Protein AF-0000000085952567 (afdb_homodimer)

InterPro domains:
  IPR000315 B-box-type zinc finger [PF00643] (83-126)
  IPR000315 B-box-type zinc finger [PS50119] (79-126)
  IPR000315 B-box-type zinc finger [SM00336] (79-126)
  IPR001841 Zinc finger, RING-type [PS50089] (23-56)
  IPR001841 Zinc finger, RING-type [SM00184] (23-56)
  IPR013083 Zinc finger, RING/FYVE/PHD-type [G3DSA:3.30.40.10] (16-63)
  IPR017907 Zinc finger, RING-type, conserved site [PS00518] (38-47)
  IPR027370 Zinc finger, RING-type, eukaryotic [PF13445] (23-54)
  IPR039320 RING finger protein 207 [PTHR22635] (11-344)

Solvent-accessible surface area (backbone atoms only — not comparable to full-atom values): 43437 Å² total; per-residue (Å²): 129,80,69,46,62,65,57,49,50,52,48,46,74,55,37,89,80,53,65,64,66,38,18,85,78,80,70,38,66,57,51,71,32,24,40,45,91,88,64,52,65,34,22,43,77,76,49,58,89,54,59,47,40,80,73,78,60,47,73,60,68,81,79,86,40,73,29,62,64,59,48,50,49,53,53,57,67,60,49,63,74,63,38,9,69,80,74,68,42,79,50,88,63,39,30,27,29,65,70,77,72,40,33,28,20,58,64,46,40,64,68,59,53,58,39,78,90,38,62,83,46,51,68,41,52,34,67,77,52,25,70,65,80,57,82,58,46,33,86,90,75,72,35,56,53,54,29,29,27,70,79,80,64,42,79,28,20,66,64,54,53,69,68,42,52,75,77,55,46,74,38,46,35,48,43,70,60,45,39,53,55,49,48,54,53,48,50,53,51,49,52,54,46,53,53,50,52,51,48,46,53,51,52,39,51,49,40,54,51,35,49,52,41,30,55,53,28,47,53,53,49,50,49,48,49,54,50,50,49,48,52,53,45,52,48,49,51,51,50,50,53,49,52,49,50,52,52,49,54,53,49,53,54,51,48,53,51,39,52,53,50,41,48,56,48,45,50,46,48,62,56,54,50,34,52,51,51,48,50,51,41,44,74,69,56,44,16,63,68,37,32,62,71,45,47,63,58,52,52,51,51,54,53,57,56,68,64,55,74,81,77,75,78,92,68,77,26,74,64,85,76,71,57,45,60,54,53,41,61,72,44,24,84,67,47,71,54,70,80,66,68,69,63,73,67,61,65,76,68,69,76,73,75,76,76,74,80,71,83,82,78,82,90,72,88,70,84,80,78,80,75,88,76,80,83,81,128,129,78,69,47,62,67,55,48,49,51,49,46,72,54,36,90,79,50,65,65,65,37,16,85,78,81,69,39,66,54,50,72,32,24,41,45,89,88,64,53,65,33,23,43,76,76,49,58,92,53,58,47,40,82,73,78,59,46,73,58,66,80,80,86,39,74,29,62,66,59,48,49,50,52,52,57,68,58,48,59,72,60,37,8,72,79,74,68,41,79,49,87,62,38,28,30,29,67,69,76,72,41,33,25,20,56,65,45,39,65,68,60,53,58,40,78,88,38,62,83,44,52,69,40,53,35,69,77,52,27,70,62,79,58,82,58,48,33,87,90,74,71,33,55,53,54,28,29,28,70,79,79,64,42,79,28,20,67,66,54,53,71,70,41,53,75,76,55,45,73,37,46,36,48,43,70,60,47,38,54,54,49,49,55,54,50,50,53,51,49,52,53,48,52,53,48,52,51,48,45,53,51,52,38,51,50,39,54,50,35,50,52,41,31,55,52,26,46,54,52,49,50,50,49,48,54,49,53,50,48,51,52,44,52,49,49,51,51,51,52,54,49,53,48,50,53,51,51,52,51,49,53,54,52,49,53,52,40,50,52,51,41,47,56,47,45,50,46,48,63,56,52,50,34,52,51,49,49,52,52,42,44,74,64,56,43,15,63,68,36,32,63,71,46,47,61,58,53,51,50,51,52,52,56,56,68,65,56,75,82,77,75,79,91,68,79,26,75,66,87,77,70,55,44,62,54,51,43,63,70,42,25,84,65,47,71,54,72,77,64,71,68,64,73,64,65,70,69,72,71,73,78,75,80,79,74,78,75,82,82,74,78,80,69,81,72,70,77,83,79,78,81,70,88,76,78,132

Structure (mmCIF, N/CA/C/O backbone):
data_AF-0000000085952567-model_v1
#
loop_
_entity.id
_entity.type
_entity.pdbx_description
1 polymer 'RING finger protein 207'
#
loop_
_atom_site.group_PDB
_atom_site.id
_atom_site.type_symbol
_atom_site.label_atom_id
_atom_site.label_alt_id
_atom_site.label_comp_id
_atom_site.label_asym_id
_atom_site.label_entity_id
_atom_site.label_seq_id
_atom_site.pdbx_PDB_ins_code
_atom_site.Cartn_x
_atom_site.Cartn_y
_atom_site.Cartn_z
_atom_site.occupancy
_atom_site.B_iso_or_equiv
_atom_site.auth_seq_id
_atom_site.auth_comp_id
_atom_site.auth_asym_id
_atom_site.auth_atom_id
_atom_site.pdbx_PDB_model_num
ATOM 1 N N . MET A 1 1 ? -13.141 54.031 -1.453 1 35.31 1 MET A N 1
ATOM 2 C CA . MET A 1 1 ? -12.297 52.875 -1.634 1 35.31 1 MET A CA 1
ATOM 3 C C . MET A 1 1 ? -12.055 52.156 -0.304 1 35.31 1 MET A C 1
ATOM 5 O O . MET A 1 1 ? -11.508 52.75 0.628 1 35.31 1 MET A O 1
ATOM 9 N N . ALA A 1 2 ? -12.953 51.281 0.041 1 46.5 2 ALA A N 1
ATOM 10 C CA . ALA A 1 2 ? -13.023 50.594 1.321 1 46.5 2 ALA A CA 1
ATOM 11 C C . ALA A 1 2 ? -11.688 49.969 1.678 1 46.5 2 ALA A C 1
ATOM 13 O O . ALA A 1 2 ? -11.094 49.25 0.866 1 46.5 2 ALA A O 1
ATOM 14 N N . CYS A 1 3 ? -10.812 50.719 2.305 1 54.25 3 CYS A N 1
ATOM 15 C CA . CYS A 1 3 ? -9.547 50.125 2.727 1 54.25 3 CYS A CA 1
ATOM 16 C C . CYS A 1 3 ? -9.742 48.688 3.178 1 54.25 3 CYS A C 1
ATOM 18 O O . CYS A 1 3 ? -10.5 48.406 4.105 1 54.25 3 CYS A O 1
ATOM 20 N N . SER A 1 4 ? -9.555 47.812 2.283 1 66.12 4 SER A N 1
ATOM 21 C CA . SER A 1 4 ? -9.648 46.375 2.559 1 66.12 4 SER A CA 1
ATOM 22 C C . SER A 1 4 ? -8.977 46.031 3.881 1 66.12 4 SER A C 1
ATOM 24 O O . SER A 1 4 ? -8.086 46.75 4.344 1 66.12 4 SER A O 1
ATOM 26 N N . ARG A 1 5 ? -9.578 45.25 4.703 1 67.44 5 ARG A N 1
ATOM 27 C CA . ARG A 1 5 ? -9.062 44.75 5.98 1 67.44 5 ARG A CA 1
ATOM 28 C C . ARG A 1 5 ? -7.594 44.375 5.867 1 67.44 5 ARG A C 1
ATOM 30 O O . ARG A 1 5 ? -6.809 44.625 6.785 1 67.44 5 ARG A O 1
ATOM 37 N N . SER A 1 6 ? -7.289 43.875 4.613 1 72.94 6 SER A N 1
ATOM 38 C CA . SER A 1 6 ? -5.918 43.438 4.387 1 72.94 6 SER A CA 1
ATOM 39 C C . SER A 1 6 ? -4.969 44.656 4.289 1 72.94 6 SER A C 1
ATOM 41 O O . SER A 1 6 ? -3.854 44.594 4.809 1 72.94 6 SER A O 1
ATOM 43 N N . LEU A 1 7 ? -5.426 45.562 3.645 1 76.44 7 LEU A N 1
ATOM 44 C CA . LEU A 1 7 ? -4.605 46.75 3.49 1 76.44 7 LEU A CA 1
ATOM 45 C C . LEU A 1 7 ? -4.418 47.469 4.828 1 76.44 7 LEU A C 1
ATOM 47 O O . LEU A 1 7 ? -3.326 47.969 5.125 1 76.44 7 LEU A O 1
ATOM 51 N N . LEU A 1 8 ? -5.43 47.406 5.629 1 79.5 8 LEU A N 1
ATOM 52 C CA . LEU A 1 8 ? -5.363 48.062 6.93 1 79.5 8 LEU A CA 1
ATOM 53 C C . LEU A 1 8 ? -4.387 47.344 7.852 1 79.5 8 LEU A C 1
ATOM 55 O O . LEU A 1 8 ? -3.615 48 8.57 1 79.5 8 LEU A O 1
ATOM 59 N N . MET A 1 9 ? -4.441 46.062 7.734 1 77.12 9 MET A N 1
ATOM 60 C CA . MET A 1 9 ? -3.539 45.25 8.555 1 77.12 9 MET A CA 1
ATOM 61 C C . MET A 1 9 ? -2.086 45.5 8.156 1 77.12 9 MET A C 1
ATOM 63 O O . MET A 1 9 ? -1.206 45.531 9.016 1 77.12 9 MET A O 1
ATOM 67 N N . PHE A 1 10 ? -1.944 45.656 6.891 1 78 10 PHE A N 1
ATOM 68 C CA . PHE A 1 10 ? -0.606 45.938 6.395 1 78 10 PHE A CA 1
ATOM 69 C C . PHE A 1 10 ? -0.122 47.281 6.918 1 78 10 PHE A C 1
ATOM 71 O O . PHE A 1 10 ? 1.026 47.438 7.348 1 78 10 PHE A O 1
ATOM 78 N N . LYS A 1 11 ? -1.004 48.219 6.883 1 79.5 11 LYS A N 1
ATOM 79 C CA . LYS A 1 11 ? -0.669 49.562 7.379 1 79.5 11 LYS A CA 1
ATOM 80 C C . LYS A 1 11 ? -0.329 49.5 8.867 1 79.5 11 LYS A C 1
ATOM 82 O O . LYS A 1 11 ? 0.585 50.219 9.32 1 79.5 11 LYS A O 1
ATOM 87 N N . LEU A 1 12 ? -1.019 48.688 9.508 1 82.56 12 LEU A N 1
ATOM 88 C CA . LEU A 1 12 ? -0.85 48.594 10.961 1 82.56 12 LEU A CA 1
ATOM 89 C C . LEU A 1 12 ? 0.459 47.906 11.312 1 82.56 12 LEU A C 1
ATOM 91 O O . LEU A 1 12 ? 1.115 48.281 12.289 1 82.56 12 LEU A O 1
ATOM 95 N N . GLU A 1 13 ? 0.854 47 10.484 1 78 13 GLU A N 1
ATOM 96 C CA . GLU A 1 13 ? 2.096 46.281 10.734 1 78 13 GLU A CA 1
ATOM 97 C C . GLU A 1 13 ? 3.314 47.156 10.461 1 78 13 GLU A C 1
ATOM 99 O O . GLU A 1 13 ? 4.375 46.969 11.055 1 78 13 GLU A O 1
ATOM 104 N N . ASN A 1 14 ? 3.104 48.094 9.594 1 72.38 14 ASN A N 1
ATOM 105 C CA . ASN A 1 14 ? 4.188 49 9.273 1 72.38 14 ASN A CA 1
ATOM 106 C C . ASN A 1 14 ? 3.961 50.375 9.898 1 72.38 14 ASN A C 1
ATOM 108 O O . ASN A 1 14 ? 4.289 51.406 9.297 1 72.38 14 ASN A O 1
ATOM 112 N N . SER A 1 15 ? 3.35 50.344 11.008 1 68.44 15 SER A N 1
ATOM 113 C CA . SER A 1 15 ? 2.895 51.594 11.648 1 68.44 15 SER A CA 1
ATOM 114 C C . SER A 1 15 ? 4.07 52.375 12.203 1 68.44 15 SER A C 1
ATOM 116 O O . SER A 1 15 ? 3.941 53.594 12.469 1 68.44 15 SER A O 1
ATOM 118 N N . ASP A 1 16 ? 5.223 51.812 12.336 1 67.06 16 ASP A N 1
ATOM 119 C CA . ASP A 1 16 ? 6.336 52.531 12.945 1 67.06 16 ASP A CA 1
ATOM 120 C C . ASP A 1 16 ? 6.691 53.781 12.148 1 67.06 16 ASP A C 1
ATOM 122 O O . ASP A 1 16 ? 7.176 54.75 12.711 1 67.06 16 ASP A O 1
ATOM 126 N N . SER A 1 17 ? 6.266 53.781 10.898 1 68.19 17 SER A N 1
ATOM 127 C CA . SER A 1 17 ? 6.664 54.875 10.047 1 68.19 17 SER A CA 1
ATOM 128 C C . SER A 1 17 ? 5.508 55.875 9.836 1 68.19 17 SER A C 1
ATOM 130 O O . SER A 1 17 ? 5.695 56.938 9.273 1 68.19 17 SER A O 1
ATOM 132 N N . ARG A 1 18 ? 4.426 55.562 10.539 1 76.44 18 ARG A N 1
ATOM 133 C CA . ARG A 1 18 ? 3.252 56.375 10.25 1 76.44 18 ARG A CA 1
ATOM 134 C C . ARG A 1 18 ? 3.035 57.438 11.328 1 76.44 18 ARG A C 1
ATOM 136 O O . ARG A 1 18 ? 3.307 57.188 12.508 1 76.44 18 ARG A O 1
ATOM 143 N N . ASN A 1 19 ? 2.539 58.594 10.859 1 82.69 19 ASN A N 1
ATOM 144 C CA . ASN A 1 19 ? 2.154 59.625 11.797 1 82.69 19 ASN A CA 1
ATOM 145 C C . ASN A 1 19 ? 0.907 59.25 12.594 1 82.69 19 ASN A C 1
ATOM 147 O O . ASN A 1 19 ? -0.135 58.938 12.008 1 82.69 19 ASN A O 1
ATOM 151 N N . PRO A 1 20 ? 1.032 59.25 13.891 1 88.94 20 PRO A N 1
ATOM 152 C CA . PRO A 1 20 ? -0.107 58.844 14.711 1 88.94 20 PRO A CA 1
ATOM 153 C C . PRO A 1 20 ? -1.292 59.812 14.594 1 88.94 20 PRO A C 1
ATOM 155 O O . PRO A 1 20 ? -2.396 59.469 15.039 1 88.94 20 PRO A O 1
ATOM 158 N N . LEU A 1 21 ? -1.059 61 14 1 91.5 21 LEU A N 1
ATOM 159 C CA . LEU A 1 21 ? -2.131 61.969 13.875 1 91.5 21 LEU A CA 1
ATOM 160 C C . LEU A 1 21 ? -2.801 61.875 12.508 1 91.5 21 LEU A C 1
ATOM 162 O O . LEU A 1 21 ? -3.451 62.812 12.062 1 91.5 21 LEU A O 1
ATOM 166 N N . GLU A 1 22 ? -2.598 60.781 11.906 1 89.81 22 GLU A N 1
ATOM 167 C CA . GLU A 1 22 ? -3.225 60.531 10.609 1 89.81 22 GLU A CA 1
ATOM 168 C C . GLU A 1 22 ? -4.281 59.438 10.695 1 89.81 22 GLU A C 1
ATOM 170 O O . GLU A 1 22 ? -4.086 58.438 11.375 1 89.81 22 GLU A O 1
ATOM 175 N N . CYS A 1 23 ? -5.367 59.688 10.07 1 92.31 23 CYS A N 1
ATOM 176 C CA . CYS A 1 23 ? -6.461 58.719 9.984 1 92.31 23 CYS A CA 1
ATOM 177 C C . CYS A 1 23 ? -6.07 57.531 9.133 1 92.31 23 CYS A C 1
ATOM 179 O O . CYS A 1 23 ? -5.574 57.688 8.016 1 92.31 23 CYS A O 1
ATOM 181 N N . LEU A 1 24 ? -6.328 56.312 9.562 1 88.5 24 LEU A N 1
ATOM 182 C CA . LEU A 1 24 ? -5.891 55.094 8.883 1 88.5 24 LEU A CA 1
ATOM 183 C C . LEU A 1 24 ? -6.723 54.844 7.629 1 88.5 24 LEU A C 1
ATOM 185 O O . LEU A 1 24 ? -6.305 54.094 6.746 1 88.5 24 LEU A O 1
ATOM 189 N N . ILE A 1 25 ? -7.914 55.406 7.574 1 89.19 25 ILE A N 1
ATOM 190 C CA . ILE A 1 25 ? -8.82 55.188 6.457 1 89.19 25 ILE A CA 1
ATOM 191 C C . ILE A 1 25 ? -8.445 56.094 5.289 1 89.19 25 ILE A C 1
ATOM 193 O O . ILE A 1 25 ? -8.242 55.625 4.168 1 89.19 25 ILE A O 1
ATOM 197 N N . CYS A 1 26 ? -8.312 57.406 5.52 1 90.12 26 CYS A N 1
ATOM 198 C CA . CYS A 1 26 ? -8.078 58.344 4.434 1 90.12 26 CYS A CA 1
ATOM 199 C C . CYS A 1 26 ? -6.602 58.688 4.32 1 90.12 26 CYS A C 1
ATOM 201 O O . CYS A 1 26 ? -6.184 59.312 3.35 1 90.12 26 CYS A O 1
ATOM 203 N N . ASP A 1 27 ? -5.734 58.469 5.234 1 87.38 27 ASP A N 1
ATOM 204 C CA . ASP A 1 27 ? -4.293 58.688 5.281 1 87.38 27 ASP A CA 1
ATOM 205 C C . ASP A 1 27 ? -3.973 60.188 5.348 1 87.38 27 ASP A C 1
ATOM 207 O O . ASP A 1 27 ? -2.939 60.625 4.84 1 87.38 27 ASP A O 1
ATOM 211 N N . ARG A 1 28 ? -4.898 60.906 5.91 1 88.69 28 ARG A N 1
ATOM 212 C CA . ARG A 1 28 ? -4.719 62.344 6.152 1 88.69 28 ARG A CA 1
ATOM 213 C C . ARG A 1 28 ? -4.859 62.656 7.637 1 88.69 28 ARG A C 1
ATOM 215 O O . ARG A 1 28 ? -5.277 61.812 8.422 1 88.69 28 ARG A O 1
ATOM 222 N N . GLU A 1 29 ? -4.387 63.875 7.91 1 91.69 29 GLU A N 1
ATOM 223 C CA . GLU A 1 29 ? -4.57 64.312 9.289 1 91.69 29 GLU A CA 1
ATOM 224 C C . GLU A 1 29 ? -6.043 64.312 9.688 1 91.69 29 GLU A C 1
ATOM 226 O O . GLU A 1 29 ? -6.914 64.688 8.898 1 91.69 29 GLU A O 1
ATOM 231 N N . PHE A 1 30 ? -6.312 63.906 10.891 1 94.12 30 PHE A N 1
ATOM 232 C CA . PHE A 1 30 ? -7.68 63.75 11.375 1 94.12 30 PHE A CA 1
ATOM 233 C C . PHE A 1 30 ? -8.469 65.062 11.18 1 94.12 30 PHE A C 1
ATOM 235 O O . PHE A 1 30 ? -7.973 66.125 11.477 1 94.12 30 PHE A O 1
ATOM 242 N N . THR A 1 31 ? -9.617 64.875 10.586 1 92.38 31 THR A N 1
ATOM 243 C CA . THR A 1 31 ? -10.578 66 10.5 1 92.38 31 THR A CA 1
ATOM 244 C C . THR A 1 31 ? -11.844 65.688 11.297 1 92.38 31 THR A C 1
ATOM 246 O O . THR A 1 31 ? -12.492 64.625 11.047 1 92.38 31 THR A O 1
ATOM 249 N N . GLN A 1 32 ? -12.234 66.562 12.273 1 94.19 32 GLN A N 1
ATOM 250 C CA . GLN A 1 32 ? -13.359 66.312 13.164 1 94.19 32 GLN A CA 1
ATOM 251 C C . GLN A 1 32 ? -13.266 64.875 13.766 1 94.19 32 GLN A C 1
ATOM 253 O O . GLN A 1 32 ? -14.148 64.062 13.539 1 94.19 32 GLN A O 1
ATOM 258 N N . PRO A 1 33 ? -12.164 64.688 14.477 1 95.69 33 PRO A N 1
ATOM 259 C CA . PRO A 1 33 ? -11.875 63.312 14.945 1 95.69 33 PRO A CA 1
ATOM 260 C C . PRO A 1 33 ? -12.953 62.75 15.867 1 95.69 33 PRO A C 1
ATOM 262 O O . PRO A 1 33 ? -13.492 63.5 16.703 1 95.69 33 PRO A O 1
ATOM 265 N N . ILE A 1 34 ? -13.297 61.5 15.672 1 95.31 34 ILE A N 1
ATOM 266 C CA . ILE A 1 34 ? -14.273 60.75 16.453 1 95.31 34 ILE A CA 1
ATOM 267 C C . ILE A 1 34 ? -13.586 59.562 17.125 1 95.31 34 ILE A C 1
ATOM 269 O O . ILE A 1 34 ? -12.773 58.875 16.516 1 95.31 34 ILE A O 1
ATOM 273 N N . ARG A 1 35 ? -13.828 59.406 18.391 1 94.56 35 ARG A N 1
ATOM 274 C CA . ARG A 1 35 ? -13.336 58.219 19.109 1 94.56 35 ARG A CA 1
ATOM 275 C C . ARG A 1 35 ? -14.445 57.219 19.328 1 94.56 35 ARG A C 1
ATOM 277 O O . ARG A 1 35 ? -15.5 57.531 19.875 1 94.56 35 ARG A O 1
ATOM 284 N N . LEU A 1 36 ? -14.148 56.062 18.938 1 92.75 36 LEU A N 1
ATOM 285 C CA . LEU A 1 36 ? -15.133 55 19.078 1 92.75 36 LEU A CA 1
ATOM 286 C C . LEU A 1 36 ? -15.047 54.375 20.453 1 92.75 36 LEU A C 1
ATOM 288 O O . LEU A 1 36 ? -14.133 54.688 21.234 1 92.75 36 LEU A O 1
ATOM 292 N N . SER A 1 37 ? -16.141 53.438 20.766 1 89.19 37 SER A N 1
ATOM 293 C CA . SER A 1 37 ? -16.156 52.75 22.031 1 89.19 37 SER A CA 1
ATOM 294 C C . SER A 1 37 ? -14.945 51.812 22.188 1 89.19 37 SER A C 1
ATOM 296 O O . SER A 1 37 ? -14.477 51.594 23.312 1 89.19 37 SER A O 1
ATOM 298 N N . CYS A 1 38 ? -14.367 51.375 21.031 1 89.44 38 CYS A N 1
ATOM 299 C CA . CYS A 1 38 ? -13.18 50.531 21.047 1 89.44 38 CYS A CA 1
ATOM 300 C C . CYS A 1 38 ? -11.922 51.344 21.219 1 89.44 38 CYS A C 1
ATOM 302 O O . CYS A 1 38 ? -10.812 50.812 21.234 1 89.44 38 CYS A O 1
ATOM 304 N N . GLN A 1 39 ? -12.078 52.688 21.297 1 90.69 39 GLN A N 1
ATOM 305 C CA . GLN A 1 39 ? -11.039 53.656 21.609 1 90.69 39 GLN A CA 1
ATOM 306 C C . GLN A 1 39 ? -10.273 54.062 20.359 1 90.69 39 GLN A C 1
ATOM 308 O O . GLN A 1 39 ? -9.43 54.969 20.391 1 90.69 39 GLN A O 1
ATOM 313 N N . HIS A 1 40 ? -10.609 53.438 19.219 1 91.5 40 HIS A N 1
ATOM 314 C CA . HIS A 1 40 ? -9.969 53.875 17.969 1 91.5 40 HIS A CA 1
ATOM 315 C C . HIS A 1 40 ? -10.578 55.156 17.438 1 91.5 40 HIS A C 1
ATOM 317 O O . HIS A 1 40 ? -11.773 55.406 17.609 1 91.5 40 HIS A O 1
ATOM 323 N N . SER A 1 41 ? -9.703 55.938 16.844 1 93.69 41 SER A N 1
ATOM 324 C CA . SER A 1 41 ? -10.164 57.25 16.359 1 93.69 41 SER A CA 1
ATOM 325 C C . SER A 1 41 ? -10.094 57.312 14.844 1 93.69 41 SER A C 1
ATOM 327 O O . SER A 1 41 ? -9.203 56.75 14.227 1 93.69 41 SER A O 1
ATOM 329 N N . TYR A 1 42 ? -11.133 58.062 14.297 1 94.44 42 TYR A N 1
ATOM 330 C CA . TYR A 1 42 ? -11.25 58.281 12.867 1 94.44 42 TYR A CA 1
ATOM 331 C C . TYR A 1 42 ? -11.797 59.688 12.578 1 94.44 42 TYR A C 1
ATOM 333 O O . TYR A 1 42 ? -12.297 60.344 13.477 1 94.44 42 TYR A O 1
ATOM 341 N N . CYS A 1 43 ? -11.516 60.062 11.289 1 95.06 43 CYS A N 1
ATOM 342 C CA . CYS A 1 43 ? -12.273 61.219 10.852 1 95.06 43 CYS A CA 1
ATOM 343 C C . CYS A 1 43 ? -13.773 60.969 10.906 1 95.06 43 CYS A C 1
ATOM 345 O O . CYS A 1 43 ? -14.211 59.844 10.688 1 95.06 43 CYS A O 1
ATOM 347 N N . HIS A 1 44 ? -14.469 62 11.148 1 95.06 44 HIS A N 1
ATOM 348 C CA . HIS A 1 44 ? -15.922 61.844 11.164 1 95.06 44 HIS A CA 1
ATOM 349 C C . HIS A 1 44 ? -16.438 61.312 9.836 1 95.06 44 HIS A C 1
ATOM 351 O O . HIS A 1 44 ? -17.219 60.344 9.82 1 95.06 44 HIS A O 1
ATOM 357 N N . ASP A 1 45 ? -15.969 61.75 8.719 1 93.94 45 ASP A N 1
ATOM 358 C CA . ASP A 1 45 ? -16.453 61.344 7.398 1 93.94 45 ASP A CA 1
ATOM 359 C C . ASP A 1 45 ? -16.016 59.938 7.062 1 93.94 45 ASP A C 1
ATOM 361 O O . ASP A 1 45 ? -16.719 59.219 6.352 1 93.94 45 ASP A O 1
ATOM 365 N N . CYS A 1 46 ? -14.883 59.531 7.547 1 93.19 46 CYS A N 1
ATOM 366 C CA . CYS A 1 46 ? -14.328 58.219 7.23 1 93.19 46 CYS A CA 1
ATOM 367 C C . CYS A 1 46 ? -15.109 57.125 7.934 1 93.19 46 CYS A C 1
ATOM 369 O O . CYS A 1 46 ? -15.219 56 7.414 1 93.19 46 CYS A O 1
ATOM 371 N N . ILE A 1 47 ? -15.695 57.406 9.102 1 93 47 ILE A N 1
ATOM 372 C CA . ILE A 1 47 ? -16.328 56.375 9.891 1 93 47 ILE A CA 1
ATOM 373 C C . ILE A 1 47 ? -17.844 56.469 9.742 1 93 47 ILE A C 1
ATOM 375 O O . ILE A 1 47 ? -18.578 55.531 10.109 1 93 47 ILE A O 1
ATOM 379 N N . ASP A 1 48 ? -18.203 57.562 9.125 1 90.75 48 ASP A N 1
ATOM 380 C CA . ASP A 1 48 ? -19.625 57.781 8.969 1 90.75 48 ASP A CA 1
ATOM 381 C C . ASP A 1 48 ? -20.266 56.656 8.148 1 90.75 48 ASP A C 1
ATOM 383 O O . ASP A 1 48 ? -19.781 56.312 7.074 1 90.75 48 ASP A O 1
ATOM 387 N N . GLY A 1 49 ? -21.312 56.062 8.75 1 88 49 GLY A N 1
ATOM 388 C CA . GLY A 1 49 ? -22.062 55.031 8.031 1 88 49 GLY A CA 1
ATOM 389 C C . GLY A 1 49 ? -21.516 53.625 8.266 1 88 49 GLY A C 1
ATOM 390 O O . GLY A 1 49 ? -22.078 52.656 7.801 1 88 49 GLY A O 1
ATOM 391 N N . ARG A 1 50 ? -20.422 53.531 8.883 1 89.38 50 ARG A N 1
ATOM 392 C CA . ARG A 1 50 ? -19.844 52.219 9.141 1 89.38 50 ARG A CA 1
ATOM 393 C C . ARG A 1 50 ? -20.422 51.594 10.414 1 89.38 50 ARG A C 1
ATOM 395 O O . ARG A 1 50 ? -20.703 52.312 11.375 1 89.38 50 ARG A O 1
ATOM 402 N N . SER A 1 51 ? -20.609 50.25 10.391 1 91.62 51 SER A N 1
ATOM 403 C CA . SER A 1 51 ? -21.203 49.562 11.523 1 91.62 51 SER A CA 1
ATOM 404 C C . SER A 1 51 ? -20.141 48.906 12.383 1 91.62 51 SER A C 1
ATOM 406 O O . SER A 1 51 ? -20.391 48.562 13.539 1 91.62 51 SER A O 1
ATOM 408 N N . MET A 1 52 ? -18.953 48.75 11.781 1 91.62 52 MET A N 1
ATOM 409 C CA . MET A 1 52 ? -17.875 48.094 12.508 1 91.62 52 MET A CA 1
ATOM 410 C C . MET A 1 52 ? -16.578 48.875 12.383 1 91.62 52 MET A C 1
ATOM 412 O O . MET A 1 52 ? -16.328 49.5 11.352 1 91.62 52 MET A O 1
ATOM 416 N N . CYS A 1 53 ? -15.797 48.812 13.445 1 92.31 53 CYS A N 1
ATOM 417 C CA . CYS A 1 53 ? -14.492 49.469 13.43 1 92.31 53 CYS A CA 1
ATOM 418 C C . CYS A 1 53 ? -13.562 48.812 12.422 1 92.31 53 CYS A C 1
ATOM 420 O O . CYS A 1 53 ? -13.336 47.594 12.477 1 92.31 53 CYS A O 1
ATOM 422 N N . PRO A 1 54 ? -13.047 49.469 11.508 1 89.12 54 PRO A N 1
ATOM 423 C CA . PRO A 1 54 ? -12.195 48.906 10.461 1 89.12 54 PRO A CA 1
ATOM 424 C C . PRO A 1 54 ? -10.945 48.219 11.016 1 89.12 54 PRO A C 1
ATOM 426 O O . PRO A 1 54 ? -10.391 47.312 10.383 1 89.12 54 PRO A O 1
ATOM 429 N N . ILE A 1 55 ? -10.477 48.656 12.219 1 87.5 55 ILE A N 1
ATOM 430 C CA . ILE A 1 55 ? -9.219 48.156 12.773 1 87.5 55 ILE A CA 1
ATOM 431 C C . ILE A 1 55 ? -9.469 46.875 13.57 1 87.5 55 ILE A C 1
ATOM 433 O O . ILE A 1 55 ? -8.859 45.844 13.305 1 87.5 55 ILE A O 1
ATOM 437 N N . CYS A 1 56 ? -10.398 46.906 14.523 1 86.69 56 CYS A N 1
ATOM 438 C CA . CYS A 1 56 ? -10.547 45.812 15.453 1 86.69 56 CYS A CA 1
ATOM 439 C C . CYS A 1 56 ? -11.781 44.969 15.125 1 86.69 56 CYS A C 1
ATOM 441 O O . CYS A 1 56 ? -11.922 43.844 15.594 1 86.69 56 CYS A O 1
ATOM 443 N N . GLY A 1 57 ? -12.703 45.531 14.312 1 87.19 57 GLY A N 1
ATOM 444 C CA . GLY A 1 57 ? -13.875 44.781 13.891 1 87.19 57 GLY A CA 1
ATOM 445 C C . GLY A 1 57 ? -15.008 44.812 14.898 1 87.19 57 GLY A C 1
ATOM 446 O O . GLY A 1 57 ? -16.047 44.188 14.703 1 87.19 57 GLY A O 1
ATOM 447 N N . ASN A 1 58 ? -14.836 45.562 15.922 1 88.5 58 ASN A N 1
ATOM 448 C CA . ASN A 1 58 ? -15.883 45.688 16.922 1 88.5 58 ASN A CA 1
ATOM 449 C C . ASN A 1 58 ? -17.062 46.531 16.406 1 88.5 58 ASN A C 1
ATOM 451 O O . ASN A 1 58 ? -16.891 47.406 15.562 1 88.5 58 ASN A O 1
ATOM 455 N N . LEU A 1 59 ? -18.203 46.312 16.938 1 92.06 59 LEU A N 1
ATOM 456 C CA . LEU A 1 59 ? -19.422 47.031 16.562 1 92.06 59 LEU A CA 1
ATOM 457 C C . LEU A 1 59 ? -19.375 48.5 17.047 1 92.06 59 LEU A C 1
ATOM 459 O O . LEU A 1 59 ? -18.938 48.75 18.172 1 92.06 59 LEU A O 1
ATOM 463 N N . ILE A 1 60 ? -19.656 49.375 16.125 1 89.88 60 ILE A N 1
ATOM 464 C CA 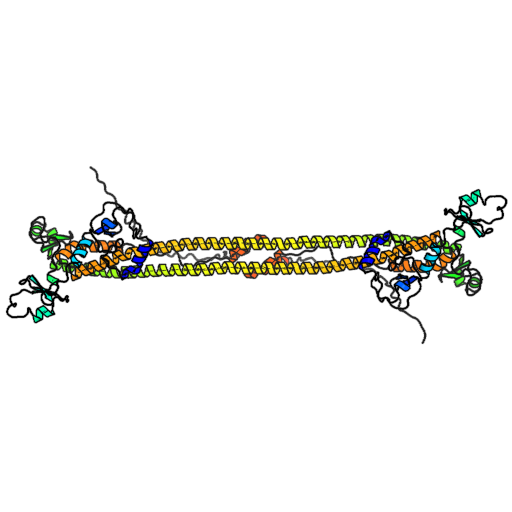. ILE A 1 60 ? -19.75 50.781 16.484 1 89.88 60 ILE A CA 1
ATOM 465 C C . ILE A 1 60 ? -21.141 51.094 17.047 1 89.88 60 ILE A C 1
ATOM 467 O O . ILE A 1 60 ? -22.125 51.062 16.312 1 89.88 60 ILE A O 1
ATOM 471 N N . ASP A 1 61 ? -21.141 51.031 18.375 1 81.44 61 ASP A N 1
ATOM 472 C CA . ASP A 1 61 ? -22.422 51.281 19.016 1 81.44 61 ASP A CA 1
ATOM 473 C C . ASP A 1 61 ? -22.5 52.719 19.562 1 81.44 61 ASP A C 1
ATOM 475 O O . ASP A 1 61 ? -21.5 53.25 20.062 1 81.44 61 ASP A O 1
ATOM 479 N N . GLY A 1 62 ? -23.688 53.312 19.469 1 77.56 62 GLY A N 1
ATOM 480 C CA . GLY A 1 62 ? -23.969 54.594 20.109 1 77.56 62 GLY A CA 1
ATOM 481 C C . GLY A 1 62 ? -23.609 55.781 19.219 1 77.56 62 GLY A C 1
ATOM 482 O O . GLY A 1 62 ? -23.328 55.625 18.031 1 77.56 62 GLY A O 1
ATOM 483 N N . ASP A 1 63 ? -23.641 56.969 19.812 1 80.94 63 ASP A N 1
ATOM 484 C CA . ASP A 1 63 ? -23.359 58.25 19.109 1 80.94 63 ASP A CA 1
ATOM 485 C C . ASP A 1 63 ? -21.859 58.469 18.953 1 80.94 63 ASP A C 1
ATOM 487 O O . ASP A 1 63 ? -21.078 58.031 19.797 1 80.94 63 ASP A O 1
ATOM 491 N N . LEU A 1 64 ? -21.562 58.938 17.766 1 84.38 64 LEU A N 1
ATOM 492 C CA . LEU A 1 64 ? -20.172 59.344 17.516 1 84.38 64 LEU A CA 1
ATOM 493 C C . LEU A 1 64 ? -19.812 60.594 18.281 1 84.38 64 LEU A C 1
ATOM 495 O O . LEU A 1 64 ? -20.391 61.656 18.031 1 84.38 64 LEU A O 1
ATOM 499 N N . LEU A 1 65 ? -18.938 60.375 19.281 1 87.31 65 LEU A N 1
ATOM 500 C CA . LEU A 1 65 ? -18.531 61.531 20.094 1 87.31 65 LEU A CA 1
ATOM 501 C C . LEU A 1 65 ? -17.203 62.094 19.625 1 87.31 65 LEU A C 1
ATOM 503 O O . LEU A 1 65 ? -16.281 61.344 19.297 1 87.31 65 LEU A O 1
ATOM 507 N N . PRO A 1 66 ? -17.109 63.5 19.516 1 92.69 66 PRO A N 1
ATOM 508 C CA . PRO A 1 66 ? -15.828 64.125 19.125 1 92.69 66 PRO A CA 1
ATOM 509 C C . PRO A 1 66 ? -14.695 63.781 20.094 1 92.69 66 PRO A C 1
ATOM 511 O O . PRO A 1 66 ? -14.922 63.656 21.297 1 92.69 66 PRO A O 1
ATOM 514 N N . ASP A 1 67 ? -13.578 63.594 19.547 1 93.88 67 ASP A N 1
ATOM 515 C CA . ASP A 1 67 ? -12.367 63.375 20.344 1 93.88 67 ASP A CA 1
ATOM 516 C C . ASP A 1 67 ? -11.648 64.688 20.625 1 93.88 67 ASP A C 1
ATOM 518 O O . ASP A 1 67 ? -10.828 65.125 19.812 1 93.88 67 ASP A O 1
ATOM 522 N N . SER A 1 68 ? -11.914 65.25 21.734 1 90.25 68 SER A N 1
ATOM 523 C CA . SER A 1 68 ? -11.383 66.562 22.078 1 90.25 68 SER A CA 1
ATOM 524 C C . SER A 1 68 ? -9.867 66.562 22.25 1 90.25 68 SER A C 1
ATOM 526 O O . SER A 1 68 ? -9.172 67.5 21.891 1 90.25 68 SER A O 1
ATOM 528 N N . LEU A 1 69 ? -9.43 65.5 22.781 1 91.19 69 LEU A N 1
ATOM 529 C CA . LEU A 1 69 ? -7.992 65.375 22.969 1 91.19 69 LEU A CA 1
ATOM 530 C C . LEU A 1 69 ? -7.266 65.375 21.641 1 91.19 69 LEU A C 1
ATOM 532 O O . LEU A 1 69 ? -6.281 66.062 21.469 1 91.19 69 LEU A O 1
ATOM 536 N N . LEU A 1 70 ? -7.785 64.562 20.734 1 93.25 70 LEU A N 1
ATOM 537 C CA . LEU A 1 70 ? -7.156 64.5 19.422 1 93.25 70 LEU A CA 1
ATOM 538 C C . LEU A 1 70 ? -7.227 65.812 18.703 1 93.25 70 LEU A C 1
ATOM 540 O O . LEU A 1 70 ? -6.273 66.25 18.047 1 93.25 70 LEU A O 1
ATOM 544 N N . SER A 1 71 ? -8.312 66.5 18.828 1 91.44 71 SER A N 1
ATOM 545 C CA . SER A 1 71 ? -8.438 67.812 18.266 1 91.44 71 SER A CA 1
ATOM 546 C C . SER A 1 71 ? -7.395 68.75 18.844 1 91.44 71 SER A C 1
ATOM 548 O O . SER A 1 71 ? -6.766 69.5 18.109 1 91.44 71 SER A O 1
ATOM 550 N N . PHE A 1 72 ? -7.227 68.688 20.094 1 88.38 72 PHE A N 1
ATOM 551 C CA . PHE A 1 72 ? -6.23 69.562 20.781 1 88.38 72 PHE A CA 1
ATOM 552 C C . PHE A 1 72 ? -4.832 69.25 20.234 1 88.38 72 PHE A C 1
ATOM 554 O O . PHE A 1 72 ? -4.062 70.188 19.969 1 88.38 72 PHE A O 1
ATOM 561 N N . LEU A 1 73 ? -4.547 67.938 20.078 1 88.25 73 LEU A N 1
ATOM 562 C CA . LEU A 1 73 ? -3.229 67.562 19.609 1 88.25 73 LEU A CA 1
ATOM 563 C C . LEU A 1 73 ? -2.969 68.062 18.203 1 88.25 73 LEU A C 1
ATOM 565 O O . LEU A 1 73 ? -1.874 68.562 17.906 1 88.25 73 LEU A O 1
ATOM 569 N N . ILE A 1 74 ? -3.955 67.938 17.391 1 87.38 74 ILE A N 1
ATOM 570 C CA . ILE A 1 74 ? -3.836 68.375 16.016 1 87.38 74 ILE A CA 1
ATOM 571 C C . ILE A 1 74 ? -3.6 69.938 16.016 1 87.38 74 ILE A C 1
ATOM 573 O O . ILE A 1 74 ? -2.705 70.375 15.32 1 87.38 74 ILE A O 1
ATOM 577 N N . ASP A 1 75 ? -4.34 70.562 16.766 1 83.88 75 ASP A N 1
ATOM 578 C CA . ASP A 1 75 ? -4.215 72.062 16.859 1 83.88 75 ASP A CA 1
ATOM 579 C C . ASP A 1 75 ? -2.83 72.438 17.359 1 83.88 75 ASP A C 1
ATOM 581 O O . ASP A 1 75 ? -2.227 73.375 16.844 1 83.88 75 ASP A O 1
ATOM 585 N N . THR A 1 76 ? -2.381 71.812 18.297 1 79.56 76 THR A N 1
ATOM 586 C CA . THR A 1 76 ? -1.084 72.062 18.891 1 79.56 76 THR A CA 1
ATOM 587 C C . THR A 1 76 ? 0.045 71.75 17.922 1 79.56 76 THR A C 1
ATOM 589 O O . THR A 1 76 ? 1.06 72.5 17.891 1 79.56 76 THR A O 1
ATOM 592 N N . SER A 1 77 ? -0.184 70.688 17.203 1 75.69 77 SER A N 1
ATOM 593 C CA . SER A 1 77 ? 0.841 70.312 16.234 1 75.69 77 SER A CA 1
ATOM 594 C C . SER A 1 77 ? 0.977 71.312 15.117 1 75.69 77 SER A C 1
ATOM 596 O O . SER A 1 77 ? 2.021 71.438 14.469 1 75.69 77 SER A O 1
ATOM 598 N N . HIS A 1 78 ? -0.155 71.938 14.766 1 71.75 78 HIS A N 1
ATOM 599 C CA . HIS A 1 78 ? -0.132 72.938 13.727 1 71.75 78 HIS A CA 1
ATOM 600 C C . HIS A 1 78 ? 0.455 74.25 14.25 1 71.75 78 HIS A C 1
ATOM 602 O O . HIS A 1 78 ? 0.735 75.188 13.477 1 71.75 78 HIS A O 1
ATOM 608 N N . GLU A 1 79 ? 0.311 74.312 15.469 1 61.91 79 GLU A N 1
ATOM 609 C CA . GLU A 1 79 ? 0.872 75.562 16.016 1 61.91 79 GLU A CA 1
ATOM 610 C C . GLU A 1 79 ? 2.316 75.75 15.562 1 61.91 79 GLU A C 1
ATOM 612 O O . GLU A 1 79 ? 3.127 74.812 15.633 1 61.91 79 GLU A O 1
ATOM 617 N N . THR A 1 80 ? 2.369 76.25 14.344 1 50.94 80 THR A N 1
ATOM 618 C CA . THR A 1 80 ? 3.576 76.688 13.664 1 50.94 80 THR A CA 1
ATOM 619 C C . THR A 1 80 ? 4.715 76.875 14.656 1 50.94 80 THR A C 1
ATOM 621 O O . THR A 1 80 ? 4.52 77.5 15.711 1 50.94 80 THR A O 1
ATOM 624 N N . THR A 1 81 ? 5.637 75.938 14.648 1 51.66 81 THR A N 1
ATOM 625 C CA . THR A 1 81 ? 6.953 76.312 15.156 1 51.66 81 THR A CA 1
ATOM 626 C C . THR A 1 81 ? 7.238 77.812 14.859 1 51.66 81 THR A C 1
ATOM 628 O O . THR A 1 81 ? 7.117 78.25 13.719 1 51.66 81 THR A O 1
ATOM 631 N N . GLU A 1 82 ? 6.918 78.562 15.82 1 55.5 82 GLU A N 1
ATOM 632 C CA . GLU A 1 82 ? 7.25 79.938 15.594 1 55.5 82 GLU A CA 1
ATOM 633 C C . GLU A 1 82 ? 8.633 80.125 14.961 1 55.5 82 GLU A C 1
ATOM 635 O O . GLU A 1 82 ? 9.578 79.438 15.375 1 55.5 82 GLU A O 1
ATOM 640 N N . ILE A 1 83 ? 8.625 80.375 13.766 1 62 83 ILE A N 1
ATOM 641 C CA . ILE A 1 83 ? 9.844 80.812 13.07 1 62 83 ILE A CA 1
ATOM 642 C C . ILE A 1 83 ? 10.422 82.062 13.75 1 62 83 ILE A C 1
ATOM 644 O O . ILE A 1 83 ? 9.68 82.938 14.195 1 62 83 ILE A O 1
ATOM 648 N N . CYS A 1 84 ? 11.703 81.812 13.875 1 63.16 84 CYS A N 1
ATOM 649 C CA . CYS A 1 84 ? 12.328 83.062 14.391 1 63.16 84 CYS A CA 1
ATOM 650 C C . CYS A 1 84 ? 11.977 84.25 13.523 1 63.16 84 CYS A C 1
ATOM 652 O O . CYS A 1 84 ? 12.148 84.25 12.305 1 63.16 84 CYS A O 1
ATOM 654 N N . ALA A 1 85 ? 11.266 85.125 14.094 1 66 85 ALA A N 1
ATOM 655 C CA . ALA A 1 85 ? 10.812 86.375 13.391 1 66 85 ALA A CA 1
ATOM 656 C C . ALA A 1 85 ? 11.992 87.062 12.75 1 66 85 ALA A C 1
ATOM 658 O O . ALA A 1 85 ? 11.805 87.938 11.852 1 66 85 ALA A O 1
ATOM 659 N N . ASN A 1 86 ? 13.141 86.812 13.258 1 68.88 86 ASN A N 1
ATOM 660 C CA . ASN A 1 86 ? 14.328 87.5 12.758 1 68.88 86 ASN A CA 1
ATOM 661 C C . ASN A 1 86 ? 15.016 86.688 11.648 1 68.88 86 ASN A C 1
ATOM 663 O O . ASN A 1 86 ? 15.352 87.25 10.602 1 68.88 86 ASN A O 1
ATOM 667 N N . CYS A 1 87 ? 15.242 85.438 11.789 1 67.5 87 CYS A N 1
ATOM 668 C CA . CYS A 1 87 ? 16.062 84.688 10.82 1 67.5 87 CYS A CA 1
ATOM 669 C C . CYS A 1 87 ? 15.211 83.688 10.023 1 67.5 87 CYS A C 1
ATOM 671 O O . CYS A 1 87 ? 15.719 83 9.125 1 67.5 87 CYS A O 1
ATOM 673 N N . ASP A 1 88 ? 14.055 83.625 10.289 1 69.69 88 ASP A N 1
ATOM 674 C CA . ASP A 1 88 ? 13.07 82.812 9.602 1 69.69 88 ASP A CA 1
ATOM 675 C C . ASP A 1 88 ? 13.445 81.312 9.703 1 69.69 88 ASP A C 1
ATOM 677 O O . ASP A 1 88 ? 13.047 80.5 8.852 1 69.69 88 ASP A O 1
ATOM 681 N N . GLN A 1 89 ? 14.367 81.125 10.68 1 67.31 89 GLN A N 1
ATOM 682 C CA . GLN A 1 89 ? 14.719 79.75 10.891 1 67.31 89 GLN A CA 1
ATOM 683 C C . GLN A 1 89 ? 13.898 79.125 12.023 1 67.31 89 GLN A C 1
ATOM 685 O O . GLN A 1 89 ? 13.414 79.875 12.906 1 67.31 89 GLN A O 1
ATOM 690 N N . ILE A 1 90 ? 13.68 77.875 11.945 1 63.72 90 ILE A N 1
ATOM 691 C CA . ILE A 1 90 ? 13.039 77.062 13.008 1 63.72 90 ILE A CA 1
ATOM 692 C C . ILE A 1 90 ? 14.094 76.375 13.828 1 63.72 90 ILE A C 1
ATOM 694 O O . ILE A 1 90 ? 14.797 75.5 13.312 1 63.72 90 ILE A O 1
ATOM 698 N N . SER A 1 91 ? 14.523 77 15 1 64.62 91 SER A N 1
ATOM 699 C CA . SER A 1 91 ? 15.5 76.438 15.898 1 64.62 91 SER A CA 1
ATOM 700 C C . SER A 1 91 ? 14.969 76.312 17.328 1 64.62 91 SER A C 1
ATOM 702 O O . SER A 1 91 ? 14.18 77.188 17.75 1 64.62 91 SER A O 1
ATOM 704 N N . GLN A 1 92 ? 15.055 75.125 18.094 1 59.62 92 GLN A N 1
ATOM 705 C CA . GLN A 1 92 ? 14.797 75.062 19.516 1 59.62 92 GLN A CA 1
ATOM 706 C C . GLN A 1 92 ? 16.094 75.188 20.328 1 59.62 92 GLN A C 1
ATOM 708 O O . GLN A 1 92 ? 17.172 74.812 19.844 1 59.62 92 GLN A O 1
ATOM 713 N N . PRO A 1 93 ? 16 75.938 21.469 1 62.78 93 PRO A N 1
ATOM 714 C CA . PRO A 1 93 ? 14.773 76.438 22.047 1 62.78 93 PRO A CA 1
ATOM 715 C C . PRO A 1 93 ? 14.359 77.812 21.438 1 62.78 93 PRO A C 1
ATOM 717 O O . PRO A 1 93 ? 15.211 78.562 20.953 1 62.78 93 PRO A O 1
ATOM 720 N N . MET A 1 94 ? 13.141 78.062 21.297 1 65.94 94 MET A N 1
ATOM 721 C CA . MET A 1 94 ? 12.602 79.375 20.828 1 65.94 94 MET A CA 1
ATOM 722 C C . MET A 1 94 ? 12.109 80.188 22 1 65.94 94 MET A C 1
ATOM 724 O O . MET A 1 94 ? 11.734 79.688 23.047 1 65.94 94 MET A O 1
ATOM 728 N N . HIS A 1 95 ? 12.344 81.562 21.875 1 68.06 95 HIS A N 1
ATOM 729 C CA . HIS A 1 95 ? 11.914 82.562 22.859 1 68.06 95 HIS A CA 1
ATOM 730 C C . HIS A 1 95 ? 10.867 83.5 22.266 1 68.06 95 HIS A C 1
ATOM 732 O O . HIS A 1 95 ? 10.781 83.688 21.047 1 68.06 95 HIS A O 1
ATOM 738 N N . PHE A 1 96 ? 9.969 84 23.031 1 65.75 96 PHE A N 1
ATOM 739 C CA . PHE A 1 96 ? 8.938 84.938 22.641 1 65.75 96 PHE A CA 1
ATOM 740 C C . PHE A 1 96 ? 9.164 86.25 23.344 1 65.75 96 PHE A C 1
ATOM 742 O O . PHE A 1 96 ? 9.297 86.312 24.562 1 65.75 96 PHE A O 1
ATOM 749 N N . CYS A 1 97 ? 9.32 87.312 22.516 1 66.31 97 CYS A N 1
ATOM 750 C CA . CYS A 1 97 ? 9.406 88.688 23.062 1 66.31 97 CYS A CA 1
ATOM 751 C C . CYS A 1 97 ? 8.023 89.25 23.266 1 66.31 97 CYS A C 1
ATOM 753 O O . CYS A 1 97 ? 7.273 89.5 22.312 1 66.31 97 CYS A O 1
ATOM 755 N N . GLU A 1 98 ? 7.566 89.5 24.438 1 68.38 98 GLU A N 1
ATOM 756 C CA . GLU A 1 98 ? 6.254 90.062 24.797 1 68.38 98 GLU A CA 1
ATOM 757 C C . GLU A 1 98 ? 6.055 91.438 24.25 1 68.38 98 GLU A C 1
ATOM 759 O O . GLU A 1 98 ? 4.93 91.875 23.938 1 68.38 98 GLU A O 1
ATOM 764 N N . THR A 1 99 ? 7.074 92.125 24.094 1 65.81 99 THR A N 1
ATOM 765 C CA . THR A 1 99 ? 7.016 93.5 23.641 1 65.81 99 THR A CA 1
ATOM 766 C C . THR A 1 99 ? 6.781 93.562 22.125 1 65.81 99 THR A C 1
ATOM 768 O O . THR A 1 99 ? 5.938 94.312 21.656 1 65.81 99 THR A O 1
ATOM 771 N N . CYS A 1 100 ? 7.5 92.75 21.438 1 65.5 100 CYS A N 1
ATOM 772 C CA . CYS A 1 100 ? 7.387 92.75 19.984 1 65.5 100 CYS A CA 1
ATOM 773 C C . CYS A 1 100 ? 6.309 91.812 19.516 1 65.5 100 CYS A C 1
ATOM 775 O O . CYS A 1 100 ? 5.887 91.875 18.359 1 65.5 100 CYS A O 1
ATOM 777 N N . GLN A 1 101 ? 5.812 90.938 20.406 1 64.94 101 GLN A N 1
ATOM 778 C CA . GLN A 1 101 ? 4.832 89.875 20.156 1 64.94 101 GLN A CA 1
ATOM 779 C C . GLN A 1 101 ? 5.289 89 19.016 1 64.94 101 GLN A C 1
ATOM 781 O O . GLN A 1 101 ? 4.496 88.625 18.125 1 64.94 101 GLN A O 1
ATOM 786 N N . GLN A 1 102 ? 6.66 88.688 19.062 1 65.81 102 GLN A N 1
ATOM 787 C CA . GLN A 1 102 ? 7.234 87.875 18.016 1 65.81 102 GLN A CA 1
ATOM 788 C C . GLN A 1 102 ? 8.078 86.75 18.609 1 65.81 102 GLN A C 1
ATOM 790 O O . GLN A 1 102 ? 8.641 86.875 19.688 1 65.81 102 GLN A O 1
ATOM 795 N N . ALA A 1 103 ? 8.25 85.625 17.797 1 68 103 ALA A N 1
ATOM 796 C CA . ALA A 1 103 ? 9.086 84.5 18.188 1 68 103 ALA A CA 1
ATOM 797 C C . ALA A 1 103 ? 10.5 84.625 17.641 1 68 103 ALA A C 1
ATOM 799 O O . ALA A 1 103 ? 10.695 85.125 16.516 1 68 103 ALA A O 1
ATOM 800 N N . LEU A 1 104 ? 11.531 84.438 18.578 1 71.06 104 LEU A N 1
ATOM 801 C CA . LEU A 1 104 ? 12.938 84.5 18.219 1 71.06 104 LEU A CA 1
ATOM 802 C C . LEU A 1 104 ? 13.664 83.188 18.578 1 71.06 104 LEU A C 1
ATOM 804 O O . LEU A 1 104 ? 13.359 82.562 19.594 1 71.06 104 LEU A O 1
ATOM 808 N N . CYS A 1 105 ? 14.609 82.812 17.766 1 68.75 105 CYS A N 1
ATOM 809 C CA . CYS A 1 105 ? 15.461 81.688 18.094 1 68.75 105 CYS A CA 1
ATOM 810 C C . CYS A 1 105 ? 16.547 82.062 19.094 1 68.75 105 CYS A C 1
ATOM 812 O O . CYS A 1 105 ? 16.734 83.25 19.359 1 68.75 105 CYS A O 1
ATOM 814 N N . ASN A 1 106 ? 17.125 81 19.75 1 72.94 106 ASN A N 1
ATOM 815 C CA . ASN A 1 106 ? 18.141 81.25 20.75 1 72.94 106 ASN A CA 1
ATOM 816 C C . ASN A 1 106 ? 19.297 82.062 20.172 1 72.94 106 ASN A C 1
ATOM 818 O O . ASN A 1 106 ? 19.812 83 20.812 1 72.94 106 ASN A O 1
ATOM 822 N N . ARG A 1 107 ? 19.641 81.875 18.938 1 75.5 107 ARG A N 1
ATOM 823 C CA . ARG A 1 107 ? 20.703 82.625 18.25 1 75.5 107 ARG A CA 1
ATOM 824 C C . ARG A 1 107 ? 20.312 84.062 18.031 1 75.5 107 ARG A C 1
ATOM 826 O O . ARG A 1 107 ? 21.094 85 18.312 1 75.5 107 ARG A O 1
ATOM 833 N N . CYS A 1 108 ? 19.141 84.25 17.594 1 73.19 108 CYS A N 1
ATOM 834 C CA . CYS A 1 108 ? 18.688 85.625 17.312 1 73.19 108 CYS A CA 1
ATOM 835 C C . CYS A 1 108 ? 18.375 86.375 18.594 1 73.19 108 CYS A C 1
ATOM 837 O O . CYS A 1 108 ? 18.516 87.625 18.656 1 73.19 108 CYS A O 1
ATOM 839 N N . ARG A 1 109 ? 17.953 85.75 19.672 1 73.31 109 ARG A N 1
ATOM 840 C CA . ARG A 1 109 ? 17.828 86.312 20.984 1 73.31 109 ARG A CA 1
ATOM 841 C C . ARG A 1 109 ? 19.172 86.875 21.453 1 73.31 109 ARG A C 1
ATOM 843 O O . ARG A 1 109 ? 19.234 88 21.953 1 73.31 109 ARG A O 1
ATOM 850 N N . GLN A 1 110 ? 20.141 86.062 21.234 1 75.19 110 GLN A N 1
ATOM 851 C CA . GLN A 1 110 ? 21.469 86.438 21.719 1 75.19 110 GLN A CA 1
ATOM 852 C C . GLN A 1 110 ? 22.125 87.5 20.812 1 75.19 110 GLN A C 1
ATOM 854 O O . GLN A 1 110 ? 22.844 88.375 21.281 1 75.19 110 GLN A O 1
ATOM 859 N N . ASN A 1 111 ? 21.812 87.375 19.516 1 73.44 111 ASN A N 1
ATOM 860 C CA . ASN A 1 111 ? 22.531 88.25 18.578 1 73.44 111 ASN A CA 1
ATOM 861 C C . ASN A 1 111 ? 21.75 89.562 18.281 1 73.44 111 ASN A C 1
ATOM 863 O O . ASN A 1 111 ? 22.359 90.562 18.062 1 73.44 111 ASN A O 1
ATOM 867 N N . THR A 1 112 ? 20.469 89.438 18.203 1 67.56 112 THR A N 1
ATOM 868 C CA . THR A 1 112 ? 19.688 90.562 17.75 1 67.56 112 THR A CA 1
ATOM 869 C C . THR A 1 112 ? 18.969 91.25 18.938 1 67.56 112 THR A C 1
ATOM 871 O O . THR A 1 112 ? 18.953 92.438 19.047 1 67.56 112 THR A O 1
ATOM 874 N N . HIS A 1 113 ? 18.359 90.5 19.812 1 64.56 113 HIS A N 1
ATOM 875 C CA . HIS A 1 113 ? 17.484 91.062 20.828 1 64.56 113 HIS A CA 1
ATOM 876 C C . HIS A 1 113 ? 18.234 91.312 22.141 1 64.56 113 HIS A C 1
ATOM 878 O O . HIS A 1 113 ? 17.625 91.625 23.156 1 64.56 113 HIS A O 1
ATOM 884 N N . GLN A 1 114 ? 19.547 91.188 22.062 1 60.41 114 GLN A N 1
ATOM 885 C CA . GLN A 1 114 ? 20.375 91.5 23.203 1 60.41 114 GLN A CA 1
ATOM 886 C C . GLN A 1 114 ? 20.812 93 23.156 1 60.41 114 GLN A C 1
ATOM 888 O O . GLN A 1 114 ? 21.328 93.5 24.141 1 60.41 114 GLN A O 1
ATOM 893 N N . ALA A 1 115 ? 20.453 93.562 22.078 1 61.22 115 ALA A N 1
ATOM 894 C CA . ALA A 1 115 ? 20.875 95 22 1 61.22 115 ALA A CA 1
ATOM 895 C C . ALA A 1 115 ? 20.172 95.812 23.047 1 61.22 115 ALA A C 1
ATOM 897 O O . ALA A 1 115 ? 19.047 95.5 23.453 1 61.22 115 ALA A O 1
ATOM 898 N N . LYS A 1 116 ? 20.922 96.938 23.578 1 64.38 116 LYS A N 1
ATOM 899 C CA . LYS A 1 116 ? 20.453 97.875 24.641 1 64.38 116 LYS A CA 1
ATOM 900 C C . LYS A 1 116 ? 19.062 98.375 24.312 1 64.38 116 LYS A C 1
ATOM 902 O O . LYS A 1 116 ? 18.234 98.562 25.219 1 64.38 116 LYS A O 1
ATOM 907 N N . MET A 1 117 ? 18.734 98.562 23.125 1 61.94 117 MET A N 1
ATOM 908 C CA . MET A 1 117 ? 17.453 99.125 22.734 1 61.94 117 MET A CA 1
ATOM 909 C C . MET A 1 117 ? 16.312 98.125 23.031 1 61.94 117 MET A C 1
ATOM 911 O O . MET A 1 117 ? 15.18 98.562 23.266 1 61.94 117 MET A O 1
ATOM 915 N N . PHE A 1 118 ? 16.609 96.875 23.109 1 63.84 118 PHE A N 1
ATOM 916 C CA . PHE A 1 118 ? 15.562 95.875 23.375 1 63.84 118 PHE A CA 1
ATOM 917 C C . PHE A 1 118 ? 15.633 95.375 24.812 1 63.84 118 PHE A C 1
ATOM 919 O O . PHE A 1 118 ? 14.969 94.375 25.172 1 63.84 118 PHE A O 1
ATOM 926 N N . ALA A 1 119 ? 16.469 96 25.609 1 67.94 119 ALA A N 1
ATOM 927 C CA . ALA A 1 119 ? 16.688 95.625 27 1 67.94 119 ALA A CA 1
ATOM 928 C C . ALA A 1 119 ? 15.375 95.625 27.781 1 67.94 119 ALA A C 1
ATOM 930 O O . ALA A 1 119 ? 15.227 94.875 28.75 1 67.94 119 ALA A O 1
ATOM 931 N N . ALA A 1 120 ? 14.453 96.5 27.391 1 66.44 120 ALA A N 1
ATOM 932 C CA . ALA A 1 120 ? 13.18 96.562 28.094 1 66.44 120 ALA A CA 1
ATOM 933 C C . ALA A 1 120 ? 12.195 95.5 27.625 1 66.44 120 ALA A C 1
ATOM 935 O O . ALA A 1 120 ? 11.125 95.312 28.203 1 66.44 120 ALA A O 1
ATOM 936 N N . HIS A 1 121 ? 12.594 94.75 26.609 1 68.31 121 HIS A N 1
ATOM 937 C CA . HIS A 1 121 ? 11.664 93.688 26.125 1 68.31 121 HIS A CA 1
ATOM 938 C C . HIS A 1 121 ? 11.672 92.5 27.016 1 68.31 121 HIS A C 1
ATOM 940 O O . HIS A 1 121 ? 12.719 92.062 27.547 1 68.31 121 HIS A O 1
ATOM 946 N N . ARG A 1 122 ? 10.578 92 27.406 1 68.12 122 ARG A N 1
ATOM 947 C CA . ARG A 1 122 ? 10.422 90.812 28.219 1 68.12 122 ARG A CA 1
ATOM 948 C C . ARG A 1 122 ? 10.352 89.562 27.344 1 68.12 122 ARG A C 1
ATOM 950 O O . ARG A 1 122 ? 9.398 89.375 26.594 1 68.12 122 ARG A O 1
ATOM 957 N N . LEU A 1 123 ? 11.547 89 27.344 1 65.44 123 LEU A N 1
ATOM 958 C CA . LEU A 1 123 ? 11.609 87.75 26.594 1 65.44 123 LEU A CA 1
ATOM 959 C C . LEU A 1 123 ? 11.297 86.562 27.5 1 65.44 123 LEU A C 1
ATOM 961 O O . LEU A 1 123 ? 11.781 86.5 28.625 1 65.44 123 LEU A O 1
ATOM 965 N N . VAL A 1 124 ? 10.305 85.812 27.156 1 63 124 VAL A N 1
ATOM 966 C CA . VAL A 1 124 ? 9.953 84.562 27.906 1 63 124 VAL A CA 1
ATOM 967 C C . VAL A 1 124 ? 10.211 83.375 27.047 1 63 124 VAL A C 1
ATOM 969 O O . VAL A 1 124 ? 10.172 83.438 25.828 1 63 124 VAL A O 1
ATOM 972 N N . PRO A 1 125 ? 10.758 82.312 27.641 1 59.5 125 PRO A N 1
ATOM 973 C CA . PRO A 1 125 ? 10.906 81.062 26.844 1 59.5 125 PRO A CA 1
ATOM 974 C C . PRO A 1 125 ? 9.625 80.688 26.109 1 59.5 125 PRO A C 1
ATOM 976 O O . PRO A 1 125 ? 8.523 80.812 26.656 1 59.5 125 PRO A O 1
ATOM 979 N N . LEU A 1 126 ? 9.891 80.562 24.828 1 55.69 126 LEU A N 1
ATOM 980 C CA . LEU A 1 126 ? 8.719 80.25 24 1 55.69 126 LEU A CA 1
ATOM 981 C C . LEU A 1 126 ? 7.902 79.125 24.609 1 55.69 126 LEU A C 1
ATOM 983 O O . LEU A 1 126 ? 6.676 79.125 24.469 1 55.69 126 LEU A O 1
ATOM 987 N N . GLU A 1 127 ? 8.664 78.375 25.281 1 53.5 127 GLU A N 1
ATOM 988 C CA . GLU A 1 127 ? 8.031 77.25 26 1 53.5 127 GLU A CA 1
ATOM 989 C C . GLU A 1 127 ? 7.031 77.812 27.031 1 53.5 127 GLU A C 1
ATOM 991 O O . GLU A 1 127 ? 6.023 77.125 27.312 1 53.5 127 GLU A O 1
ATOM 996 N N . GLU A 1 128 ? 7.367 78.812 27.719 1 51.38 128 GLU A N 1
ATOM 997 C CA . GLU A 1 128 ? 6.488 79.438 28.734 1 51.38 128 GLU A CA 1
ATOM 998 C C . GLU A 1 128 ? 5.219 80 28.109 1 51.38 128 GLU A C 1
ATOM 1000 O O . GLU A 1 128 ? 4.207 80.125 28.781 1 51.38 128 GLU A O 1
ATOM 1005 N N . ARG A 1 129 ? 5.227 80.375 26.812 1 50.44 129 ARG A N 1
ATOM 1006 C CA . ARG A 1 129 ? 4.066 80.875 26.109 1 50.44 129 ARG A CA 1
ATOM 1007 C C . ARG A 1 129 ? 3.164 79.812 25.594 1 50.44 129 ARG A C 1
ATOM 1009 O O . ARG A 1 129 ? 2.236 80.062 24.828 1 50.44 129 ARG A O 1
ATOM 1016 N N . ALA A 1 130 ? 3.291 78.625 25.984 1 54.22 130 ALA A N 1
ATOM 1017 C CA . ALA A 1 130 ? 2.289 77.688 25.484 1 54.22 130 ALA A CA 1
ATOM 1018 C C . ALA A 1 130 ? 0.9 78.312 25.484 1 54.22 130 ALA A C 1
ATOM 1020 O O . ALA A 1 130 ? 0.44 78.812 26.5 1 54.22 130 ALA A O 1
ATOM 1021 N N . ARG A 1 131 ? 0.575 78.812 24.172 1 63.25 131 ARG A N 1
ATOM 1022 C CA . ARG A 1 131 ? -0.731 79.5 24.031 1 63.25 131 ARG A CA 1
ATOM 1023 C C . ARG A 1 131 ? -1.842 78.562 24.547 1 63.25 131 ARG A C 1
ATOM 1025 O O . ARG A 1 131 ? -1.882 77.375 24.234 1 63.25 131 ARG A O 1
ATOM 1032 N N . VAL A 1 132 ? -2.449 79.062 25.625 1 69.5 132 VAL A N 1
ATOM 1033 C CA . VAL A 1 132 ? -3.58 78.312 26.172 1 69.5 132 VAL A CA 1
ATOM 1034 C C . VAL A 1 132 ? -4.672 78.188 25.109 1 69.5 132 VAL A C 1
ATOM 1036 O O . VAL A 1 132 ? -5.113 79.125 24.531 1 69.5 132 VAL A O 1
ATOM 1039 N N . LYS A 1 133 ? -4.883 77.062 24.688 1 72.56 133 LYS A N 1
ATOM 1040 C CA . LYS A 1 133 ? -5.914 76.812 23.703 1 72.56 133 LYS A CA 1
ATOM 1041 C C . LYS A 1 133 ? -7.273 76.562 24.359 1 72.56 133 LYS A C 1
ATOM 1043 O O . LYS A 1 133 ? -8.312 76.812 23.75 1 72.56 133 LYS A O 1
ATOM 1048 N N . GLY A 1 134 ? -7.246 76.25 25.562 1 74 134 GLY A N 1
ATOM 1049 C CA . GLY A 1 134 ? -8.484 76.062 26.297 1 74 134 GLY A CA 1
ATOM 1050 C C . GLY A 1 134 ? -9 77.312 26.984 1 74 134 GLY A C 1
ATOM 1051 O O . GLY A 1 134 ? -8.617 78.438 26.625 1 74 134 GLY A O 1
ATOM 1052 N N . ARG A 1 135 ? -9.938 77.062 27.844 1 79.75 135 ARG A N 1
ATOM 1053 C CA . ARG A 1 135 ? -10.57 78.188 28.562 1 79.75 135 ARG A CA 1
ATOM 1054 C C . ARG A 1 135 ? -9.633 78.75 29.625 1 79.75 135 ARG A C 1
ATOM 1056 O O . ARG A 1 135 ? -9.047 78 30.422 1 79.75 135 ARG A O 1
ATOM 1063 N N . LEU A 1 136 ? -9.477 80 29.609 1 84.38 136 LEU A N 1
ATOM 1064 C CA . LEU A 1 136 ? -8.617 80.625 30.578 1 84.38 136 LEU A CA 1
ATOM 1065 C C . LEU A 1 136 ? -9.43 81.125 31.781 1 84.38 136 LEU A C 1
ATOM 1067 O O . LEU A 1 136 ? -8.891 81.25 32.875 1 84.38 136 LEU A O 1
ATOM 1071 N N . LEU A 1 137 ? -10.656 81.312 31.375 1 91.25 137 LEU A N 1
ATOM 1072 C CA . LEU A 1 137 ? -11.508 81.875 32.406 1 91.25 137 LEU A CA 1
ATOM 1073 C C . LEU A 1 137 ? -12.547 80.875 32.906 1 91.25 137 LEU A C 1
ATOM 1075 O O . LEU A 1 137 ? -13.039 80.062 32.094 1 91.25 137 LEU A O 1
ATOM 1079 N N . CYS A 1 138 ? -12.789 80.875 34.219 1 91.5 138 CYS A N 1
ATOM 1080 C CA . CYS A 1 138 ? -13.859 80.062 34.781 1 91.5 138 CYS A CA 1
ATOM 1081 C C . CYS A 1 138 ? -15.211 80.438 34.188 1 91.5 138 CYS A C 1
ATOM 1083 O O . CYS A 1 138 ? -15.625 81.625 34.281 1 91.5 138 CYS A O 1
ATOM 1085 N N . PRO A 1 139 ? -15.859 79.562 33.656 1 90.06 139 PRO A N 1
ATOM 1086 C CA . PRO A 1 139 ? -17.141 79.875 33.031 1 90.06 139 PRO A CA 1
ATOM 1087 C C . PRO A 1 139 ? -18.188 80.375 34.062 1 90.06 139 PRO A C 1
ATOM 1089 O O . PRO A 1 139 ? -19.094 81.125 33.719 1 90.06 139 PRO A O 1
ATOM 1092 N N . GLN A 1 140 ? -18.125 80.062 35.25 1 91.5 140 GLN A N 1
ATOM 1093 C CA . GLN A 1 140 ? -19.094 80.438 36.281 1 91.5 140 GLN A CA 1
ATOM 1094 C C . GLN A 1 140 ? -18.844 81.812 36.844 1 91.5 140 GLN A C 1
ATOM 1096 O O . GLN A 1 140 ? -19.797 82.562 37.156 1 91.5 140 GLN A O 1
ATOM 1101 N N . HIS A 1 141 ? -17.531 82.25 36.812 1 93.25 141 HIS A N 1
ATOM 1102 C CA . HIS A 1 141 ? -17.25 83.438 37.562 1 93.25 141 HIS A CA 1
ATOM 1103 C C . HIS A 1 141 ? -16.516 84.5 36.688 1 93.25 141 HIS A C 1
ATOM 1105 O O . HIS A 1 141 ? -16.344 85.625 37.094 1 93.25 141 HIS A O 1
ATOM 1111 N N . GLY A 1 142 ? -16 84.062 35.562 1 91.75 142 GLY A N 1
ATOM 1112 C CA . GLY A 1 142 ? -15.32 85 34.656 1 91.75 142 GLY A CA 1
ATOM 1113 C C . GLY A 1 142 ? -13.93 85.375 35.125 1 91.75 142 GLY A C 1
ATOM 1114 O O . GLY A 1 142 ? -13.375 86.375 34.688 1 91.75 142 GLY A O 1
ATOM 1115 N N . GLU A 1 143 ? -13.406 84.688 36.156 1 92.25 143 GLU A N 1
ATOM 1116 C CA . GLU A 1 143 ? -12.062 84.938 36.688 1 92.25 143 GLU A CA 1
ATOM 1117 C C . GLU A 1 143 ? -11.07 83.938 36.125 1 92.25 143 GLU A C 1
ATOM 1119 O O . GLU A 1 143 ? -11.445 82.812 35.781 1 92.25 143 GLU A O 1
ATOM 1124 N N . PRO A 1 144 ? -9.844 84.312 36.062 1 90.94 144 PRO A N 1
ATOM 1125 C CA . PRO A 1 144 ? -8.836 83.438 35.531 1 90.94 144 PRO A CA 1
ATOM 1126 C C . PRO A 1 144 ? -8.625 82.188 36.406 1 90.94 144 PRO A C 1
ATOM 1128 O O . PRO A 1 144 ? -8.727 82.312 37.625 1 90.94 144 PRO A O 1
ATOM 1131 N N . PHE A 1 145 ? -8.391 81.062 35.719 1 92.19 145 PHE A N 1
ATOM 1132 C CA . PHE A 1 145 ? -8.031 79.875 36.438 1 92.19 145 PHE A CA 1
ATOM 1133 C C . PHE A 1 145 ? -6.656 80 37.094 1 92.19 145 PHE A C 1
ATOM 1135 O O . PHE A 1 145 ? -5.676 80.312 36.406 1 92.19 145 PHE A O 1
ATOM 1142 N N . ILE A 1 146 ? -6.551 79.75 38.375 1 92.94 146 ILE A N 1
ATOM 1143 C CA . ILE A 1 146 ? -5.246 79.812 39.031 1 92.94 146 ILE A CA 1
ATOM 1144 C C . ILE A 1 146 ? -5.035 78.625 39.969 1 92.94 146 ILE A C 1
ATOM 1146 O O . ILE A 1 146 ? -3.949 78.438 40.5 1 92.94 146 ILE A O 1
ATOM 1150 N N . LEU A 1 147 ? -6.074 77.875 40.156 1 95 147 LEU A N 1
ATOM 1151 C CA . LEU A 1 147 ? -6.02 76.688 41.031 1 95 147 LEU A CA 1
ATOM 1152 C C . LEU A 1 147 ? -6.539 75.438 40.344 1 95 147 LEU A C 1
ATOM 1154 O O . LEU A 1 147 ? -7.18 75.562 39.281 1 95 147 LEU A O 1
ATOM 1158 N N . TYR A 1 148 ? -6.191 74.312 40.844 1 94.62 148 TYR A N 1
ATOM 1159 C CA . TYR A 1 148 ? -6.625 73 40.344 1 94.62 148 TYR A CA 1
ATOM 1160 C C . TYR A 1 148 ? -7.035 72.125 41.5 1 94.62 148 TYR A C 1
ATOM 1162 O O . TYR A 1 148 ? -6.305 72 42.5 1 94.62 148 TYR A O 1
ATOM 1170 N N . SER A 1 149 ? -8.227 71.625 41.5 1 93.94 149 SER A N 1
ATOM 1171 C CA . SER A 1 149 ? -8.695 70.688 42.5 1 93.94 149 SER A CA 1
ATOM 1172 C C . SER A 1 149 ? -8.18 69.25 42.219 1 93.94 149 SER A C 1
ATOM 1174 O O . SER A 1 149 ? -8.562 68.625 41.219 1 93.94 149 SER A O 1
ATOM 1176 N N . ILE A 1 150 ? -7.461 68.688 43.031 1 89.69 150 ILE A N 1
ATOM 1177 C CA . ILE A 1 150 ? -6.91 67.375 42.844 1 89.69 150 ILE A CA 1
ATOM 1178 C C . ILE A 1 150 ? -8.016 66.312 43.031 1 89.69 150 ILE A C 1
ATOM 1180 O O . ILE A 1 150 ? -8 65.25 42.344 1 89.69 150 ILE A O 1
ATOM 1184 N N . GLU A 1 151 ? -9.031 66.688 43.781 1 88.19 151 GLU A N 1
ATOM 1185 C CA . GLU A 1 151 ? -10.125 65.75 44.062 1 88.19 151 GLU A CA 1
ATOM 1186 C C . GLU A 1 151 ? -11.094 65.688 42.875 1 88.19 151 GLU A C 1
ATOM 1188 O O . GLU A 1 151 ? -11.391 64.562 42.406 1 88.19 151 GLU A O 1
ATOM 1193 N N . SER A 1 152 ? -11.539 66.812 42.438 1 88.56 152 SER A N 1
ATOM 1194 C CA . SER A 1 152 ? -12.531 66.875 41.344 1 88.56 152 SER A CA 1
ATOM 1195 C C . SER A 1 152 ? -11.859 66.875 40 1 88.56 152 SER A C 1
ATOM 1197 O O . SER A 1 152 ? -12.539 66.75 38.969 1 88.56 152 SER A O 1
ATOM 1199 N N . ARG A 1 153 ? -10.562 67.062 39.938 1 91.19 153 ARG A N 1
ATOM 1200 C CA . ARG A 1 153 ? -9.773 67.062 38.688 1 91.19 153 ARG A CA 1
ATOM 1201 C C . ARG A 1 153 ? -10.305 68.188 37.75 1 91.19 153 ARG A C 1
ATOM 1203 O O . ARG A 1 153 ? -10.516 67.938 36.562 1 91.19 153 ARG A O 1
ATOM 1210 N N . SER A 1 154 ? -10.43 69.312 38.281 1 90.69 154 SER A N 1
ATOM 1211 C CA . SER A 1 154 ? -10.961 70.438 37.531 1 90.69 154 SER A CA 1
ATOM 1212 C C . SER A 1 154 ? -10.281 71.75 37.906 1 90.69 154 SER A C 1
ATOM 1214 O O . SER A 1 154 ? -9.734 71.875 39 1 90.69 154 SER A O 1
ATOM 1216 N N . LEU A 1 155 ? -10.312 72.688 37 1 92.88 155 LEU A N 1
ATOM 1217 C CA . LEU A 1 155 ? -9.734 74 37.219 1 92.88 155 LEU A CA 1
ATOM 1218 C C . LEU A 1 155 ? -10.664 74.875 38.062 1 92.88 155 LEU A C 1
ATOM 1220 O O . LEU A 1 155 ? -11.883 74.688 38.062 1 92.88 155 LEU A O 1
ATOM 1224 N N . ALA A 1 156 ? -9.984 75.75 38.906 1 93.62 156 ALA A N 1
ATOM 1225 C CA . ALA A 1 156 ? -10.75 76.625 39.781 1 93.62 156 ALA A CA 1
ATOM 1226 C C . ALA A 1 156 ? -10.172 78.062 39.781 1 93.62 156 ALA A C 1
ATOM 1228 O O . ALA A 1 156 ? -8.953 78.188 39.625 1 93.62 156 ALA A O 1
ATOM 1229 N N . CYS A 1 157 ? -11.023 79 39.75 1 92.12 157 CYS A N 1
ATOM 1230 C CA . CYS A 1 157 ? -10.594 80.375 39.875 1 92.12 157 CYS A CA 1
ATOM 1231 C C . CYS A 1 157 ? -10.594 80.812 41.344 1 92.12 157 CYS A C 1
ATOM 1233 O O . CYS A 1 157 ? -10.883 80 42.219 1 92.12 157 CYS A O 1
ATOM 1235 N N . ILE A 1 158 ? -10.289 82.125 41.562 1 92.62 158 ILE A N 1
ATOM 1236 C CA . ILE A 1 158 ? -10.148 82.625 42.938 1 92.62 158 ILE A CA 1
ATOM 1237 C C . ILE A 1 158 ? -11.516 82.625 43.594 1 92.62 158 ILE A C 1
ATOM 1239 O O . ILE A 1 158 ? -11.625 82.438 44.812 1 92.62 158 ILE A O 1
ATOM 1243 N N . VAL A 1 159 ? -12.57 82.875 42.781 1 94.31 159 VAL A N 1
ATOM 1244 C CA . VAL A 1 159 ? -13.922 82.938 43.344 1 94.31 159 VAL A CA 1
ATOM 1245 C C . VAL A 1 159 ? -14.414 81.562 43.688 1 94.31 159 VAL A C 1
ATOM 1247 O O . VAL A 1 159 ? -15.07 81.312 44.688 1 94.31 159 VAL A O 1
ATOM 1250 N N . CYS A 1 160 ? -14.047 80.625 42.844 1 92.88 160 CYS A N 1
ATOM 1251 C CA . CYS A 1 160 ? -14.336 79.188 43.156 1 92.88 160 CYS A CA 1
ATOM 1252 C C . CYS A 1 160 ? -13.734 78.812 44.5 1 92.88 160 CYS A C 1
ATOM 1254 O O . CYS A 1 160 ? -14.375 78.125 45.281 1 92.88 160 CYS A O 1
ATOM 1256 N N . PHE A 1 161 ? -12.531 79.25 44.844 1 92.38 161 PHE A N 1
ATOM 1257 C CA . PHE A 1 161 ? -11.82 78.938 46.062 1 92.38 161 PHE A CA 1
ATOM 1258 C C . PHE A 1 161 ? -12.539 79.5 47.25 1 92.38 161 PHE A C 1
ATOM 1260 O O . PHE A 1 161 ? -12.734 78.875 48.281 1 92.38 161 PHE A O 1
ATOM 1267 N N . ASN A 1 162 ? -12.93 80.75 47.031 1 94.06 162 ASN A N 1
ATOM 1268 C CA . ASN A 1 162 ? -13.57 81.438 48.125 1 94.06 162 ASN A CA 1
ATOM 1269 C C . ASN A 1 162 ? -14.922 80.875 48.469 1 94.06 162 ASN A C 1
ATOM 1271 O O . ASN A 1 162 ? -15.352 80.875 49.625 1 94.06 162 ASN A O 1
ATOM 1275 N N . ASN A 1 163 ? -15.555 80.25 47.5 1 92.75 163 ASN A N 1
ATOM 1276 C CA . ASN A 1 163 ? -16.891 79.688 47.688 1 92.75 163 ASN A CA 1
ATOM 1277 C C . ASN A 1 163 ? -16.828 78.25 48.125 1 92.75 163 ASN A C 1
ATOM 1279 O O . ASN A 1 163 ? -17.844 77.688 48.5 1 92.75 163 ASN A O 1
ATOM 1283 N N . ALA A 1 164 ? -15.703 77.688 48.125 1 89.06 164 ALA A N 1
ATOM 1284 C CA . ALA A 1 164 ? -15.555 76.312 48.406 1 89.06 164 ALA A CA 1
ATOM 1285 C C . ALA A 1 164 ? -15.609 76 49.906 1 89.06 164 ALA A C 1
ATOM 1287 O O . ALA A 1 164 ? -15.297 76.938 50.719 1 89.06 164 ALA A O 1
ATOM 1288 N N . THR A 1 165 ? -16.078 74.875 50.156 1 89.75 165 THR A N 1
ATOM 1289 C CA . THR A 1 165 ? -16.062 74.438 51.562 1 89.75 165 THR A CA 1
ATOM 1290 C C . THR A 1 165 ? -14.633 74.25 52.062 1 89.75 165 THR A C 1
ATOM 1292 O O . THR A 1 165 ? -13.711 74.125 51.25 1 89.75 165 THR A O 1
ATOM 1295 N N . LEU A 1 166 ? -14.461 74.188 53.406 1 87.88 166 LEU A N 1
ATOM 1296 C CA . LEU A 1 166 ? -13.133 74.062 54 1 87.88 166 LEU A CA 1
ATOM 1297 C C . LEU A 1 166 ? -12.484 72.75 53.562 1 87.88 166 LEU A C 1
ATOM 1299 O O . LEU A 1 166 ? -11.289 72.75 53.281 1 87.88 166 LEU A O 1
ATOM 1303 N N . ASP A 1 167 ? -13.297 71.812 53.531 1 87.69 167 ASP A N 1
ATOM 1304 C CA . ASP A 1 167 ? -12.789 70.5 53.156 1 87.69 167 ASP A CA 1
ATOM 1305 C C . ASP A 1 167 ? -12.32 70.5 51.688 1 87.69 167 ASP A C 1
ATOM 1307 O O . ASP A 1 167 ? -11.297 69.875 51.375 1 87.69 167 ASP A O 1
ATOM 1311 N N . SER A 1 168 ? -13.008 71.188 50.812 1 87.06 168 SER A N 1
ATOM 1312 C CA . SER A 1 168 ? -12.68 71.25 49.406 1 87.06 168 SER A CA 1
ATOM 1313 C C . SER A 1 168 ? -11.469 72.125 49.156 1 87.06 168 SER A C 1
ATOM 1315 O O . SER A 1 168 ? -10.719 71.938 48.188 1 87.06 168 SER A O 1
ATOM 1317 N N . ARG A 1 169 ? -11.211 73.062 50 1 90.38 169 ARG A N 1
ATOM 1318 C CA . ARG A 1 169 ? -10.109 74 49.812 1 90.38 169 ARG A CA 1
ATOM 1319 C C . ARG A 1 169 ? -8.766 73.312 49.969 1 90.38 169 ARG A C 1
ATOM 1321 O O . ARG A 1 169 ? -7.777 73.75 49.344 1 90.38 169 ARG A O 1
ATOM 1328 N N . HIS A 1 170 ? -8.898 72.25 50.812 1 89.25 170 HIS A N 1
ATOM 1329 C CA . HIS A 1 170 ? -7.656 71.5 51.094 1 89.25 170 HIS A CA 1
ATOM 1330 C C . HIS A 1 170 ? -7.172 70.75 49.844 1 89.25 170 HIS A C 1
ATOM 1332 O O . HIS A 1 170 ? -5.992 70.438 49.75 1 89.25 170 HIS A O 1
ATOM 1338 N N . HIS A 1 171 ? -8.078 70.688 48.938 1 91.12 171 HIS A N 1
ATOM 1339 C CA . HIS A 1 171 ? -7.734 69.875 47.75 1 91.12 171 HIS A CA 1
ATOM 1340 C C . HIS A 1 171 ? -7.402 70.812 46.562 1 91.12 171 HIS A C 1
ATOM 1342 O O . HIS A 1 171 ? -7.109 70.312 45.469 1 91.12 171 HIS A O 1
ATOM 1348 N N . LEU A 1 172 ? -7.488 72.062 46.781 1 94.38 172 LEU A N 1
ATOM 1349 C CA . LEU A 1 172 ? -7.16 73 45.75 1 94.38 172 LEU A CA 1
ATOM 1350 C C . LEU A 1 172 ? -5.691 73.438 45.812 1 94.38 172 LEU A C 1
ATOM 1352 O O . LEU A 1 172 ? -5.215 73.812 46.875 1 94.38 172 LEU A O 1
ATOM 1356 N N . VAL A 1 173 ? -4.988 73.25 44.719 1 94.12 173 VAL A N 1
ATOM 1357 C CA . VAL A 1 173 ? -3.57 73.562 44.656 1 94.12 173 VAL A CA 1
ATOM 1358 C C . VAL A 1 173 ? -3.324 74.562 43.531 1 94.12 173 VAL A C 1
ATOM 1360 O O . VAL A 1 173 ? -4.117 74.625 42.594 1 94.12 173 VAL A O 1
ATOM 1363 N N . HIS A 1 174 ? -2.23 75.312 43.688 1 94.62 174 HIS A N 1
ATOM 1364 C CA . HIS A 1 174 ? -1.852 76.25 42.625 1 94.62 174 HIS A CA 1
ATOM 1365 C C . HIS A 1 174 ? -1.553 75.5 41.344 1 94.62 174 HIS A C 1
ATOM 1367 O O . HIS A 1 174 ? -1.033 74.375 41.375 1 94.62 174 HIS A O 1
ATOM 1373 N N . ILE A 1 175 ? -1.784 76.125 40.188 1 92.31 175 ILE A N 1
ATOM 1374 C CA . ILE A 1 175 ? -1.682 75.5 38.844 1 92.31 175 ILE A CA 1
ATOM 1375 C C . ILE A 1 175 ? -0.269 75 38.625 1 92.31 175 ILE A C 1
ATOM 1377 O O . ILE A 1 175 ? -0.089 73.938 38.031 1 92.31 175 ILE A O 1
ATOM 1381 N N . ASP A 1 176 ? 0.768 75.75 39.062 1 91.25 176 ASP A N 1
ATOM 1382 C CA . ASP A 1 176 ? 2.152 75.312 38.875 1 91.25 176 ASP A CA 1
ATOM 1383 C C . ASP A 1 176 ? 2.424 74 39.625 1 91.25 176 ASP A C 1
ATOM 1385 O O . ASP A 1 176 ? 3.043 73.062 39.062 1 91.25 176 ASP A O 1
ATOM 1389 N N . ALA A 1 177 ? 1.975 73.938 40.844 1 94.19 177 ALA A N 1
ATOM 1390 C CA . ALA A 1 177 ? 2.162 72.688 41.625 1 94.19 177 ALA A CA 1
ATOM 1391 C C . ALA A 1 177 ? 1.365 71.562 41.031 1 94.19 177 ALA A C 1
ATOM 1393 O O . ALA A 1 177 ? 1.86 70.438 40.938 1 94.19 177 ALA A O 1
ATOM 1394 N N . ALA A 1 178 ? 0.136 71.812 40.625 1 94.62 178 ALA A N 1
ATOM 1395 C CA . ALA A 1 178 ? -0.711 70.812 40.031 1 94.62 178 ALA A CA 1
ATOM 1396 C C . ALA A 1 178 ? -0.077 70.25 38.75 1 94.62 178 ALA A C 1
ATOM 1398 O O . ALA A 1 178 ? -0.113 69.062 38.469 1 94.62 178 ALA A O 1
ATOM 1399 N N . HIS A 1 179 ? 0.463 71.125 37.938 1 93.62 179 HIS A N 1
ATOM 1400 C CA . HIS A 1 179 ? 1.131 70.75 36.688 1 93.62 179 HIS A CA 1
ATOM 1401 C C . HIS A 1 179 ? 2.312 69.875 36.938 1 93.62 179 HIS A C 1
ATOM 1403 O O . HIS A 1 179 ? 2.488 68.875 36.25 1 93.62 179 HIS A O 1
ATOM 1409 N N . LYS A 1 180 ? 3.133 70.188 37.969 1 93.62 180 LYS A N 1
ATOM 1410 C CA . LYS A 1 180 ? 4.289 69.375 38.312 1 93.62 180 LYS A CA 1
ATOM 1411 C C . LYS A 1 180 ? 3.863 68 38.719 1 93.62 180 LYS A C 1
ATOM 1413 O O . LYS A 1 180 ? 4.43 67 38.25 1 93.62 180 LYS A O 1
ATOM 1418 N N . ILE A 1 181 ? 2.867 67.938 39.562 1 94.38 181 ILE A N 1
ATOM 1419 C CA . ILE A 1 181 ? 2.35 66.625 40.031 1 94.38 181 ILE A CA 1
ATOM 1420 C C . ILE A 1 181 ? 1.791 65.875 38.844 1 94.38 181 ILE A C 1
ATOM 1422 O O . ILE A 1 181 ? 2.049 64.625 38.719 1 94.38 181 ILE A O 1
ATOM 1426 N N . GLY A 1 182 ? 1.011 66.562 38 1 94.12 182 GLY A N 1
ATOM 1427 C CA . GLY A 1 182 ? 0.443 65.875 36.812 1 94.12 182 GLY A CA 1
ATOM 1428 C C . GLY A 1 182 ? 1.494 65.375 35.875 1 94.12 182 GLY A C 1
ATOM 1429 O O . GLY A 1 182 ? 1.346 64.312 35.312 1 94.12 182 GLY A O 1
ATOM 1430 N N . CYS A 1 183 ? 2.559 66.125 35.719 1 90.94 183 CYS A N 1
ATOM 1431 C CA . CYS A 1 183 ? 3.646 65.688 34.812 1 90.94 183 CYS A CA 1
ATOM 1432 C C . CYS A 1 183 ? 4.324 64.438 35.344 1 90.94 183 CYS A C 1
ATOM 1434 O O . CYS A 1 183 ? 4.641 63.562 34.562 1 90.94 183 CYS A O 1
ATOM 1436 N N . GLU A 1 184 ? 4.531 64.438 36.625 1 95.19 184 GLU A N 1
ATOM 1437 C CA . GLU A 1 184 ? 5.148 63.25 37.219 1 95.19 184 GLU A CA 1
ATOM 1438 C C . GLU A 1 184 ? 4.285 62 37 1 95.19 184 GLU A C 1
ATOM 1440 O O . GLU A 1 184 ? 4.793 60.938 36.625 1 95.19 184 GLU A O 1
ATOM 1445 N N . LYS A 1 185 ? 2.984 62.156 37.219 1 95.88 185 LYS A N 1
ATOM 1446 C CA . LYS A 1 185 ? 2.053 61.062 37.031 1 95.88 185 LYS A CA 1
ATOM 1447 C C . LYS A 1 185 ? 2.018 60.625 35.562 1 95.88 185 LYS A C 1
ATOM 1449 O O . LYS A 1 185 ? 2.031 59.406 35.281 1 95.88 185 LYS A O 1
ATOM 1454 N N . LEU A 1 186 ? 1.993 61.531 34.656 1 95.19 186 LEU A N 1
ATOM 1455 C CA . LEU A 1 186 ? 1.942 61.219 33.219 1 95.19 186 LEU A CA 1
ATOM 1456 C C . LEU A 1 186 ? 3.238 60.562 32.781 1 95.19 186 LEU A C 1
ATOM 1458 O O . LEU A 1 186 ? 3.219 59.688 31.922 1 95.19 186 LEU A O 1
ATOM 1462 N N . GLU A 1 187 ? 4.34 61 33.312 1 94.06 187 GLU A N 1
ATOM 1463 C CA . GLU A 1 187 ? 5.625 60.406 32.969 1 94.06 187 GLU A CA 1
ATOM 1464 C C . GLU A 1 187 ? 5.664 58.938 33.375 1 94.06 187 GLU A C 1
ATOM 1466 O O . GLU A 1 187 ? 6.137 58.094 32.594 1 94.06 187 GLU A O 1
ATOM 1471 N N . LYS A 1 188 ? 5.195 58.688 34.531 1 96.69 188 LYS A N 1
ATOM 1472 C CA . LYS A 1 188 ? 5.133 57.281 34.969 1 96.69 188 LYS A CA 1
ATOM 1473 C C . LYS A 1 188 ? 4.211 56.469 34.094 1 96.69 188 LYS A C 1
ATOM 1475 O O . LYS A 1 188 ? 4.555 55.344 33.688 1 96.69 188 LYS A O 1
ATOM 1480 N N . ALA A 1 189 ? 3.074 57 33.719 1 96.75 189 ALA A N 1
ATOM 1481 C CA . ALA A 1 189 ? 2.125 56.312 32.844 1 96.75 189 ALA A CA 1
ATOM 1482 C C . ALA A 1 189 ? 2.73 56.094 31.469 1 96.75 189 ALA A C 1
ATOM 1484 O O . ALA A 1 189 ? 2.562 55 30.891 1 96.75 189 ALA A O 1
ATOM 1485 N N . ALA 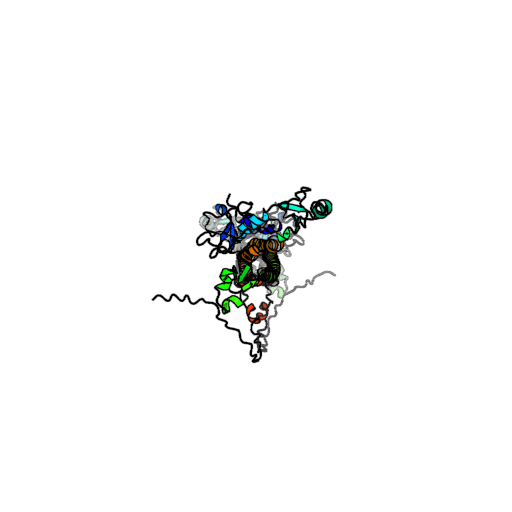A 1 190 ? 3.471 57.062 30.953 1 94.12 190 ALA A N 1
ATOM 1486 C CA . ALA A 1 190 ? 4.121 56.938 29.641 1 94.12 190 ALA A CA 1
ATOM 1487 C C . ALA A 1 190 ? 5.188 55.875 29.672 1 94.12 190 ALA A C 1
ATOM 1489 O O . ALA A 1 190 ? 5.336 55.125 28.703 1 94.12 190 ALA A O 1
ATOM 1490 N N . ALA A 1 191 ? 5.898 55.781 30.766 1 95.38 191 ALA A N 1
ATOM 1491 C CA . ALA A 1 191 ? 6.914 54.719 30.906 1 95.38 191 ALA A CA 1
ATOM 1492 C C . ALA A 1 191 ? 6.281 53.344 30.906 1 95.38 191 ALA A C 1
ATOM 1494 O O . ALA A 1 191 ? 6.766 52.438 30.234 1 95.38 191 ALA A O 1
ATOM 1495 N N . LYS A 1 192 ? 5.215 53.219 31.672 1 96.75 192 LYS A N 1
ATOM 1496 C CA . LYS A 1 192 ? 4.488 51.938 31.688 1 96.75 192 LYS A CA 1
ATOM 1497 C C . LYS A 1 192 ? 3.934 51.594 30.312 1 96.75 192 LYS A C 1
ATOM 1499 O O . LYS A 1 192 ? 3.93 50.438 29.922 1 96.75 192 LYS A O 1
ATOM 1504 N N . LEU A 1 193 ? 3.48 52.594 29.578 1 95.81 193 LEU A N 1
ATOM 1505 C CA . LEU A 1 193 ? 2.934 52.406 28.234 1 95.81 193 LEU A CA 1
ATOM 1506 C C . LEU A 1 193 ? 4.02 51.938 27.266 1 95.81 193 LEU A C 1
ATOM 1508 O O . LEU A 1 193 ? 3.766 51.125 26.391 1 95.81 193 LEU A O 1
ATOM 1512 N N . ARG A 1 194 ? 5.246 52.469 27.406 1 94.5 194 ARG A N 1
ATOM 1513 C CA . ARG A 1 194 ? 6.363 52.031 26.578 1 94.5 194 ARG A CA 1
ATOM 1514 C C . ARG A 1 194 ? 6.68 50.562 26.828 1 94.5 194 ARG A C 1
ATOM 1516 O O . ARG A 1 194 ? 6.922 49.812 25.891 1 94.5 194 ARG A O 1
ATOM 1523 N N . ASN A 1 195 ? 6.617 50.188 28.109 1 95.25 195 ASN A N 1
ATOM 1524 C CA . ASN A 1 195 ? 6.816 48.781 28.453 1 95.25 195 ASN A CA 1
ATOM 1525 C C . ASN A 1 195 ? 5.719 47.906 27.859 1 95.25 195 ASN A C 1
ATOM 1527 O O . ASN A 1 195 ? 5.996 46.812 27.359 1 95.25 195 ASN A O 1
ATOM 1531 N N . PHE A 1 196 ? 4.531 48.375 27.922 1 95.81 196 PHE A N 1
ATOM 1532 C CA . PHE A 1 196 ? 3.395 47.688 27.344 1 95.81 196 PHE A CA 1
ATOM 1533 C C . PHE A 1 196 ? 3.564 47.531 25.828 1 95.81 196 PHE A C 1
ATOM 1535 O O . PHE A 1 196 ? 3.295 46.438 25.281 1 95.81 196 PHE A O 1
ATOM 1542 N N . GLN A 1 197 ? 4.035 48.625 25.172 1 93 197 GLN A N 1
ATOM 1543 C CA . GLN A 1 197 ? 4.309 48.562 23.734 1 93 197 GLN A CA 1
ATOM 1544 C C . GLN A 1 197 ? 5.312 47.469 23.406 1 93 197 GLN A C 1
ATOM 1546 O O . GLN A 1 197 ? 5.113 46.719 22.453 1 93 197 GLN A O 1
ATOM 1551 N N . ASP A 1 198 ? 6.355 47.344 24.188 1 93.25 198 ASP A N 1
ATOM 1552 C CA . ASP A 1 198 ? 7.379 46.312 23.984 1 93.25 198 ASP A CA 1
ATOM 1553 C C . ASP A 1 198 ? 6.801 44.938 24.172 1 93.25 198 ASP A C 1
ATOM 1555 O O . ASP A 1 198 ? 7.117 44 23.406 1 93.25 198 ASP A O 1
ATOM 1559 N N . ASN A 1 199 ? 5.977 44.781 25.172 1 94.38 199 ASN A N 1
ATOM 1560 C CA . ASN A 1 199 ? 5.332 43.5 25.406 1 94.38 199 ASN A CA 1
ATOM 1561 C C . ASN A 1 199 ? 4.43 43.094 24.25 1 94.38 199 ASN A C 1
ATOM 1563 O O . ASN A 1 199 ? 4.457 41.938 23.812 1 94.38 199 ASN A O 1
ATOM 1567 N N . VAL A 1 200 ? 3.652 44.062 23.75 1 94 200 VAL A N 1
ATOM 1568 C CA . VAL A 1 200 ? 2.762 43.812 22.609 1 94 200 VAL A CA 1
ATOM 1569 C C . VAL A 1 200 ? 3.576 43.375 21.406 1 94 200 VAL A C 1
ATOM 1571 O O . VAL A 1 200 ? 3.213 42.406 20.719 1 94 200 VAL A O 1
ATOM 1574 N N . ARG A 1 201 ? 4.695 44.062 21.141 1 91.69 201 ARG A N 1
ATOM 1575 C CA . ARG A 1 201 ? 5.574 43.719 20.031 1 91.69 201 ARG A CA 1
ATOM 1576 C C . ARG A 1 201 ? 6.121 42.281 20.188 1 91.69 201 ARG A C 1
ATOM 1578 O O . ARG A 1 201 ? 6.152 41.531 19.234 1 91.69 201 ARG A O 1
ATOM 1585 N N . GLU A 1 202 ? 6.516 41.938 21.406 1 94.31 202 GLU A N 1
ATOM 1586 C CA . GLU A 1 202 ? 7.055 40.625 21.688 1 94.31 202 GLU A CA 1
ATOM 1587 C C . GLU A 1 202 ? 5.996 39.531 21.484 1 94.31 202 GLU A C 1
ATOM 1589 O O . GLU A 1 202 ? 6.285 38.5 20.922 1 94.31 202 GLU A O 1
ATOM 1594 N N . GLN A 1 203 ? 4.793 39.812 21.969 1 95.12 203 GLN A N 1
ATOM 1595 C CA . GLN A 1 203 ? 3.701 38.875 21.828 1 95.12 203 GLN A CA 1
ATOM 1596 C C . GLN A 1 203 ? 3.32 38.688 20.359 1 95.12 203 GLN A C 1
ATOM 1598 O O . GLN A 1 203 ? 3.027 37.562 19.938 1 95.12 203 GLN A O 1
ATOM 1603 N N . PHE A 1 204 ? 3.373 39.719 19.609 1 94 204 PHE A N 1
ATOM 1604 C CA . PHE A 1 204 ? 3.104 39.625 18.188 1 94 204 PHE A CA 1
ATOM 1605 C C . PHE A 1 204 ? 4.129 38.75 17.484 1 94 204 PHE A C 1
ATOM 1607 O O . PHE A 1 204 ? 3.768 37.875 16.703 1 94 204 PHE A O 1
ATOM 1614 N N . GLN A 1 205 ? 5.445 39 17.797 1 94.81 205 GLN A N 1
ATOM 1615 C CA . GLN A 1 205 ? 6.512 38.219 17.203 1 94.81 205 GLN A CA 1
ATOM 1616 C C . GLN A 1 205 ? 6.391 36.75 17.594 1 94.81 205 GLN A C 1
ATOM 1618 O O . GLN A 1 205 ? 6.676 35.844 16.781 1 94.81 205 GLN A O 1
ATOM 1623 N N . LEU A 1 206 ? 6.008 36.469 18.859 1 96.31 206 LEU A N 1
ATOM 1624 C CA . LEU A 1 206 ? 5.82 35.094 19.312 1 96.31 206 LEU A CA 1
ATOM 1625 C C . LEU A 1 206 ? 4.758 34.406 18.484 1 96.31 206 LEU A C 1
ATOM 1627 O O . LEU A 1 206 ? 4.961 33.25 18.062 1 96.31 206 LEU A O 1
ATOM 1631 N N . ARG A 1 207 ? 3.629 35.125 18.203 1 96.69 207 ARG A N 1
ATOM 1632 C CA . ARG A 1 207 ? 2.566 34.5 17.406 1 96.69 207 ARG A CA 1
ATOM 1633 C C . ARG A 1 207 ? 3.039 34.25 15.984 1 96.69 207 ARG A C 1
ATOM 1635 O O . ARG A 1 207 ? 2.682 33.219 15.383 1 96.69 207 ARG A O 1
ATOM 1642 N N . LYS A 1 208 ? 3.867 35.156 15.445 1 95.25 208 LYS A N 1
ATOM 1643 C CA . LYS A 1 208 ? 4.43 34.969 14.117 1 95.25 208 LYS A CA 1
ATOM 1644 C C . LYS A 1 208 ? 5.324 33.75 14.07 1 95.25 208 LYS A C 1
ATOM 1646 O O . LYS A 1 208 ? 5.242 32.938 13.133 1 95.25 208 LYS A O 1
ATOM 1651 N N . ARG A 1 209 ? 6.102 33.531 15.078 1 97.12 209 ARG A N 1
ATOM 1652 C CA . ARG A 1 209 ? 6.996 32.375 15.156 1 97.12 209 ARG A CA 1
ATOM 1653 C C . ARG A 1 209 ? 6.207 31.078 15.297 1 97.12 209 ARG A C 1
ATOM 1655 O O . ARG A 1 209 ? 6.523 30.078 14.641 1 97.12 209 ARG A O 1
ATOM 1662 N N . LEU A 1 210 ? 5.168 31.125 16.141 1 97.38 210 LEU A N 1
ATOM 1663 C CA . LEU A 1 210 ? 4.336 29.938 16.344 1 97.38 210 LEU A CA 1
ATOM 1664 C C . LEU A 1 210 ? 3.645 29.547 15.039 1 97.38 210 LEU A C 1
ATOM 1666 O O . LEU A 1 210 ? 3.557 28.359 14.719 1 97.38 210 LEU A O 1
ATOM 1670 N N . ALA A 1 211 ? 3.188 30.547 14.266 1 97 211 ALA A N 1
ATOM 1671 C CA . ALA A 1 211 ? 2.547 30.281 12.984 1 97 211 ALA A CA 1
ATOM 1672 C C . ALA A 1 211 ? 3.527 29.641 12 1 97 211 ALA A C 1
ATOM 1674 O O . ALA A 1 211 ? 3.176 28.703 11.273 1 97 211 ALA A O 1
ATOM 1675 N N . SER A 1 212 ? 4.777 30.141 11.969 1 97.31 212 SER A N 1
ATOM 1676 C CA . SER A 1 212 ? 5.816 29.578 11.109 1 97.31 212 SER A CA 1
ATOM 1677 C C . SER A 1 212 ? 6.16 28.141 11.516 1 97.31 212 SER A C 1
ATOM 1679 O O . SER A 1 212 ? 6.297 27.266 10.664 1 97.31 212 SER A O 1
ATOM 1681 N N . GLU A 1 213 ? 6.277 27.906 12.82 1 97.62 213 GLU A N 1
ATOM 1682 C CA . GLU A 1 213 ? 6.547 26.578 13.344 1 97.62 213 GLU A CA 1
ATOM 1683 C C . GLU A 1 213 ? 5.426 25.609 12.992 1 97.62 213 GLU A C 1
ATOM 1685 O O . GLU A 1 213 ? 5.68 24.438 12.68 1 97.62 213 GLU A O 1
ATOM 1690 N N . LEU A 1 214 ? 4.25 26.109 13.039 1 97.75 214 LEU A N 1
ATOM 1691 C CA . LEU A 1 214 ? 3.084 25.297 12.703 1 97.75 214 LEU A CA 1
ATOM 1692 C C . LEU A 1 214 ? 3.141 24.844 11.242 1 97.75 214 LEU A C 1
ATOM 1694 O O . LEU A 1 214 ? 2.932 23.672 10.945 1 97.75 214 LEU A O 1
ATOM 1698 N N . SER A 1 215 ? 3.447 25.766 10.344 1 97.31 215 SER A N 1
ATOM 1699 C CA . SER A 1 215 ? 3.551 25.453 8.922 1 97.31 215 SER A CA 1
ATOM 1700 C C . SER A 1 215 ? 4.648 24.422 8.664 1 97.31 215 SER A C 1
ATOM 1702 O O . SER A 1 215 ? 4.453 23.469 7.895 1 97.31 215 SER A O 1
ATOM 1704 N N . HIS A 1 216 ? 5.77 24.578 9.32 1 97.31 216 HIS A N 1
ATOM 1705 C CA . HIS A 1 216 ? 6.887 23.641 9.172 1 97.31 216 HIS A CA 1
ATOM 1706 C C . HIS A 1 216 ? 6.535 22.266 9.727 1 97.31 216 HIS A C 1
ATOM 1708 O O . HIS A 1 216 ? 6.801 21.25 9.086 1 97.31 216 HIS A O 1
ATOM 1714 N N . SER A 1 217 ? 5.891 22.266 10.859 1 97.44 217 SER A N 1
ATOM 1715 C CA . SER A 1 217 ? 5.496 21 11.492 1 97.44 217 SER A CA 1
ATOM 1716 C C . SER A 1 217 ? 4.496 20.25 10.633 1 97.44 217 SER A C 1
ATOM 1718 O O . SER A 1 217 ? 4.59 19.016 10.5 1 97.44 217 SER A O 1
ATOM 1720 N N . TYR A 1 218 ? 3.6 20.922 10.008 1 97.94 218 TYR A N 1
ATOM 1721 C CA . TYR A 1 218 ? 2.609 20.312 9.125 1 97.94 218 TYR A CA 1
ATOM 1722 C C . TYR A 1 218 ? 3.281 19.641 7.938 1 97.94 218 TYR A C 1
ATOM 1724 O O . TYR A 1 218 ? 2.986 18.484 7.621 1 97.94 218 TYR A O 1
ATOM 1732 N N . ARG A 1 219 ? 4.168 20.375 7.301 1 97.56 219 ARG A N 1
ATOM 1733 C CA . ARG A 1 219 ? 4.859 19.844 6.133 1 97.56 219 ARG A CA 1
ATOM 1734 C C . ARG A 1 219 ? 5.648 18.594 6.492 1 97.56 219 ARG A C 1
ATOM 1736 O O . ARG A 1 219 ? 5.551 17.562 5.805 1 97.56 219 ARG A O 1
ATOM 1743 N N . ASN A 1 220 ? 6.367 18.672 7.566 1 97.62 220 ASN A N 1
ATOM 1744 C CA . ASN A 1 220 ? 7.203 17.547 7.988 1 97.62 220 ASN A CA 1
ATOM 1745 C C . ASN A 1 220 ? 6.363 16.328 8.352 1 97.62 220 ASN A C 1
ATOM 1747 O O . ASN A 1 220 ? 6.656 15.211 7.918 1 97.62 220 ASN A O 1
ATOM 1751 N N . THR A 1 221 ? 5.355 16.531 9.156 1 97.44 221 THR A N 1
ATOM 1752 C CA . THR A 1 221 ? 4.508 15.43 9.617 1 97.44 221 THR A CA 1
ATOM 1753 C C . THR A 1 221 ? 3.738 14.812 8.453 1 97.44 221 THR A C 1
ATOM 1755 O O . THR A 1 221 ? 3.635 13.594 8.352 1 97.44 221 THR A O 1
ATOM 1758 N N . SER A 1 222 ? 3.213 15.672 7.578 1 97.75 222 SER A N 1
ATOM 1759 C CA . SER A 1 222 ? 2.494 15.188 6.402 1 97.75 222 SER A CA 1
ATOM 1760 C C . SER A 1 222 ? 3.4 14.352 5.508 1 97.75 222 SER A C 1
ATOM 1762 O O . SER A 1 222 ? 3.002 13.281 5.043 1 97.75 222 SER A O 1
ATOM 1764 N N . GLU A 1 223 ? 4.59 14.781 5.281 1 97.31 223 GLU A N 1
ATOM 1765 C CA . GLU A 1 223 ? 5.551 14.055 4.461 1 97.31 223 GLU A CA 1
ATOM 1766 C C . GLU A 1 223 ? 5.926 12.719 5.105 1 97.31 223 GLU A C 1
ATOM 1768 O O . GLU A 1 223 ? 6.07 11.711 4.418 1 97.31 223 GLU A O 1
ATOM 1773 N N . HIS A 1 224 ? 6.086 12.789 6.395 1 96.56 224 HIS A N 1
ATOM 1774 C CA . HIS A 1 224 ? 6.426 11.57 7.113 1 96.56 224 HIS A CA 1
ATOM 1775 C C . HIS A 1 224 ? 5.316 10.531 6.984 1 96.56 224 HIS A C 1
ATOM 1777 O O . HIS A 1 224 ? 5.59 9.344 6.785 1 96.56 224 HIS A O 1
ATOM 1783 N N . ILE A 1 225 ? 4.113 10.906 7.109 1 97.19 225 ILE A N 1
ATOM 1784 C CA . ILE A 1 225 ? 2.967 10.016 6.973 1 97.19 225 ILE A CA 1
ATOM 1785 C C . ILE A 1 225 ? 2.943 9.414 5.57 1 97.19 225 ILE A C 1
ATOM 1787 O O . ILE A 1 225 ? 2.797 8.195 5.414 1 97.19 225 ILE A O 1
ATOM 1791 N N . ARG A 1 226 ? 3.107 10.234 4.551 1 97.94 226 ARG A N 1
ATOM 1792 C CA . ARG A 1 226 ? 3.088 9.781 3.16 1 97.94 226 ARG A CA 1
ATOM 1793 C C . ARG A 1 226 ? 4.242 8.828 2.879 1 97.94 226 ARG A C 1
ATOM 1795 O O . ARG A 1 226 ? 4.066 7.82 2.189 1 97.94 226 ARG A O 1
ATOM 1802 N N . GLN A 1 227 ? 5.402 9.164 3.426 1 97.5 227 GLN A N 1
ATOM 1803 C CA . GLN A 1 227 ? 6.582 8.328 3.215 1 97.5 227 GLN A CA 1
ATOM 1804 C C . GLN A 1 227 ? 6.414 6.965 3.881 1 97.5 227 GLN A C 1
ATOM 1806 O O . GLN A 1 227 ? 6.723 5.934 3.281 1 97.5 227 GLN A O 1
ATOM 1811 N N . THR A 1 228 ? 5.938 6.953 5.086 1 96.62 228 THR A N 1
ATOM 1812 C CA . THR A 1 228 ? 5.719 5.699 5.797 1 96.62 228 THR A CA 1
ATOM 1813 C C . THR A 1 228 ? 4.699 4.832 5.062 1 96.62 228 THR A C 1
ATOM 1815 O O . THR A 1 228 ? 4.914 3.633 4.875 1 96.62 228 THR A O 1
ATOM 1818 N N . CYS A 1 229 ? 3.635 5.457 4.648 1 97.62 229 CYS A N 1
ATOM 1819 C CA . CYS A 1 229 ? 2.613 4.738 3.893 1 97.62 229 CYS A CA 1
ATOM 1820 C C . CYS A 1 229 ? 3.201 4.117 2.631 1 97.62 229 CYS A C 1
ATOM 1822 O O . CYS A 1 229 ? 2.971 2.943 2.344 1 97.62 229 CYS A O 1
ATOM 1824 N N . GLN A 1 230 ? 3.98 4.926 1.919 1 98.12 230 GLN A N 1
ATOM 1825 C CA . GLN A 1 230 ? 4.559 4.453 0.667 1 98.12 230 GLN A CA 1
ATOM 1826 C C . GLN A 1 230 ? 5.535 3.305 0.911 1 98.12 230 GLN A C 1
ATOM 1828 O O . GLN A 1 230 ? 5.574 2.344 0.14 1 98.12 230 GLN A O 1
ATOM 1833 N N . GLU A 1 231 ? 6.285 3.418 1.919 1 97.62 231 GLU A N 1
ATOM 1834 C CA . GLU A 1 231 ? 7.219 2.348 2.252 1 97.62 231 GLU A CA 1
ATOM 1835 C C . GLU A 1 231 ? 6.48 1.054 2.584 1 97.62 231 GLU A C 1
ATOM 1837 O O . GLU A 1 231 ? 6.914 -0.032 2.193 1 97.62 231 GLU A O 1
ATOM 1842 N N . MET A 1 232 ? 5.418 1.149 3.334 1 97.31 232 MET A N 1
ATOM 1843 C CA . MET A 1 232 ? 4.605 -0.02 3.66 1 97.31 232 MET A CA 1
ATOM 1844 C C . MET A 1 232 ? 3.998 -0.63 2.402 1 97.31 232 MET A C 1
ATOM 1846 O O . MET A 1 232 ? 4.012 -1.851 2.23 1 97.31 232 MET A O 1
ATOM 1850 N N . ILE A 1 233 ? 3.518 0.213 1.508 1 98.5 233 ILE A N 1
ATOM 1851 C CA . ILE A 1 233 ? 2.92 -0.249 0.26 1 98.5 233 ILE A CA 1
ATOM 1852 C C . ILE A 1 233 ? 3.973 -0.965 -0.583 1 98.5 233 ILE A C 1
ATOM 1854 O O . ILE A 1 233 ? 3.725 -2.057 -1.099 1 98.5 233 ILE A O 1
ATOM 1858 N N . ASP A 1 234 ? 5.145 -0.346 -0.679 1 98.5 234 ASP A N 1
ATOM 1859 C CA . ASP A 1 234 ? 6.23 -0.959 -1.44 1 98.5 234 ASP A CA 1
ATOM 1860 C C . ASP A 1 234 ? 6.605 -2.32 -0.86 1 98.5 234 ASP A C 1
ATOM 1862 O O . ASP A 1 234 ? 6.895 -3.26 -1.604 1 98.5 234 ASP A O 1
ATOM 1866 N N . THR A 1 235 ? 6.621 -2.408 0.409 1 98.12 235 THR A N 1
ATOM 1867 C CA . THR A 1 235 ? 6.934 -3.666 1.077 1 98.12 235 THR A CA 1
ATOM 1868 C C . THR A 1 235 ? 5.879 -4.723 0.762 1 98.12 235 THR A C 1
ATOM 1870 O O . THR A 1 235 ? 6.215 -5.867 0.443 1 98.12 235 THR A O 1
ATOM 1873 N N . LEU A 1 236 ? 4.621 -4.355 0.82 1 98.06 236 LEU A N 1
ATOM 1874 C CA . LEU A 1 236 ? 3.527 -5.27 0.499 1 98.06 236 LEU A CA 1
ATOM 1875 C C . LEU A 1 236 ? 3.643 -5.77 -0.937 1 98.06 236 LEU A C 1
ATOM 1877 O O . LEU A 1 236 ? 3.48 -6.965 -1.197 1 98.06 236 LEU A O 1
ATOM 1881 N N . LEU A 1 237 ? 3.971 -4.891 -1.817 1 98.56 237 LEU A N 1
ATOM 1882 C CA . LEU A 1 237 ? 4.086 -5.246 -3.227 1 98.56 237 LEU A CA 1
ATOM 1883 C C . LEU A 1 237 ? 5.262 -6.191 -3.455 1 98.56 237 LEU A C 1
ATOM 1885 O O . LEU A 1 237 ? 5.16 -7.141 -4.23 1 98.56 237 LEU A O 1
ATOM 1889 N N . THR A 1 238 ? 6.348 -5.91 -2.754 1 98.5 238 THR A N 1
ATOM 1890 C CA . THR A 1 238 ? 7.516 -6.773 -2.865 1 98.5 238 THR A CA 1
ATOM 1891 C C . THR A 1 238 ? 7.199 -8.18 -2.369 1 98.5 238 THR A C 1
ATOM 1893 O O . THR A 1 238 ? 7.559 -9.172 -3.016 1 98.5 238 THR A O 1
ATOM 1896 N N . VAL A 1 239 ? 6.523 -8.305 -1.245 1 98 239 VAL A N 1
ATOM 1897 C CA . VAL A 1 239 ? 6.137 -9.602 -0.685 1 98 239 VAL A CA 1
ATOM 1898 C C . VAL A 1 239 ? 5.176 -10.305 -1.634 1 98 239 VAL A C 1
ATOM 1900 O O . VAL A 1 239 ? 5.332 -11.5 -1.91 1 98 239 VAL A O 1
ATOM 1903 N N . ARG A 1 240 ? 4.156 -9.539 -2.104 1 98.38 240 ARG A N 1
ATOM 1904 C CA . ARG A 1 240 ? 3.201 -10.109 -3.053 1 98.38 240 ARG A CA 1
ATOM 1905 C C . ARG A 1 240 ? 3.92 -10.734 -4.242 1 98.38 240 ARG A C 1
ATOM 1907 O O . ARG A 1 240 ? 3.66 -11.891 -4.59 1 98.38 240 ARG A O 1
ATOM 1914 N N . ASP A 1 241 ? 4.828 -9.984 -4.84 1 98.31 241 ASP A N 1
ATOM 1915 C CA . ASP A 1 241 ? 5.543 -10.461 -6.02 1 98.31 241 ASP A CA 1
ATOM 1916 C C . ASP A 1 241 ? 6.418 -11.672 -5.684 1 98.31 241 ASP A C 1
ATOM 1918 O O . ASP A 1 241 ? 6.531 -12.602 -6.48 1 98.31 241 ASP A O 1
ATOM 1922 N N . GLY A 1 242 ? 7.012 -11.609 -4.484 1 98.25 242 GLY A N 1
ATOM 1923 C CA . GLY A 1 242 ? 7.801 -12.75 -4.051 1 98.25 242 GLY A CA 1
ATOM 1924 C C . GLY A 1 242 ? 6.977 -14.008 -3.865 1 98.25 242 GLY A C 1
ATOM 1925 O O . GLY A 1 242 ? 7.391 -15.094 -4.281 1 98.25 242 GLY A O 1
ATOM 1926 N N . LEU A 1 243 ? 5.797 -13.922 -3.264 1 97.94 243 LEU A N 1
ATOM 1927 C CA . LEU A 1 243 ? 4.902 -15.055 -3.039 1 97.94 243 LEU A CA 1
ATOM 1928 C C . LEU A 1 243 ? 4.402 -15.625 -4.359 1 97.94 243 LEU A C 1
ATOM 1930 O O . LEU A 1 243 ? 4.344 -16.844 -4.535 1 97.94 243 LEU A O 1
ATOM 1934 N N . ILE A 1 244 ? 4.074 -14.734 -5.332 1 98 244 ILE A N 1
ATOM 1935 C CA . ILE A 1 244 ? 3.57 -15.164 -6.633 1 98 244 ILE A CA 1
ATOM 1936 C C . ILE A 1 244 ? 4.676 -15.898 -7.395 1 98 244 ILE A C 1
ATOM 1938 O O . ILE A 1 244 ? 4.422 -16.906 -8.047 1 98 244 ILE A O 1
ATOM 1942 N N . LYS A 1 245 ? 5.883 -15.414 -7.242 1 98.06 245 LYS A N 1
ATOM 1943 C CA . LYS A 1 245 ? 7.008 -16.078 -7.891 1 98.06 245 LYS A CA 1
ATOM 1944 C C . LYS A 1 245 ? 7.23 -17.469 -7.312 1 98.06 245 LYS A C 1
ATOM 1946 O O . LYS A 1 245 ? 7.43 -18.438 -8.055 1 98.06 245 LYS A O 1
ATOM 1951 N N . LYS A 1 246 ? 7.203 -17.578 -6 1 97.31 246 LYS A N 1
ATOM 1952 C CA . LYS A 1 246 ? 7.355 -18.875 -5.348 1 97.31 246 LYS A CA 1
ATOM 1953 C C . LYS A 1 246 ? 6.25 -19.844 -5.773 1 97.31 246 LYS A C 1
ATOM 1955 O O . LYS A 1 246 ? 6.512 -21.016 -6.031 1 97.31 246 LYS A O 1
ATOM 1960 N N . LEU A 1 247 ? 5.016 -19.344 -5.816 1 97 247 LEU A N 1
ATOM 1961 C CA . LEU A 1 247 ? 3.873 -20.141 -6.254 1 97 247 LEU A CA 1
ATOM 1962 C C . LEU A 1 247 ? 4.059 -20.625 -7.688 1 97 247 LEU A C 1
ATOM 1964 O O . LEU A 1 247 ? 3.773 -21.781 -8 1 97 247 LEU A O 1
ATOM 1968 N N . ASP A 1 248 ? 4.551 -19.719 -8.547 1 97.5 248 ASP A N 1
ATOM 1969 C CA . ASP A 1 248 ? 4.793 -20.047 -9.953 1 97.5 248 ASP A CA 1
ATOM 1970 C C . ASP A 1 248 ? 5.859 -21.141 -10.086 1 97.5 248 ASP A C 1
ATOM 1972 O O . ASP A 1 248 ? 5.703 -22.078 -10.867 1 97.5 248 ASP A O 1
ATOM 1976 N N . ASP A 1 249 ? 6.941 -21.047 -9.312 1 97.75 249 ASP A N 1
ATOM 1977 C CA . ASP A 1 249 ? 8.016 -22.031 -9.336 1 97.75 249 ASP A CA 1
ATOM 1978 C C . ASP A 1 249 ? 7.504 -23.406 -8.891 1 97.75 249 ASP A C 1
ATOM 1980 O O . ASP A 1 249 ? 7.809 -24.422 -9.516 1 97.75 249 ASP A O 1
ATOM 1984 N N . GLU A 1 250 ? 6.699 -23.391 -7.824 1 97.44 250 GLU A N 1
ATOM 1985 C CA . GLU A 1 250 ? 6.133 -24.641 -7.324 1 97.44 250 GLU A CA 1
ATOM 1986 C C . GLU A 1 250 ? 5.176 -25.266 -8.336 1 97.44 250 GLU A C 1
ATOM 1988 O O . GLU A 1 250 ? 5.188 -26.469 -8.547 1 97.44 250 GLU A O 1
ATOM 1993 N N . ARG A 1 251 ? 4.359 -24.438 -8.945 1 97.62 251 ARG A N 1
ATOM 1994 C CA . ARG A 1 251 ? 3.439 -24.906 -9.977 1 97.62 251 ARG A CA 1
ATOM 1995 C C . ARG A 1 251 ? 4.195 -25.547 -11.133 1 97.62 251 ARG A C 1
ATOM 1997 O O . ARG A 1 251 ? 3.848 -26.656 -11.578 1 97.62 251 ARG A O 1
ATOM 2004 N N . THR A 1 252 ? 5.25 -24.875 -11.602 1 97.69 252 THR A N 1
ATOM 2005 C CA . THR A 1 252 ? 6.027 -25.359 -12.727 1 97.69 252 THR A CA 1
ATOM 2006 C C . THR A 1 252 ? 6.684 -26.703 -12.391 1 97.69 252 THR A C 1
ATOM 2008 O O . THR A 1 252 ? 6.684 -27.625 -13.211 1 97.69 252 THR A O 1
ATOM 2011 N N . LEU A 1 253 ? 7.188 -26.844 -11.172 1 97.69 253 LEU A N 1
ATOM 2012 C CA . LEU A 1 253 ? 7.832 -28.062 -10.719 1 97.69 253 LEU A CA 1
ATOM 2013 C C . LEU A 1 253 ? 6.844 -29.234 -10.703 1 97.69 253 LEU A C 1
ATOM 2015 O O . LEU A 1 253 ? 7.129 -30.297 -11.242 1 97.69 253 LEU A O 1
ATOM 2019 N N . ARG A 1 254 ? 5.703 -29.109 -10.141 1 97.62 254 ARG A N 1
ATOM 2020 C CA . ARG A 1 254 ? 4.695 -30.156 -10.023 1 97.62 254 ARG A CA 1
ATOM 2021 C C . ARG A 1 254 ? 4.113 -30.5 -11.391 1 97.62 254 ARG A C 1
ATOM 2023 O O . ARG A 1 254 ? 3.852 -31.672 -11.672 1 97.62 254 ARG A O 1
ATOM 2030 N N . GLU A 1 255 ? 3.895 -29.422 -12.219 1 96.94 255 GLU A N 1
ATOM 2031 C CA . GLU A 1 255 ? 3.381 -29.641 -13.57 1 96.94 255 GLU A CA 1
ATOM 2032 C C . GLU A 1 255 ? 4.336 -30.5 -14.391 1 96.94 255 GLU A C 1
ATOM 2034 O O . GLU A 1 255 ? 3.904 -31.422 -15.094 1 96.94 255 GLU A O 1
ATOM 2039 N N . LYS A 1 256 ? 5.641 -30.203 -14.25 1 96.88 256 LYS A N 1
ATOM 2040 C CA . LYS A 1 256 ? 6.648 -31 -14.945 1 96.88 256 LYS A CA 1
ATOM 2041 C C . LYS A 1 256 ? 6.633 -32.438 -14.461 1 96.88 256 LYS A C 1
ATOM 2043 O O . LYS A 1 256 ? 6.711 -33.375 -15.273 1 96.88 256 LYS A O 1
ATOM 2048 N N . HIS A 1 257 ? 6.445 -32.625 -13.188 1 96.44 257 HIS A N 1
ATOM 2049 C CA . HIS A 1 257 ? 6.383 -33.969 -12.602 1 96.44 257 HIS A CA 1
ATOM 2050 C C . HIS A 1 257 ? 5.191 -34.75 -13.141 1 96.44 257 HIS A C 1
ATOM 2052 O O . HIS A 1 257 ? 5.348 -35.875 -13.586 1 96.44 257 HIS A O 1
ATOM 2058 N N . PHE A 1 258 ? 4.008 -34.188 -13.195 1 96.19 258 PHE A N 1
ATOM 2059 C CA . PHE A 1 258 ? 2.801 -34.844 -13.68 1 96.19 258 PHE A CA 1
ATOM 2060 C C . PHE A 1 258 ? 2.926 -35.188 -15.156 1 96.19 258 PHE A C 1
ATOM 2062 O O . PHE A 1 258 ? 2.555 -36.281 -15.578 1 96.19 258 PHE A O 1
ATOM 2069 N N . HIS A 1 259 ? 3.49 -34.25 -15.922 1 93 259 HIS A N 1
ATOM 2070 C CA . HIS A 1 259 ? 3.633 -34.469 -17.359 1 93 259 HIS A CA 1
ATOM 2071 C C . HIS A 1 259 ? 4.594 -35.625 -17.641 1 93 259 HIS A C 1
ATOM 2073 O O . HIS A 1 259 ? 4.344 -36.438 -18.531 1 93 259 HIS A O 1
ATOM 2079 N N . GLU A 1 260 ? 5.66 -35.656 -16.844 1 92.88 260 GLU A N 1
ATOM 2080 C CA . GLU A 1 260 ? 6.613 -36.75 -17.016 1 92.88 260 GLU A CA 1
ATOM 2081 C C . GLU A 1 260 ? 5.969 -38.094 -16.688 1 92.88 260 GLU A C 1
ATOM 2083 O O . GLU A 1 260 ? 6.168 -39.094 -17.391 1 92.88 260 GLU A O 1
ATOM 2088 N N . GLN A 1 261 ? 5.184 -38.125 -15.656 1 93.81 261 GLN A N 1
ATOM 2089 C CA . GLN A 1 261 ? 4.488 -39.375 -15.273 1 93.81 261 GLN A CA 1
ATOM 2090 C C . GLN A 1 261 ? 3.473 -39.781 -16.344 1 93.81 261 GLN A C 1
ATOM 2092 O O . GLN A 1 261 ? 3.354 -40.969 -16.672 1 93.81 261 GLN A O 1
ATOM 2097 N N . MET A 1 262 ? 2.756 -38.781 -16.812 1 92.38 262 MET A N 1
ATOM 2098 C CA . MET A 1 262 ? 1.771 -39.062 -17.859 1 92.38 262 MET A CA 1
ATOM 2099 C C . MET A 1 262 ? 2.443 -39.625 -19.109 1 92.38 262 MET A C 1
ATOM 2101 O O . MET A 1 262 ? 1.937 -40.562 -19.719 1 92.38 262 MET A O 1
ATOM 2105 N N . ARG A 1 263 ? 3.588 -39.094 -19.438 1 89.94 263 ARG A N 1
ATOM 2106 C CA . ARG A 1 263 ? 4.34 -39.594 -20.594 1 89.94 263 ARG A CA 1
ATOM 2107 C C . ARG A 1 263 ? 4.766 -41.031 -20.391 1 89.94 263 ARG A C 1
ATOM 2109 O O . ARG A 1 263 ? 4.652 -41.844 -21.297 1 89.94 263 ARG A O 1
ATOM 2116 N N . GLN A 1 264 ? 5.203 -41.344 -19.203 1 91.19 264 GLN A N 1
ATOM 2117 C CA . GLN A 1 264 ? 5.641 -42.688 -18.891 1 91.19 264 GLN A CA 1
ATOM 2118 C C . GLN A 1 264 ? 4.48 -43.688 -18.984 1 91.19 264 GLN A C 1
ATOM 2120 O O . GLN A 1 264 ? 4.633 -44.781 -19.562 1 91.19 264 GLN A O 1
ATOM 2125 N N . LEU A 1 265 ? 3.35 -43.281 -18.453 1 92.38 265 LEU A N 1
ATOM 2126 C CA . LEU A 1 265 ? 2.186 -44.156 -18.438 1 92.38 265 LEU A CA 1
ATOM 2127 C C . LEU A 1 265 ? 1.669 -44.406 -19.859 1 92.38 265 LEU A C 1
ATOM 2129 O O . LEU A 1 265 ? 1.365 -45.531 -20.234 1 92.38 265 LEU A O 1
ATOM 2133 N N . ILE A 1 266 ? 1.621 -43.312 -20.641 1 90.75 266 ILE A N 1
ATOM 2134 C CA . ILE A 1 266 ? 1.088 -43.438 -22 1 90.75 266 ILE A CA 1
ATOM 2135 C C . ILE A 1 266 ? 2.023 -44.281 -22.859 1 90.75 266 ILE A C 1
ATOM 2137 O O . ILE A 1 266 ? 1.58 -44.938 -23.797 1 90.75 266 ILE A O 1
ATOM 2141 N N . SER A 1 267 ? 3.361 -44.281 -22.516 1 90.94 267 SER A N 1
ATOM 2142 C CA . SER A 1 267 ? 4.352 -45 -23.297 1 90.94 267 SER A CA 1
ATOM 2143 C C . SER A 1 267 ? 4.172 -46.5 -23.156 1 90.94 267 SER A C 1
ATOM 2145 O O . SER A 1 267 ? 4.703 -47.281 -23.953 1 90.94 267 SER A O 1
ATOM 2147 N N . LEU A 1 268 ? 3.377 -47 -22.156 1 92 268 LEU A N 1
ATOM 2148 C CA . LEU A 1 268 ? 3.16 -48.406 -21.922 1 92 268 LEU A CA 1
ATOM 2149 C C . LEU A 1 268 ? 2.023 -48.938 -22.797 1 92 268 LEU A C 1
ATOM 2151 O O . LEU A 1 268 ? 1.916 -50.156 -23.031 1 92 268 LEU A O 1
ATOM 2155 N N . GLN A 1 269 ? 1.193 -48.031 -23.297 1 89.69 269 GLN A N 1
ATOM 2156 C CA . GLN A 1 269 ? -0.054 -48.375 -23.953 1 89.69 269 GLN A CA 1
ATOM 2157 C C . GLN A 1 269 ? 0.212 -49.188 -25.234 1 89.69 269 GLN A C 1
ATOM 2159 O O . GLN A 1 269 ? -0.406 -50.219 -25.469 1 89.69 269 GLN A O 1
ATOM 2164 N N . PRO A 1 270 ? 1.213 -48.781 -26.109 1 88.81 270 PRO A N 1
ATOM 2165 C CA . PRO A 1 270 ? 1.47 -49.531 -27.312 1 88.81 270 PRO A CA 1
ATOM 2166 C C . PRO A 1 270 ? 1.925 -50.969 -27.031 1 88.81 270 PRO A C 1
ATOM 2168 O O . PRO A 1 270 ? 1.555 -51.906 -27.75 1 88.81 270 PRO A O 1
ATOM 2171 N N . LEU A 1 271 ? 2.674 -51.188 -25.969 1 93.12 271 LEU A N 1
ATOM 2172 C CA . LEU A 1 271 ? 3.145 -52.5 -25.594 1 93.12 271 LEU A CA 1
ATOM 2173 C C . LEU A 1 271 ? 1.987 -53.375 -25.125 1 93.12 271 LEU A C 1
ATOM 2175 O O . LEU A 1 271 ? 1.863 -54.531 -25.547 1 93.12 271 LEU A O 1
ATOM 2179 N N . ILE A 1 272 ? 1.171 -52.812 -24.281 1 93.56 272 ILE A N 1
ATOM 2180 C CA . ILE A 1 272 ? 0.036 -53.531 -23.719 1 93.56 272 ILE A CA 1
ATOM 2181 C C . ILE A 1 272 ? -0.874 -54 -24.859 1 93.56 272 ILE A C 1
ATOM 2183 O O . ILE A 1 272 ? -1.239 -55.188 -24.922 1 93.56 272 ILE A O 1
ATOM 2187 N N . ARG A 1 273 ? -1.207 -53.094 -25.75 1 90.38 273 ARG A N 1
ATOM 2188 C CA . ARG A 1 273 ? -2.102 -53.406 -26.859 1 90.38 273 ARG A CA 1
ATOM 2189 C C . ARG A 1 273 ? -1.485 -54.469 -27.781 1 90.38 273 ARG A C 1
ATOM 2191 O O . ARG A 1 273 ? -2.176 -55.375 -28.234 1 90.38 273 ARG A O 1
ATOM 2198 N N . LEU A 1 274 ? -0.22 -54.344 -28.031 1 92.12 274 LEU A N 1
ATOM 2199 C CA . LEU A 1 274 ? 0.47 -55.281 -28.891 1 92.12 274 LEU A CA 1
ATOM 2200 C C . LEU A 1 274 ? 0.451 -56.688 -28.281 1 92.12 274 LEU A C 1
ATOM 2202 O O . LEU A 1 274 ? 0.159 -57.656 -28.953 1 92.12 274 LEU A O 1
ATOM 2206 N N . TYR A 1 275 ? 0.724 -56.812 -27.031 1 95.75 275 TYR A N 1
ATOM 2207 C CA . TYR A 1 275 ? 0.799 -58.125 -26.359 1 95.75 275 TYR A CA 1
ATOM 2208 C C . TYR A 1 275 ? -0.582 -58.75 -26.25 1 95.75 275 TYR A C 1
ATOM 2210 O O . TYR A 1 275 ? -0.727 -59.969 -26.391 1 95.75 275 TYR A O 1
ATOM 2218 N N . LEU A 1 276 ? -1.583 -57.906 -26.016 1 91.81 276 LEU A N 1
ATOM 2219 C CA . LEU A 1 276 ? -2.941 -58.438 -25.984 1 91.81 276 LEU A CA 1
ATOM 2220 C C . LEU A 1 276 ? -3.367 -58.938 -27.359 1 91.81 276 LEU A C 1
ATOM 2222 O O . LEU A 1 276 ? -3.992 -60 -27.469 1 91.81 276 LEU A O 1
ATOM 2226 N N . LEU A 1 277 ? -3.057 -58.156 -28.359 1 89.38 277 LEU A N 1
ATOM 2227 C CA . LEU A 1 277 ? -3.344 -58.625 -29.719 1 89.38 277 LEU A CA 1
ATOM 2228 C C . LEU A 1 277 ? -2.602 -59.906 -30.031 1 89.38 277 LEU A C 1
ATOM 2230 O O . LEU A 1 277 ? -3.166 -60.812 -30.641 1 89.38 277 LEU A O 1
ATOM 2234 N N . SER A 1 278 ? -1.353 -60.031 -29.594 1 92.5 278 SER A N 1
ATOM 2235 C CA . SER A 1 278 ? -0.562 -61.219 -29.812 1 92.5 278 SER A CA 1
ATOM 2236 C C . SER A 1 278 ? -1.236 -62.438 -29.172 1 92.5 278 SER A C 1
ATOM 2238 O O . SER A 1 278 ? -1.354 -63.5 -29.812 1 92.5 278 SER A O 1
ATOM 2240 N N . ALA A 1 279 ? -1.652 -62.25 -28 1 91.25 279 ALA A N 1
ATOM 2241 C CA . ALA A 1 279 ? -2.35 -63.312 -27.312 1 91.25 279 ALA A CA 1
ATOM 2242 C C . ALA A 1 279 ? -3.588 -63.75 -28.094 1 91.25 279 ALA A C 1
ATOM 2244 O O . ALA A 1 279 ? -3.824 -64.938 -28.281 1 91.25 279 ALA A O 1
ATOM 2245 N N . SER A 1 280 ? -4.324 -62.812 -28.562 1 87.5 280 SER A N 1
ATOM 2246 C CA . SER A 1 280 ? -5.527 -63.094 -29.344 1 87.5 280 SER A CA 1
ATOM 2247 C C . SER A 1 280 ? -5.191 -63.875 -30.609 1 87.5 280 SER A C 1
ATOM 2249 O O . SER A 1 280 ? -5.875 -64.875 -30.938 1 87.5 280 SER A O 1
ATOM 2251 N N . ILE A 1 281 ? -4.148 -63.5 -31.281 1 85 281 ILE A N 1
ATOM 2252 C CA . ILE A 1 281 ? -3.73 -64.188 -32.5 1 85 281 ILE A CA 1
ATOM 2253 C C . ILE A 1 281 ? -3.268 -65.625 -32.188 1 85 281 ILE A C 1
ATOM 2255 O O . ILE A 1 281 ? -3.568 -66.562 -32.906 1 85 281 ILE A O 1
ATOM 2259 N N . PHE A 1 282 ? -2.561 -65.75 -31.078 1 88.38 282 PHE A N 1
ATOM 2260 C CA . PHE A 1 282 ? -2.088 -67.062 -30.656 1 88.38 282 PHE A CA 1
ATOM 2261 C C . PHE A 1 282 ? -3.262 -68 -30.375 1 88.38 282 PHE A C 1
ATOM 2263 O O . PHE A 1 282 ? -3.223 -69.188 -30.734 1 88.38 282 PHE A O 1
ATOM 2270 N N . PHE A 1 283 ? -4.328 -67.438 -29.797 1 81.25 283 PHE A N 1
ATOM 2271 C CA . PHE A 1 283 ? -5.488 -68.25 -29.438 1 81.25 283 PHE A CA 1
ATOM 2272 C C . PHE A 1 283 ? -6.293 -68.625 -30.672 1 81.25 283 PHE A C 1
ATOM 2274 O O . PHE A 1 283 ? -6.816 -69.75 -30.766 1 81.25 283 PHE A O 1
ATOM 2281 N N . SER A 1 284 ? -6.301 -67.812 -31.656 1 75.94 284 SER A N 1
ATOM 2282 C CA . SER A 1 284 ? -7.285 -68 -32.719 1 75.94 284 SER A CA 1
ATOM 2283 C C . SER A 1 284 ? -6.629 -68.5 -34 1 75.94 284 SER A C 1
ATOM 2285 O O . SER A 1 284 ? -7.238 -69.25 -34.781 1 75.94 284 SER A O 1
ATOM 2287 N N . SER A 1 285 ? -5.367 -68.062 -34.25 1 75.5 285 SER A N 1
ATOM 2288 C CA . SER A 1 285 ? -4.848 -68.25 -35.594 1 75.5 285 SER A CA 1
ATOM 2289 C C . SER A 1 285 ? -3.529 -69 -35.594 1 75.5 285 SER A C 1
ATOM 2291 O O . SER A 1 285 ? -3.143 -69.625 -36.625 1 75.5 285 SER A O 1
ATOM 2293 N N . ALA A 1 286 ? -2.877 -69.062 -34.5 1 82.44 286 ALA A N 1
ATOM 2294 C CA . ALA A 1 286 ? -1.554 -69.688 -34.5 1 82.44 286 ALA A CA 1
ATOM 2295 C C . ALA A 1 286 ? -1.66 -71.25 -34.375 1 82.44 286 ALA A C 1
ATOM 2297 O O . ALA A 1 286 ? -2.52 -71.75 -33.688 1 82.44 286 ALA A O 1
ATOM 2298 N N . SER A 1 287 ? -0.823 -71.938 -35.219 1 84.31 287 SER A N 1
ATOM 2299 C CA . SER A 1 287 ? -0.717 -73.375 -35.062 1 84.31 287 SER A CA 1
ATOM 2300 C C . SER A 1 287 ? -0.152 -73.75 -33.688 1 84.31 287 SER A C 1
ATOM 2302 O O . SER A 1 287 ? 0.483 -72.938 -33.031 1 84.31 287 SER A O 1
ATOM 2304 N N . LYS A 1 288 ? -0.4 -75 -33.312 1 89.06 288 LYS A N 1
ATOM 2305 C CA . LYS A 1 288 ? 0.093 -75.438 -32.031 1 89.06 288 LYS A CA 1
ATOM 2306 C C . LYS A 1 288 ? 1.613 -75.312 -31.953 1 89.06 288 LYS A C 1
ATOM 2308 O O . LYS A 1 288 ? 2.156 -74.938 -30.922 1 89.06 288 LYS A O 1
ATOM 2313 N N . LEU A 1 289 ? 2.273 -75.688 -33.031 1 88.88 289 LEU A N 1
ATOM 2314 C CA . LEU A 1 289 ? 3.732 -75.625 -33.062 1 88.88 289 LEU A CA 1
ATOM 2315 C C . LEU A 1 289 ? 4.223 -74.188 -32.969 1 88.88 289 LEU A C 1
ATOM 2317 O O . LEU A 1 289 ? 5.141 -73.875 -32.188 1 88.88 289 LEU A O 1
ATOM 2321 N N . ASP A 1 290 ? 3.541 -73.312 -33.719 1 89.19 290 ASP A N 1
ATOM 2322 C CA . ASP A 1 290 ? 3.914 -71.938 -33.688 1 89.19 290 ASP A CA 1
ATOM 2323 C C . ASP A 1 290 ? 3.678 -71.312 -32.312 1 89.19 290 ASP A C 1
ATOM 2325 O O . ASP A 1 290 ? 4.484 -70.5 -31.844 1 89.19 290 ASP A O 1
ATOM 2329 N N . PHE A 1 291 ? 2.562 -71.688 -31.797 1 90.81 291 PHE A N 1
ATOM 2330 C CA . PHE A 1 291 ? 2.24 -71.25 -30.438 1 90.81 291 PHE A CA 1
ATOM 2331 C C . PHE A 1 291 ? 3.365 -71.562 -29.469 1 90.81 291 PHE A C 1
ATOM 2333 O O . PHE A 1 291 ? 3.859 -70.688 -28.75 1 90.81 291 PHE A O 1
ATOM 2340 N N . LEU A 1 292 ? 3.779 -72.812 -29.484 1 91.5 292 LEU A N 1
ATOM 2341 C CA . LEU A 1 292 ? 4.758 -73.312 -28.516 1 91.5 292 LEU A CA 1
ATOM 2342 C C . LEU A 1 292 ? 6.129 -72.688 -28.781 1 91.5 292 LEU A C 1
ATOM 2344 O O . LEU A 1 292 ? 6.926 -72.5 -27.844 1 91.5 292 LEU A O 1
ATOM 2348 N N . GLN A 1 293 ? 6.414 -72.25 -29.984 1 87.75 293 GLN A N 1
ATOM 2349 C CA . GLN A 1 293 ? 7.695 -71.688 -30.344 1 87.75 293 GLN A CA 1
ATOM 2350 C C . GLN A 1 293 ? 7.77 -70.188 -29.891 1 87.75 293 GLN A C 1
ATOM 2352 O O . GLN A 1 293 ? 8.844 -69.75 -29.531 1 87.75 293 GLN A O 1
ATOM 2357 N N . SER A 1 294 ? 6.605 -69.5 -29.859 1 90.38 294 SER A N 1
ATOM 2358 C CA . SER A 1 294 ? 6.645 -68.062 -29.688 1 90.38 294 SER A CA 1
ATOM 2359 C C . SER A 1 294 ? 5.992 -67.688 -28.375 1 90.38 294 SER A C 1
ATOM 2361 O O . SER A 1 294 ? 6.188 -66.562 -27.891 1 90.38 294 SER A O 1
ATOM 2363 N N . SER A 1 295 ? 5.199 -68.5 -27.781 1 90.44 295 SER A N 1
ATOM 2364 C CA . SER A 1 295 ? 4.422 -68.188 -26.594 1 90.44 295 SER A 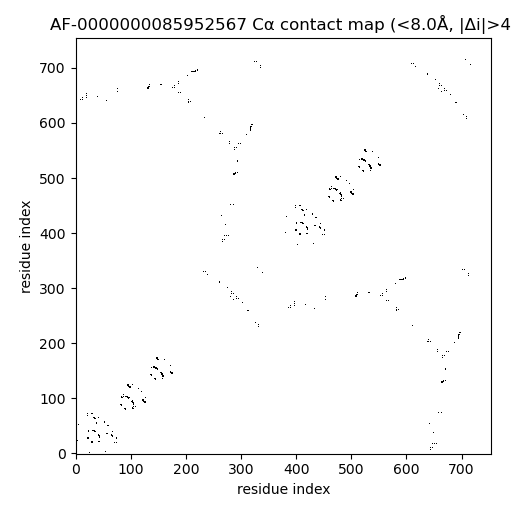CA 1
ATOM 2365 C C . SER A 1 295 ? 5.332 -67.812 -25.422 1 90.44 295 SER A C 1
ATOM 2367 O O . SER A 1 295 ? 5.004 -67 -24.594 1 90.44 295 SER A O 1
ATOM 2369 N N . THR A 1 296 ? 6.516 -68.562 -25.328 1 90.75 296 THR A N 1
ATOM 2370 C CA . THR A 1 296 ? 7.441 -68.312 -24.234 1 90.75 296 THR A CA 1
ATOM 2371 C C . THR A 1 296 ? 7.957 -66.875 -24.281 1 90.75 296 THR A C 1
ATOM 2373 O O . THR A 1 296 ? 8.023 -66.188 -23.25 1 90.75 296 THR A O 1
ATOM 2376 N N . ASP A 1 297 ? 8.289 -66.438 -25.438 1 92.94 297 ASP A N 1
ATOM 2377 C CA . ASP A 1 297 ? 8.766 -65.062 -25.609 1 92.94 297 ASP A CA 1
ATOM 2378 C C . ASP A 1 297 ? 7.68 -64.062 -25.219 1 92.94 297 ASP A C 1
ATOM 2380 O O . ASP A 1 297 ? 7.949 -63.094 -24.5 1 92.94 297 ASP A O 1
ATOM 2384 N N . LEU A 1 298 ? 6.473 -64.25 -25.688 1 95.44 298 LEU A N 1
ATOM 2385 C CA . LEU A 1 298 ? 5.359 -63.375 -25.359 1 95.44 298 LEU A CA 1
ATOM 2386 C C . LEU A 1 298 ? 5.137 -63.312 -23.859 1 95.44 298 LEU A C 1
ATOM 2388 O O . LEU A 1 298 ? 4.965 -62.25 -23.297 1 95.44 298 LEU A O 1
ATOM 2392 N N . MET A 1 299 ? 5.168 -64.5 -23.219 1 94.69 299 MET A N 1
ATOM 2393 C CA . MET A 1 299 ? 4.957 -64.562 -21.766 1 94.69 299 MET A CA 1
ATOM 2394 C C . MET A 1 299 ? 6.016 -63.75 -21.016 1 94.69 299 MET A C 1
ATOM 2396 O O . MET A 1 299 ? 5.699 -63.031 -20.062 1 94.69 299 MET A O 1
ATOM 2400 N N . LYS A 1 300 ? 7.246 -63.875 -21.469 1 94.38 300 LYS A N 1
ATOM 2401 C CA . LYS A 1 300 ? 8.336 -63.125 -20.844 1 94.38 300 LYS A CA 1
ATOM 2402 C C . LYS A 1 300 ? 8.133 -61.625 -21 1 94.38 300 LYS A C 1
ATOM 2404 O O . LYS A 1 300 ? 8.359 -60.844 -20.062 1 94.38 300 LYS A O 1
ATOM 2409 N N . ARG A 1 301 ? 7.719 -61.188 -22.125 1 95.06 301 ARG A N 1
ATOM 2410 C CA . ARG A 1 301 ? 7.473 -59.781 -22.406 1 95.06 301 ARG A CA 1
ATOM 2411 C C . ARG A 1 301 ? 6.359 -59.219 -21.516 1 95.06 301 ARG A C 1
ATOM 2413 O O . ARG A 1 301 ? 6.48 -58.156 -20.953 1 95.06 301 ARG A O 1
ATOM 2420 N N . ILE A 1 302 ? 5.273 -60 -21.422 1 96.31 302 ILE A N 1
ATOM 2421 C CA . ILE A 1 302 ? 4.141 -59.594 -20.594 1 96.31 302 ILE A CA 1
ATOM 2422 C C . ILE A 1 302 ? 4.586 -59.469 -19.141 1 96.31 302 ILE A C 1
ATOM 2424 O O . ILE A 1 302 ? 4.266 -58.469 -18.469 1 96.31 302 ILE A O 1
ATOM 2428 N N . GLN A 1 303 ? 5.379 -60.438 -18.672 1 94.25 303 GLN A N 1
ATOM 2429 C CA . GLN A 1 303 ? 5.863 -60.406 -17.297 1 94.25 303 GLN A CA 1
ATOM 2430 C C . GLN A 1 303 ? 6.754 -59.188 -17.047 1 94.25 303 GLN A C 1
ATOM 2432 O O . GLN A 1 303 ? 6.629 -58.531 -16.016 1 94.25 303 GLN A O 1
ATOM 2437 N N . ASN A 1 304 ? 7.656 -58.875 -17.969 1 93.06 304 ASN A N 1
ATOM 2438 C CA . ASN A 1 304 ? 8.547 -57.719 -17.859 1 93.06 304 ASN A CA 1
ATOM 2439 C C . ASN A 1 304 ? 7.762 -56.438 -17.812 1 93.06 304 ASN A C 1
ATOM 2441 O O . ASN A 1 304 ? 8.078 -55.531 -17.016 1 93.06 304 ASN A O 1
ATOM 2445 N N . LEU A 1 305 ? 6.762 -56.375 -18.641 1 94.44 305 LEU A N 1
ATOM 2446 C CA . LEU A 1 305 ? 5.93 -55.188 -18.688 1 94.44 305 LEU A CA 1
ATOM 2447 C C . LEU A 1 305 ? 5.191 -54.969 -17.375 1 94.44 305 LEU A C 1
ATOM 2449 O O . LEU A 1 305 ? 5.168 -53.844 -16.844 1 94.44 305 LEU A O 1
ATOM 2453 N N . MET A 1 306 ? 4.637 -55.969 -16.812 1 92.88 306 MET A N 1
ATOM 2454 C CA . MET A 1 306 ? 3.816 -55.875 -15.617 1 92.88 306 MET A CA 1
ATOM 2455 C C . MET A 1 306 ? 4.68 -55.625 -14.391 1 92.88 306 MET A C 1
ATOM 2457 O O . MET A 1 306 ? 4.18 -55.156 -13.352 1 92.88 306 MET A O 1
ATOM 2461 N N . SER A 1 307 ? 5.965 -55.969 -14.531 1 89.75 307 SER A N 1
ATOM 2462 C CA . SER A 1 307 ? 6.883 -55.719 -13.422 1 89.75 307 SER A CA 1
ATOM 2463 C C . SER A 1 307 ? 7.242 -54.25 -13.32 1 89.75 307 SER A C 1
ATOM 2465 O O . SER A 1 307 ? 7.777 -53.812 -12.305 1 89.75 307 SER A O 1
ATOM 2467 N N . MET A 1 308 ? 6.891 -53.5 -14.398 1 82.81 308 MET A N 1
ATOM 2468 C CA . MET A 1 308 ? 7.156 -52.062 -14.367 1 82.81 308 MET A CA 1
ATOM 2469 C C . MET A 1 308 ? 6.176 -51.344 -13.445 1 82.81 308 MET A C 1
ATOM 2471 O O . MET A 1 308 ? 4.965 -51.531 -13.562 1 82.81 308 MET A O 1
ATOM 2475 N N . GLU A 1 309 ? 6.484 -51.062 -12.234 1 75.62 309 GLU A N 1
ATOM 2476 C CA . GLU A 1 309 ? 5.625 -50.438 -11.242 1 75.62 309 GLU A CA 1
ATOM 2477 C C . GLU A 1 309 ? 5.383 -48.969 -11.586 1 75.62 309 GLU A C 1
ATOM 2479 O O . GLU A 1 309 ? 6.309 -48.25 -11.969 1 75.62 309 GLU A O 1
ATOM 2484 N N . CYS A 1 310 ? 4.02 -48.688 -11.742 1 77.81 310 CYS A N 1
ATOM 2485 C CA . CYS A 1 310 ? 3.639 -47.281 -11.898 1 77.81 310 CYS A CA 1
ATOM 2486 C C . CYS A 1 310 ? 3.879 -46.5 -10.609 1 77.81 310 CYS A C 1
ATOM 2488 O O . CYS A 1 310 ? 3.256 -46.781 -9.586 1 77.81 310 CYS A O 1
ATOM 2490 N N . ASP A 1 311 ? 4.777 -45.5 -10.625 1 84.69 311 ASP A N 1
ATOM 2491 C CA . ASP A 1 311 ? 5.098 -44.719 -9.43 1 84.69 311 ASP A CA 1
ATOM 2492 C C . ASP A 1 311 ? 3.902 -43.875 -9 1 84.69 311 ASP A C 1
ATOM 2494 O O . ASP A 1 311 ? 3.154 -43.375 -9.836 1 84.69 311 ASP A O 1
ATOM 2498 N N . LYS A 1 312 ? 3.711 -43.906 -7.715 1 90.94 312 LYS A N 1
ATOM 2499 C CA . LYS A 1 312 ? 2.715 -42.969 -7.16 1 90.94 312 LYS A CA 1
ATOM 2500 C C . LYS A 1 312 ? 3.148 -41.531 -7.332 1 90.94 312 LYS A C 1
ATOM 2502 O O . LYS A 1 312 ? 4.344 -41.219 -7.395 1 90.94 312 LYS A O 1
ATOM 2507 N N . PRO A 1 313 ? 2.115 -40.688 -7.492 1 93.62 313 PRO A N 1
ATOM 2508 C CA . PRO A 1 313 ? 2.5 -39.281 -7.586 1 93.62 313 PRO A CA 1
ATOM 2509 C C . PRO A 1 313 ? 3.164 -38.75 -6.309 1 93.62 313 PRO A C 1
ATOM 2511 O O . PRO A 1 313 ? 2.732 -39.094 -5.203 1 93.62 313 PRO A O 1
ATOM 2514 N N . LEU A 1 314 ? 4.223 -37.906 -6.488 1 93.75 314 LEU A N 1
ATOM 2515 C CA . LEU A 1 314 ? 4.973 -37.344 -5.367 1 93.75 314 LEU A CA 1
ATOM 2516 C C . LEU A 1 314 ? 4.277 -36.094 -4.801 1 93.75 314 LEU A C 1
ATOM 2518 O O . LEU A 1 314 ? 4.512 -35.719 -3.652 1 93.75 314 LEU A O 1
ATOM 2522 N N . TYR A 1 315 ? 3.43 -35.438 -5.672 1 95.19 315 TYR A N 1
ATOM 2523 C CA . TYR A 1 315 ? 2.822 -34.156 -5.301 1 95.19 315 TYR A CA 1
ATOM 2524 C C . TYR A 1 315 ? 1.303 -34.25 -5.391 1 95.19 315 TYR A C 1
ATOM 2526 O O . TYR A 1 315 ? 0.756 -35.125 -6.039 1 95.19 315 TYR A O 1
ATOM 2534 N N . THR A 1 316 ? 0.674 -33.406 -4.652 1 94.69 316 THR A N 1
ATOM 2535 C CA . THR A 1 316 ? -0.762 -33.188 -4.805 1 94.69 316 THR A CA 1
ATOM 2536 C C . THR A 1 316 ? -1.046 -31.984 -5.688 1 94.69 316 THR A C 1
ATOM 2538 O O . THR A 1 316 ? -0.122 -31.266 -6.09 1 94.69 316 THR A O 1
ATOM 2541 N N . GLY A 1 317 ? -2.412 -31.766 -6.078 1 95.62 317 GLY A N 1
ATOM 2542 C CA . GLY A 1 317 ? -2.809 -30.641 -6.918 1 95.62 317 GLY A CA 1
ATOM 2543 C C . GLY A 1 317 ? -3.094 -29.375 -6.129 1 95.62 317 GLY A C 1
ATOM 2544 O O . GLY A 1 317 ? -3.451 -28.344 -6.703 1 95.62 317 GLY A O 1
ATOM 2545 N N . GLU A 1 318 ? -2.859 -29.375 -4.805 1 95.56 318 GLU A N 1
ATOM 2546 C CA . GLU A 1 318 ? -3.23 -28.25 -3.949 1 95.56 318 GLU A CA 1
ATOM 2547 C C . GLU A 1 318 ? -2.006 -27.422 -3.564 1 95.56 318 GLU A C 1
ATOM 2549 O O . GLU A 1 318 ? -1.009 -27.969 -3.086 1 95.56 318 GLU A O 1
ATOM 2554 N N . LEU A 1 319 ? -2.154 -26.141 -3.951 1 95.88 319 LEU A N 1
ATOM 2555 C CA . LEU A 1 319 ? -1.13 -25.188 -3.537 1 95.88 319 LEU A CA 1
ATOM 2556 C C . LEU A 1 319 ? -1.624 -24.328 -2.377 1 95.88 319 LEU A C 1
ATOM 2558 O O . LEU A 1 319 ? -2.766 -23.859 -2.387 1 95.88 319 LEU A O 1
ATOM 2562 N N . THR A 1 320 ? -0.771 -24.219 -1.213 1 90.5 320 THR A N 1
ATOM 2563 C CA . THR A 1 320 ? -1.155 -23.406 -0.068 1 90.5 320 THR A CA 1
ATOM 2564 C C . THR A 1 320 ? -0.029 -22.453 0.318 1 90.5 320 THR A C 1
ATOM 2566 O O . THR A 1 320 ? 1.146 -22.828 0.281 1 90.5 320 THR A O 1
ATOM 2569 N N . VAL A 1 321 ? -0.452 -21.266 0.439 1 91.75 321 VAL A N 1
ATOM 2570 C CA . VAL A 1 321 ? 0.488 -20.25 0.897 1 91.75 321 VAL A CA 1
ATOM 2571 C C . VAL A 1 321 ? -0.152 -19.406 2.008 1 91.75 321 VAL A C 1
ATOM 2573 O O . VAL A 1 321 ? -1.316 -19.016 1.905 1 91.75 321 VAL A O 1
ATOM 2576 N N . ASP A 1 322 ? 0.535 -19.266 3.092 1 90.06 322 ASP A N 1
ATOM 2577 C CA . ASP A 1 322 ? 0.063 -18.375 4.152 1 90.06 322 ASP A CA 1
ATOM 2578 C C . ASP A 1 322 ? 0.513 -16.938 3.904 1 90.06 322 ASP A C 1
ATOM 2580 O O . ASP A 1 322 ? 1.483 -16.469 4.504 1 90.06 322 ASP A O 1
ATOM 2584 N N . SER A 1 323 ? -0.263 -16.25 3.068 1 92.88 323 SER A N 1
ATOM 2585 C CA . SER A 1 323 ? 0.084 -14.891 2.65 1 92.88 323 SER A CA 1
ATOM 2586 C C . SER A 1 323 ? -0.035 -13.906 3.811 1 92.88 323 SER A C 1
ATOM 2588 O O . SER A 1 323 ? 0.787 -13 3.945 1 92.88 323 SER A O 1
ATOM 2590 N N . ARG A 1 324 ? -0.979 -14.047 4.734 1 90.31 324 ARG A N 1
ATOM 2591 C CA . ARG A 1 324 ? -1.206 -13.141 5.855 1 90.31 324 ARG A CA 1
ATOM 2592 C C . ARG A 1 324 ? -0.003 -13.117 6.793 1 90.31 324 ARG A C 1
ATOM 2594 O O . ARG A 1 324 ? 0.414 -12.047 7.246 1 90.31 324 ARG A O 1
ATOM 2601 N N . GLU A 1 325 ? 0.455 -14.258 7.043 1 91.81 325 GLU A N 1
ATOM 2602 C CA . GLU A 1 325 ? 1.622 -14.359 7.914 1 91.81 325 GLU A CA 1
ATOM 2603 C C . GLU A 1 325 ? 2.838 -13.68 7.293 1 91.81 325 GLU A C 1
ATOM 2605 O O . GLU A 1 325 ? 3.59 -12.992 7.984 1 91.81 325 GLU A O 1
ATOM 2610 N N . GLU A 1 326 ? 3.049 -13.867 6 1 94.88 326 GLU A N 1
ATOM 2611 C CA . GLU A 1 326 ? 4.188 -13.266 5.309 1 94.88 326 GLU A CA 1
ATOM 2612 C C . GLU A 1 326 ? 4.059 -11.75 5.25 1 94.88 326 GLU A C 1
ATOM 2614 O O . GLU A 1 326 ? 5.035 -11.031 5.457 1 94.88 326 GLU A O 1
ATOM 2619 N N . PHE A 1 327 ? 2.846 -11.258 4.984 1 96.31 327 PHE A N 1
ATOM 2620 C CA . PHE A 1 327 ? 2.604 -9.82 5.008 1 96.31 327 PHE A CA 1
ATOM 2621 C C . PHE A 1 327 ? 2.865 -9.25 6.395 1 96.31 327 PHE A C 1
ATOM 2623 O O . PHE A 1 327 ? 3.506 -8.203 6.535 1 96.31 327 PHE A O 1
ATOM 2630 N N . GLY A 1 328 ? 2.348 -9.891 7.43 1 93 328 GLY A N 1
ATOM 2631 C CA . GLY A 1 328 ? 2.537 -9.453 8.805 1 93 328 GLY A CA 1
ATOM 2632 C C . GLY A 1 328 ? 3.996 -9.367 9.203 1 93 328 GLY A C 1
ATOM 2633 O O . GLY A 1 328 ? 4.418 -8.383 9.82 1 93 328 GLY A O 1
ATOM 2634 N N . ARG A 1 329 ? 4.746 -10.383 8.883 1 93 329 ARG A N 1
ATOM 2635 C CA . ARG A 1 329 ? 6.172 -10.406 9.195 1 93 329 ARG A CA 1
ATOM 2636 C C . ARG A 1 329 ? 6.906 -9.266 8.508 1 93 329 ARG A C 1
ATOM 2638 O O . ARG A 1 329 ? 7.781 -8.633 9.109 1 93 329 ARG A O 1
ATOM 2645 N N . ALA A 1 330 ? 6.547 -8.969 7.242 1 94.88 330 ALA A N 1
ATOM 2646 C CA . ALA A 1 330 ? 7.227 -7.934 6.465 1 94.88 330 ALA A CA 1
ATOM 2647 C C . ALA A 1 330 ? 6.883 -6.543 6.984 1 94.88 330 ALA A C 1
ATOM 2649 O O . ALA A 1 330 ? 7.68 -5.609 6.855 1 94.88 330 ALA A O 1
ATOM 2650 N N . LEU A 1 331 ? 5.723 -6.41 7.605 1 95.06 331 LEU A N 1
ATOM 2651 C CA . LEU A 1 331 ? 5.27 -5.098 8.055 1 95.06 331 LEU A CA 1
ATOM 2652 C C . LEU A 1 331 ? 5.652 -4.859 9.516 1 95.06 331 LEU A C 1
ATOM 2654 O O . LEU A 1 331 ? 5.453 -3.764 10.039 1 95.06 331 LEU A O 1
ATOM 2658 N N . GLU A 1 332 ? 6.297 -5.828 10.18 1 90.81 332 GLU A N 1
ATOM 2659 C CA . GLU A 1 332 ? 6.648 -5.746 11.594 1 90.81 332 GLU A CA 1
ATOM 2660 C C . GLU A 1 332 ? 7.535 -4.535 11.875 1 90.81 332 GLU A C 1
ATOM 2662 O O . GLU A 1 332 ? 7.332 -3.826 12.859 1 90.81 332 GLU A O 1
ATOM 2667 N N . PRO A 1 333 ? 8.531 -4.23 11.047 1 90.62 333 PRO A N 1
ATOM 2668 C CA . PRO A 1 333 ? 9.406 -3.086 11.32 1 90.62 333 PRO A CA 1
ATOM 2669 C C . PRO A 1 333 ? 8.648 -1.76 11.359 1 90.62 333 PRO A C 1
ATOM 2671 O O . PRO A 1 333 ? 9.086 -0.817 12.023 1 90.62 333 PRO A O 1
ATOM 2674 N N . PHE A 1 334 ? 7.547 -1.673 10.633 1 90.62 334 PHE A N 1
ATOM 2675 C CA . PHE A 1 334 ? 6.781 -0.435 10.562 1 90.62 334 PHE A CA 1
ATOM 2676 C C . PHE A 1 334 ? 5.809 -0.335 11.734 1 90.62 334 PHE A C 1
ATOM 2678 O O . PHE A 1 334 ? 5.441 0.766 12.148 1 90.62 334 PHE A O 1
ATOM 2685 N N . LEU A 1 335 ? 5.367 -1.468 12.227 1 82.75 335 LEU A N 1
ATOM 2686 C CA . LEU A 1 335 ? 4.266 -1.487 13.188 1 82.75 335 LEU A CA 1
ATOM 2687 C C . LEU A 1 335 ? 4.785 -1.69 14.602 1 82.75 335 LEU A C 1
ATOM 2689 O O . LEU A 1 335 ? 4.051 -1.494 15.57 1 82.75 335 LEU A O 1
ATOM 2693 N N . GLY A 1 336 ? 6.047 -1.758 14.891 1 68.25 336 GLY A N 1
ATOM 2694 C CA . GLY A 1 336 ? 6.602 -1.975 16.219 1 68.25 336 GLY A CA 1
ATOM 2695 C C . GLY A 1 336 ? 6.133 -3.268 16.859 1 68.25 336 GLY A C 1
ATOM 2696 O O . GLY A 1 336 ? 6.113 -3.389 18.078 1 68.25 336 GLY A O 1
ATOM 2697 N N . LEU A 1 337 ? 5.387 -4.16 16.125 1 55.66 337 LEU A N 1
ATOM 2698 C CA . LEU A 1 337 ? 4.809 -5.383 16.672 1 55.66 337 LEU A CA 1
ATOM 2699 C C . LEU A 1 337 ? 5.895 -6.41 16.969 1 55.66 337 LEU A C 1
ATOM 2701 O O . LEU A 1 337 ? 6.73 -6.703 16.109 1 55.66 337 LEU A O 1
ATOM 2705 N N . SER A 1 338 ? 6.535 -6.281 18.047 1 46.31 338 SER A N 1
ATOM 2706 C CA . SER A 1 338 ? 7.359 -7.422 18.438 1 46.31 338 SER A CA 1
ATOM 2707 C C . SER A 1 338 ? 6.625 -8.734 18.203 1 46.31 338 SER A C 1
ATOM 2709 O O . SER A 1 338 ? 5.414 -8.82 18.406 1 46.31 338 SER A O 1
ATOM 2711 N N . THR A 1 339 ? 7.102 -9.633 17.344 1 43.09 339 THR A N 1
ATOM 2712 C CA . THR A 1 339 ? 6.703 -10.984 16.969 1 43.09 339 THR A CA 1
ATOM 2713 C C . THR A 1 339 ? 6.191 -11.758 18.188 1 43.09 339 THR A C 1
ATOM 2715 O O . THR A 1 339 ? 6.98 -12.312 18.953 1 43.09 339 THR A O 1
ATOM 2718 N N . ILE A 1 340 ? 5.383 -11.273 19.016 1 40.69 340 ILE A N 1
ATOM 2719 C CA . ILE A 1 340 ? 4.82 -12.234 19.953 1 40.69 340 ILE A CA 1
ATOM 2720 C C . ILE A 1 340 ? 4.066 -13.32 19.188 1 40.69 340 ILE A C 1
ATOM 2722 O O . ILE A 1 340 ? 3.42 -14.18 19.797 1 40.69 340 ILE A O 1
ATOM 2726 N N . LEU A 1 341 ? 3.969 -13.219 17.859 1 40.16 341 LEU A N 1
ATOM 2727 C CA . LEU A 1 341 ? 3.062 -14.164 17.219 1 40.16 341 LEU A CA 1
ATOM 2728 C C . LEU A 1 341 ? 3.555 -15.594 17.406 1 40.16 341 LEU A C 1
ATOM 2730 O O . LEU A 1 341 ? 2.756 -16.531 17.391 1 40.16 341 LEU A O 1
ATOM 2734 N N . PHE A 1 342 ? 4.828 -15.836 17.094 1 38.88 342 PHE A N 1
ATOM 2735 C CA . PHE A 1 342 ? 5.02 -17.25 16.781 1 38.88 342 PHE A CA 1
ATOM 2736 C C . PHE A 1 342 ? 4.988 -18.094 18.047 1 38.88 342 PHE A C 1
ATOM 2738 O O . PHE A 1 342 ? 5.258 -19.297 18.016 1 38.88 342 PHE A O 1
ATOM 2745 N N . SER A 1 343 ? 5.105 -17.422 19.219 1 34.16 343 SER A N 1
ATOM 2746 C CA . SER A 1 343 ? 5.414 -18.422 20.234 1 34.16 343 SER A CA 1
ATOM 2747 C C . SER A 1 343 ? 4.223 -19.328 20.5 1 34.16 343 SER A C 1
ATOM 2749 O O . SER A 1 343 ? 4.25 -20.141 21.422 1 34.16 343 SER A O 1
ATOM 2751 N N . THR A 1 344 ? 3.049 -18.891 20.016 1 34.75 344 THR A N 1
ATOM 2752 C CA . THR A 1 344 ? 2.066 -19.75 20.656 1 34.75 344 THR A CA 1
ATOM 2753 C C . THR A 1 344 ? 2.223 -21.188 20.172 1 34.75 344 THR A C 1
ATOM 2755 O O . THR A 1 344 ? 1.451 -22.062 20.578 1 34.75 344 THR A O 1
ATOM 2758 N N . GLY A 1 345 ? 2.879 -21.312 19 1 30.44 345 GLY A N 1
ATOM 2759 C CA . GLY A 1 345 ? 2.693 -22.703 18.641 1 30.44 345 GLY A CA 1
ATOM 2760 C C . GLY A 1 345 ? 3.412 -23.672 19.562 1 30.44 345 GLY A C 1
ATOM 2761 O O . GLY A 1 345 ? 3.414 -24.875 19.344 1 30.44 345 GLY A O 1
ATOM 2762 N N . ARG A 1 346 ? 4.66 -23.125 19.953 1 27.89 346 ARG A N 1
ATOM 2763 C CA . ARG A 1 346 ? 5.516 -24.281 20.203 1 27.89 346 ARG A CA 1
ATOM 2764 C C . ARG A 1 346 ? 4.934 -25.172 21.297 1 27.89 346 ARG A C 1
ATOM 2766 O O . ARG A 1 346 ? 4.984 -26.406 21.188 1 27.89 346 ARG A O 1
ATOM 2773 N N . ASP A 1 347 ? 4.965 -24.5 22.516 1 26.27 347 ASP A N 1
ATOM 2774 C CA . ASP A 1 347 ? 5.465 -25.359 23.562 1 26.27 347 ASP A CA 1
ATOM 2775 C C . ASP A 1 347 ? 4.395 -26.359 24.016 1 26.27 347 ASP A C 1
ATOM 2777 O O . ASP A 1 347 ? 4.484 -26.938 25.094 1 26.27 347 ASP A O 1
ATOM 2781 N N . ARG A 1 348 ? 3.137 -26.219 23.391 1 25.61 348 ARG A N 1
ATOM 2782 C CA . ARG A 1 348 ? 2.365 -27.188 24.172 1 25.61 348 ARG A CA 1
ATOM 2783 C C . ARG A 1 348 ? 3.068 -28.531 24.219 1 25.61 348 ARG A C 1
ATOM 2785 O O . ARG A 1 348 ? 3.201 -29.203 23.203 1 25.61 348 ARG A O 1
ATOM 2792 N N . GLY A 1 349 ? 4.363 -28.516 24.844 1 23.44 349 GLY A N 1
ATOM 2793 C CA . GLY A 1 349 ? 5.109 -29.703 25.234 1 23.44 349 GLY A CA 1
ATOM 2794 C C . GLY A 1 349 ? 4.219 -30.844 25.688 1 23.44 349 GLY A C 1
ATOM 2795 O O . GLY A 1 349 ? 3.619 -30.781 26.766 1 23.44 349 GLY A O 1
ATOM 2796 N N . GLY A 1 350 ? 3.256 -31.156 24.703 1 23.52 350 GLY A N 1
ATOM 2797 C CA . GLY A 1 350 ? 2.494 -32.344 25.047 1 23.52 350 GLY A CA 1
ATOM 2798 C C . GLY A 1 350 ? 3.344 -33.469 25.641 1 23.52 350 GLY A C 1
ATOM 2799 O O . GLY A 1 350 ? 4.449 -33.719 25.156 1 23.52 350 GLY A O 1
ATOM 2800 N N . ASP A 1 351 ? 3.432 -33.562 26.938 1 24.81 351 ASP A N 1
ATOM 2801 C CA . ASP A 1 351 ? 3.979 -34.594 27.781 1 24.81 351 ASP A CA 1
ATOM 2802 C C . ASP A 1 351 ? 3.594 -36 27.266 1 24.81 351 ASP A C 1
ATOM 2804 O O . ASP A 1 351 ? 2.846 -36.719 27.906 1 24.81 351 ASP A O 1
ATOM 2808 N N . THR A 1 352 ? 3.43 -36.031 25.891 1 21.77 352 THR A N 1
ATOM 2809 C CA . THR A 1 352 ? 2.969 -37.375 25.562 1 21.77 352 THR A CA 1
ATOM 2810 C C . THR A 1 352 ? 3.91 -38.438 26.141 1 21.77 352 THR A C 1
ATOM 2812 O O . THR A 1 352 ? 5.125 -38.219 26.172 1 21.77 352 THR A O 1
ATOM 2815 N N . ASN A 1 353 ? 3.373 -39.25 27.031 1 20.31 353 ASN A N 1
ATOM 2816 C CA . ASN A 1 353 ? 3.723 -40.469 27.703 1 20.31 353 ASN A CA 1
ATOM 2817 C C . ASN A 1 353 ? 4.434 -41.438 26.766 1 20.31 353 ASN A C 1
ATOM 2819 O O . ASN A 1 353 ? 4.207 -41.438 25.547 1 20.31 353 ASN A O 1
ATOM 2823 N N . ASP A 1 354 ? 5.625 -41.969 27.156 1 20.89 354 ASP A N 1
ATOM 2824 C CA . ASP A 1 354 ? 6.734 -42.812 26.75 1 20.89 354 ASP A CA 1
ATOM 2825 C C . ASP A 1 354 ? 6.227 -44.156 26.203 1 20.89 354 ASP A C 1
ATOM 2827 O O . ASP A 1 354 ? 7.012 -45.062 25.984 1 20.89 354 ASP A O 1
ATOM 2831 N N . THR A 1 355 ? 4.895 -44.25 25.953 1 19.72 355 THR A N 1
ATOM 2832 C CA . THR A 1 355 ? 4.711 -45.719 26.016 1 19.72 355 THR A CA 1
ATOM 2833 C C . THR A 1 355 ? 5.559 -46.406 24.953 1 19.72 355 THR A C 1
ATOM 2835 O O . THR A 1 355 ? 5.793 -45.844 23.875 1 19.72 355 THR A O 1
ATOM 2838 N N . ASN A 1 356 ? 6.156 -47.531 25.297 1 19.72 356 ASN A N 1
ATOM 2839 C CA . ASN A 1 356 ? 7.121 -48.594 25 1 19.72 356 ASN A CA 1
ATOM 2840 C C . ASN A 1 356 ? 6.809 -49.281 23.672 1 19.72 356 ASN A C 1
ATOM 2842 O O . ASN A 1 356 ? 7.488 -50.219 23.281 1 19.72 356 ASN A O 1
ATOM 2846 N N . CYS A 1 357 ? 5.75 -48.75 22.922 1 18.55 357 CYS A N 1
ATOM 2847 C CA . CYS A 1 357 ? 5.262 -49.938 22.234 1 18.55 357 CYS A CA 1
ATOM 2848 C C . CYS A 1 357 ? 6.289 -50.438 21.234 1 18.55 357 CYS A C 1
ATOM 2850 O O . CYS A 1 357 ? 6.93 -49.656 20.531 1 18.55 357 CYS A O 1
ATOM 2852 N N . GLY A 1 358 ? 6.57 -51.75 21.219 1 18.67 358 GLY A N 1
ATOM 2853 C CA . GLY A 1 358 ? 7.375 -52.875 20.734 1 18.67 358 GLY A CA 1
ATOM 2854 C C . GLY A 1 358 ? 7.25 -53.094 19.25 1 18.67 358 GLY A C 1
ATOM 2855 O O . GLY A 1 358 ? 7.758 -54.094 18.719 1 18.67 358 GLY A O 1
ATOM 2856 N N . THR A 1 359 ? 6.715 -52.031 18.5 1 17.52 359 THR A N 1
ATOM 2857 C CA . THR A 1 359 ? 6.184 -52.719 17.328 1 17.52 359 THR A CA 1
ATOM 2858 C C . THR A 1 359 ? 7.305 -53.375 16.531 1 17.52 359 THR A C 1
ATOM 2860 O O . THR A 1 359 ? 8.391 -52.812 16.391 1 17.52 359 THR A O 1
ATOM 2863 N N . ALA A 1 360 ? 7.027 -54.625 16.016 1 19.25 360 ALA A N 1
ATOM 2864 C CA . ALA A 1 360 ? 7.488 -55.906 15.477 1 19.25 360 ALA A CA 1
ATOM 2865 C C . ALA A 1 360 ? 8.172 -55.719 14.125 1 19.25 360 ALA A C 1
ATOM 2867 O O . ALA A 1 360 ? 8.109 -54.625 13.539 1 19.25 360 ALA A O 1
ATOM 2868 N N . SER A 1 361 ? 7.828 -56.531 13.211 1 17.48 361 SER A N 1
ATOM 2869 C CA . SER A 1 361 ? 8.477 -57.688 12.602 1 17.48 361 SER A CA 1
ATOM 2870 C C . SER A 1 361 ? 8.961 -57.344 11.188 1 17.48 361 SER A C 1
ATOM 2872 O O . SER A 1 361 ? 10.117 -57.625 10.844 1 17.48 361 SER A O 1
ATOM 2874 N N . PRO A 1 362 ? 8.148 -57.219 10.156 1 17.34 362 PRO A N 1
ATOM 2875 C CA . PRO A 1 362 ? 8.281 -58.375 9.273 1 17.34 362 PRO A CA 1
ATOM 2876 C C . PRO A 1 362 ? 9.352 -58.188 8.195 1 17.34 362 PRO A C 1
ATOM 2878 O O . PRO A 1 362 ? 10.227 -59.031 8.031 1 17.34 362 PRO A O 1
ATOM 2881 N N . ARG A 1 363 ? 8.789 -57.625 6.875 1 17.55 363 ARG A N 1
ATOM 2882 C CA . ARG A 1 363 ? 8.719 -58.469 5.695 1 17.55 363 ARG A CA 1
ATOM 2883 C C . ARG A 1 363 ? 10 -58.375 4.871 1 17.55 363 ARG A C 1
ATOM 2885 O O . ARG A 1 363 ? 10.617 -57.312 4.809 1 17.55 363 ARG A O 1
ATOM 2892 N N . ASN A 1 364 ? 10.602 -59.406 4.176 1 16.78 364 ASN A N 1
ATOM 2893 C CA . ASN A 1 364 ? 11.617 -60.219 3.537 1 16.78 364 ASN A CA 1
ATOM 2894 C C . ASN A 1 364 ? 11.93 -59.75 2.125 1 16.78 364 ASN A C 1
ATOM 2896 O O . ASN A 1 364 ? 12.719 -60.375 1.41 1 16.78 364 ASN A O 1
ATOM 2900 N N . HIS A 1 365 ? 11.398 -58.594 1.559 1 19.2 365 HIS A N 1
ATOM 2901 C CA . HIS A 1 365 ? 11.281 -58.938 0.143 1 19.2 365 HIS A CA 1
ATOM 2902 C C . HIS A 1 365 ? 12.656 -59.062 -0.506 1 19.2 365 HIS A C 1
ATOM 2904 O O . HIS A 1 365 ? 13.57 -58.281 -0.197 1 19.2 365 HIS A O 1
ATOM 2910 N N . ASN A 1 366 ? 12.992 -60.188 -1.26 1 18.06 366 ASN A N 1
ATOM 2911 C CA . ASN A 1 366 ? 13.969 -61.031 -1.914 1 18.06 366 ASN A CA 1
ATOM 2912 C C . ASN A 1 366 ? 14.453 -60.438 -3.232 1 18.06 366 ASN A C 1
ATOM 2914 O O . ASN A 1 366 ? 15 -61.156 -4.078 1 18.06 366 ASN A O 1
ATOM 2918 N N . SER A 1 367 ? 14.586 -59.094 -3.395 1 19.05 367 SER A N 1
ATOM 2919 C CA . SER A 1 367 ? 14.734 -58.812 -4.82 1 19.05 367 SER A CA 1
ATOM 2920 C C . SER A 1 367 ? 16.016 -59.438 -5.371 1 19.05 367 SER A C 1
ATOM 2922 O O . SER A 1 367 ? 17.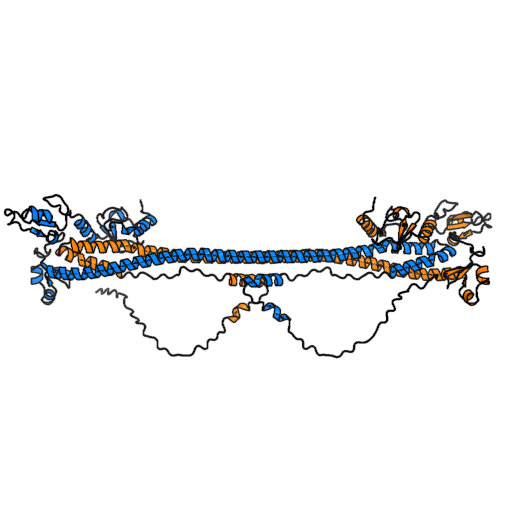047 -59.438 -4.707 1 19.05 367 SER A O 1
ATOM 2924 N N . TYR A 1 368 ? 15.969 -60.312 -6.461 1 18.73 368 TYR A N 1
ATOM 2925 C CA . TYR A 1 368 ? 16.688 -61.281 -7.277 1 18.73 368 TYR A CA 1
ATOM 2926 C C . TYR A 1 368 ? 17.781 -60.594 -8.102 1 18.73 368 TYR A C 1
ATOM 2928 O O . TYR A 1 368 ? 17.484 -59.969 -9.109 1 18.73 368 TYR A O 1
ATOM 2936 N N . VAL A 1 369 ? 18.766 -59.906 -7.531 1 19.84 369 VAL A N 1
ATOM 2937 C CA . VAL A 1 369 ? 19.734 -59.281 -8.445 1 19.84 369 VAL A CA 1
ATOM 2938 C C . VAL A 1 369 ? 20.578 -60.375 -9.117 1 19.84 369 VAL A C 1
ATOM 2940 O O . VAL A 1 369 ? 21.266 -61.125 -8.445 1 19.84 369 VAL A O 1
ATOM 2943 N N . ARG A 1 370 ? 20.297 -60.906 -10.234 1 18.66 370 ARG A N 1
ATOM 2944 C CA . ARG A 1 370 ? 20.953 -61.938 -11.047 1 18.66 370 ARG A CA 1
ATOM 2945 C C . ARG A 1 370 ? 22.344 -61.469 -11.484 1 18.66 370 ARG A C 1
ATOM 2947 O O . ARG A 1 370 ? 22.469 -60.469 -12.203 1 18.66 370 ARG A O 1
ATOM 2954 N N . ARG A 1 371 ? 23.297 -61.469 -10.648 1 20.16 371 ARG A N 1
ATOM 2955 C CA . ARG A 1 371 ? 24.656 -61.219 -11.125 1 20.16 371 ARG A CA 1
ATOM 2956 C C . ARG A 1 371 ? 25.031 -62.188 -12.234 1 20.16 371 ARG A C 1
ATOM 2958 O O . ARG A 1 371 ? 24.734 -63.375 -12.156 1 20.16 371 ARG A O 1
ATOM 2965 N N . SER A 1 372 ? 25.578 -61.656 -13.266 1 17.09 372 SER A N 1
ATOM 2966 C CA . SER A 1 372 ? 26.062 -62.156 -14.547 1 17.09 372 SER A CA 1
ATOM 2967 C C . SER A 1 372 ? 27.266 -63.062 -14.367 1 17.09 372 SER A C 1
ATOM 2969 O O . SER A 1 372 ? 28.234 -62.688 -13.711 1 17.09 372 SER A O 1
ATOM 2971 N N . GLY A 1 373 ? 27.312 -64.438 -14.266 1 16.83 373 GLY A N 1
ATOM 2972 C CA . GLY A 1 373 ? 28.266 -65.5 -14.164 1 16.83 373 GLY A CA 1
ATOM 2973 C C . GLY A 1 373 ? 29.203 -65.625 -15.352 1 16.83 373 GLY A C 1
ATOM 2974 O O . GLY A 1 373 ? 30.219 -66.312 -15.305 1 16.83 373 GLY A O 1
ATOM 2975 N N . SER A 1 374 ? 28.938 -65.438 -16.609 1 17.67 374 SER A N 1
ATOM 2976 C CA . SER A 1 374 ? 29.438 -66.375 -17.578 1 17.67 374 SER A CA 1
ATOM 2977 C C . SER A 1 374 ? 30.969 -66.375 -17.656 1 17.67 374 SER A C 1
ATOM 2979 O O . SER A 1 374 ? 31.625 -67.375 -17.453 1 17.67 374 SER A O 1
ATOM 2981 N N . GLY A 1 375 ? 31.75 -66.25 -18.922 1 17.86 375 GLY A N 1
ATOM 2982 C CA . GLY A 1 375 ? 32.406 -67.188 -19.781 1 17.86 375 GLY A CA 1
ATOM 2983 C C . GLY A 1 375 ? 33.906 -67.25 -19.578 1 17.86 375 GLY A C 1
ATOM 2984 O O . GLY A 1 375 ? 34.406 -68.25 -18.969 1 17.86 375 GLY A O 1
ATOM 2985 N N . TYR A 1 376 ? 35.062 -67 -20.75 1 21.97 376 TYR A N 1
ATOM 2986 C CA . TYR A 1 376 ? 36.094 -67.75 -21.422 1 21.97 376 TYR A CA 1
ATOM 2987 C C . TYR A 1 376 ? 37.469 -67.5 -20.766 1 21.97 376 TYR A C 1
ATOM 2989 O O . TYR A 1 376 ? 38.312 -68.375 -20.766 1 21.97 376 TYR A O 1
ATOM 2997 N N . MET A 1 377 ? 38.188 -66.688 -20.266 1 19.14 377 MET A N 1
ATOM 2998 C CA . MET A 1 377 ? 39.312 -67.438 -19.688 1 19.14 377 MET A CA 1
ATOM 2999 C C . MET A 1 377 ? 38.844 -68.312 -18.531 1 19.14 377 MET A C 1
ATOM 3001 O O . MET A 1 377 ? 37.906 -67.938 -17.797 1 19.14 377 MET A O 1
ATOM 3005 N N . MET B 1 1 ? 10.375 -36.688 -41.781 1 36.16 1 MET B N 1
ATOM 3006 C CA . MET B 1 1 ? 9.5 -35.844 -40.969 1 36.16 1 MET B CA 1
ATOM 3007 C C . MET B 1 1 ? 9.414 -36.344 -39.531 1 36.16 1 MET B C 1
ATOM 3009 O O . MET B 1 1 ? 8.938 -37.438 -39.281 1 36.16 1 MET B O 1
ATOM 3013 N N . ALA B 1 2 ? 10.398 -36 -38.75 1 47.09 2 ALA B N 1
ATOM 3014 C CA . ALA B 1 2 ? 10.617 -36.438 -37.375 1 47.09 2 ALA B CA 1
ATOM 3015 C C . ALA B 1 2 ? 9.344 -36.281 -36.562 1 47.09 2 ALA B C 1
ATOM 3017 O O . ALA B 1 2 ? 8.727 -35.219 -36.531 1 47.09 2 ALA B O 1
ATOM 3018 N N . CYS B 1 3 ? 8.508 -37.219 -36.562 1 55.03 3 CYS B N 1
ATOM 3019 C CA . CYS B 1 3 ? 7.305 -37.156 -35.75 1 55.03 3 CYS B CA 1
ATOM 3020 C C . CYS B 1 3 ? 7.598 -36.5 -34.406 1 55.03 3 CYS B C 1
ATOM 3022 O O . CYS B 1 3 ? 8.469 -36.938 -33.656 1 55.03 3 CYS B O 1
ATOM 3024 N N . SER B 1 4 ? 7.34 -35.25 -34.375 1 66.5 4 SER B N 1
ATOM 3025 C CA . SER B 1 4 ? 7.527 -34.438 -33.156 1 66.5 4 SER B CA 1
ATOM 3026 C C . SER B 1 4 ? 7.027 -35.188 -31.922 1 66.5 4 SER B C 1
ATOM 3028 O O . SER B 1 4 ? 6.172 -36.062 -32.031 1 66.5 4 SER B O 1
ATOM 3030 N N . ARG B 1 5 ? 7.738 -35.219 -30.844 1 67.56 5 ARG B N 1
ATOM 3031 C CA . ARG B 1 5 ? 7.395 -35.844 -29.562 1 67.56 5 ARG B CA 1
ATOM 3032 C C . ARG B 1 5 ? 5.941 -35.562 -29.203 1 67.56 5 ARG B C 1
ATOM 3034 O O . ARG B 1 5 ? 5.254 -36.438 -28.672 1 67.56 5 ARG B O 1
ATOM 3041 N N . SER B 1 6 ? 5.551 -34.312 -29.688 1 73.25 6 SER B N 1
ATOM 3042 C CA . SER B 1 6 ? 4.18 -33.938 -29.375 1 73.25 6 SER B CA 1
ATOM 3043 C C . SER B 1 6 ? 3.176 -34.719 -30.203 1 73.25 6 SER B C 1
ATOM 3045 O O . SER B 1 6 ? 2.125 -35.125 -29.703 1 73.25 6 SER B O 1
ATOM 3047 N N . LEU B 1 7 ? 3.512 -34.875 -31.359 1 76.44 7 LEU B N 1
ATOM 3048 C CA . LEU B 1 7 ? 2.629 -35.625 -32.25 1 76.44 7 LEU B CA 1
ATOM 3049 C C . LEU B 1 7 ? 2.562 -37.094 -31.812 1 76.44 7 LEU B C 1
ATOM 3051 O O . LEU B 1 7 ? 1.49 -37.719 -31.844 1 76.44 7 LEU B O 1
ATOM 3055 N N . LEU B 1 8 ? 3.66 -37.594 -31.359 1 79.62 8 LEU B N 1
ATOM 3056 C CA . LEU B 1 8 ? 3.709 -39 -30.922 1 79.62 8 LEU B CA 1
ATOM 3057 C C . LEU B 1 8 ? 2.873 -39.188 -29.672 1 79.62 8 LEU B C 1
ATOM 3059 O O . LEU B 1 8 ? 2.162 -40.188 -29.562 1 79.62 8 LEU B O 1
ATOM 3063 N N . MET B 1 9 ? 2.98 -38.219 -28.828 1 77.31 9 MET B N 1
ATOM 3064 C CA . MET B 1 9 ? 2.207 -38.281 -27.594 1 77.31 9 MET B CA 1
ATOM 3065 C C . MET B 1 9 ? 0.711 -38.25 -27.891 1 77.31 9 MET B C 1
ATOM 3067 O O . MET B 1 9 ? -0.072 -38.969 -27.25 1 77.31 9 MET B O 1
ATOM 3071 N N . PHE B 1 10 ? 0.416 -37.438 -28.859 1 77.88 10 PHE B N 1
ATOM 3072 C CA . PHE B 1 10 ? -0.979 -37.344 -29.281 1 77.88 10 PHE B CA 1
ATOM 3073 C C . PHE B 1 10 ? -1.459 -38.688 -29.828 1 77.88 10 PHE B C 1
ATOM 3075 O O . PHE B 1 10 ? -2.559 -39.125 -29.516 1 77.88 10 PHE B O 1
ATOM 3082 N N . LYS B 1 11 ? -0.623 -39.281 -30.594 1 79.75 11 LYS B N 1
ATOM 3083 C CA . LYS B 1 11 ? -0.958 -40.594 -31.188 1 79.75 11 LYS B CA 1
ATOM 3084 C C . LYS B 1 11 ? -1.127 -41.656 -30.094 1 79.75 11 LYS B C 1
ATOM 3086 O O . LYS B 1 11 ? -2.014 -42.5 -30.188 1 79.75 11 LYS B O 1
ATOM 3091 N N . LEU B 1 12 ? -0.339 -41.5 -29.125 1 82.88 12 LEU B N 1
ATOM 3092 C CA . LEU B 1 12 ? -0.343 -42.469 -28.062 1 82.88 12 LEU B CA 1
ATOM 3093 C C . LEU B 1 12 ? -1.572 -42.312 -27.172 1 82.88 12 LEU B C 1
ATOM 3095 O O . LEU B 1 12 ? -2.135 -43.312 -26.703 1 82.88 12 LEU B O 1
ATOM 3099 N N . GLU B 1 13 ? -2.012 -41.125 -27.047 1 78.06 13 GLU B N 1
ATOM 3100 C CA . GLU B 1 13 ? -3.184 -40.875 -26.219 1 78.06 13 GLU B CA 1
ATOM 3101 C C . GLU B 1 13 ? -4.461 -41.344 -26.906 1 78.06 13 GLU B C 1
ATOM 3103 O O . GLU B 1 13 ? -5.441 -41.688 -26.234 1 78.06 13 GLU B O 1
ATOM 3108 N N . ASN B 1 14 ? -4.391 -41.344 -28.188 1 72.88 14 ASN B N 1
ATOM 3109 C CA . ASN B 1 14 ? -5.547 -41.781 -28.953 1 72.88 14 ASN B CA 1
ATOM 3110 C C . ASN B 1 14 ? -5.316 -43.188 -29.531 1 72.88 14 ASN B C 1
ATOM 3112 O O . ASN B 1 14 ? -5.75 -43.469 -30.641 1 72.88 14 ASN B O 1
ATOM 3116 N N . SER B 1 15 ? -4.582 -43.938 -28.812 1 68.88 15 SER B N 1
ATOM 3117 C CA . SER B 1 15 ? -4.113 -45.219 -29.312 1 68.88 15 SER B CA 1
ATOM 3118 C C . SER B 1 15 ? -5.25 -46.25 -29.391 1 68.88 15 SER B C 1
ATOM 3120 O O . SER B 1 15 ? -5.148 -47.25 -30.094 1 68.88 15 SER B O 1
ATOM 3122 N N . ASP B 1 16 ? -6.363 -46 -28.75 1 67.88 16 ASP B N 1
ATOM 3123 C CA . ASP B 1 16 ? -7.434 -47 -28.734 1 67.88 16 ASP B CA 1
ATOM 3124 C C . ASP B 1 16 ? -7.934 -47.281 -30.141 1 67.88 16 ASP B C 1
ATOM 3126 O O . ASP B 1 16 ? -8.406 -48.406 -30.422 1 67.88 16 ASP B O 1
ATOM 3130 N N . SER B 1 17 ? -7.668 -46.344 -31.047 1 69 17 SER B N 1
ATOM 3131 C CA . SER B 1 17 ? -8.203 -46.531 -32.406 1 69 17 SER B CA 1
ATOM 3132 C C . SER B 1 17 ? -7.125 -47 -33.375 1 69 17 SER B C 1
ATOM 3134 O O . SER B 1 17 ? -7.422 -47.312 -34.531 1 69 17 SER B O 1
ATOM 3136 N N . ARG B 1 18 ? -5.949 -47.25 -32.781 1 76.81 18 ARG B N 1
ATOM 3137 C CA . ARG B 1 18 ? -4.848 -47.531 -33.688 1 76.81 18 ARG B CA 1
ATOM 3138 C C . ARG B 1 18 ? -4.562 -49.031 -33.75 1 76.81 18 ARG B C 1
ATOM 3140 O O . ARG B 1 18 ? -4.699 -49.719 -32.75 1 76.81 18 ARG B O 1
ATOM 3147 N N . ASN B 1 19 ? -4.168 -49.469 -34.938 1 82.69 19 ASN B N 1
ATOM 3148 C CA . ASN B 1 19 ? -3.729 -50.844 -35.125 1 82.69 19 ASN B CA 1
ATOM 3149 C C . ASN B 1 19 ? -2.387 -51.094 -34.438 1 82.69 19 ASN B C 1
ATOM 3151 O O . ASN B 1 19 ? -1.402 -50.406 -34.719 1 82.69 19 ASN B O 1
ATOM 3155 N N . PRO B 1 20 ? -2.371 -52.031 -33.531 1 89.06 20 PRO B N 1
ATOM 3156 C CA . PRO B 1 20 ? -1.131 -52.312 -32.781 1 89.06 20 PRO B CA 1
ATOM 3157 C C . PRO B 1 20 ? -0.009 -52.812 -33.688 1 89.06 20 PRO B C 1
ATOM 3159 O O . PRO B 1 20 ? 1.151 -52.844 -33.281 1 89.06 20 PRO B O 1
ATOM 3162 N N . LEU B 1 21 ? -0.363 -53.219 -34.938 1 91.62 21 LEU B N 1
ATOM 3163 C CA . LEU B 1 21 ? 0.643 -53.75 -35.844 1 91.62 21 LEU B CA 1
ATOM 3164 C C . LEU B 1 21 ? 1.162 -52.656 -36.781 1 91.62 21 LEU B C 1
ATOM 3166 O O . LEU B 1 21 ? 1.721 -52.969 -37.844 1 91.62 21 LEU B O 1
ATOM 3170 N N . GLU B 1 22 ? 0.943 -51.469 -36.375 1 90 22 GLU B N 1
ATOM 3171 C CA . GLU B 1 22 ? 1.432 -50.344 -37.156 1 90 22 GLU B CA 1
ATOM 3172 C C . GLU B 1 22 ? 2.539 -49.594 -36.438 1 90 22 GLU B C 1
ATOM 3174 O O . GLU B 1 22 ? 2.463 -49.406 -35.219 1 90 22 GLU B O 1
ATOM 3179 N N . CYS B 1 23 ? 3.541 -49.25 -37.125 1 92.38 23 CYS B N 1
ATOM 3180 C CA . CYS B 1 23 ? 4.66 -48.469 -36.625 1 92.38 23 CYS B CA 1
ATOM 3181 C C . CYS B 1 23 ? 4.23 -47.062 -36.281 1 92.38 23 CYS B C 1
ATOM 3183 O O . CYS B 1 23 ? 3.602 -46.375 -37.125 1 92.38 23 CYS B O 1
ATOM 3185 N N . LEU B 1 24 ? 4.59 -46.531 -35.156 1 88.62 24 LEU B N 1
ATOM 3186 C CA . LEU B 1 24 ? 4.137 -45.219 -34.688 1 88.62 24 LEU B CA 1
ATOM 3187 C C . LEU B 1 24 ? 4.836 -44.094 -35.438 1 88.62 24 LEU B C 1
ATOM 3189 O O . LEU B 1 24 ? 4.359 -42.938 -35.469 1 88.62 24 LEU B O 1
ATOM 3193 N N . ILE B 1 25 ? 5.992 -44.406 -36.031 1 89.31 25 ILE B N 1
ATOM 3194 C CA . ILE B 1 25 ? 6.781 -43.375 -36.719 1 89.31 25 ILE B CA 1
ATOM 3195 C C . ILE B 1 25 ? 6.242 -43.188 -38.156 1 89.31 25 ILE B C 1
ATOM 3197 O O . ILE B 1 25 ? 5.938 -42.062 -38.562 1 89.31 25 ILE B O 1
ATOM 3201 N N . CYS B 1 26 ? 6.055 -44.25 -38.906 1 90 26 CYS B N 1
ATOM 3202 C CA . CYS B 1 26 ? 5.664 -44.125 -40.312 1 90 26 CYS B CA 1
ATOM 3203 C C . CYS B 1 26 ? 4.168 -44.344 -40.469 1 90 26 CYS B C 1
ATOM 3205 O O . CYS B 1 26 ? 3.617 -44.125 -41.562 1 90 26 CYS B O 1
ATOM 3207 N N . ASP B 1 27 ? 3.434 -44.906 -39.594 1 87.56 27 ASP B N 1
ATOM 3208 C CA . ASP B 1 27 ? 1.998 -45.156 -39.562 1 87.56 27 ASP B CA 1
ATOM 3209 C C . ASP B 1 27 ? 1.624 -46.281 -40.562 1 87.56 27 ASP B C 1
ATOM 3211 O O . ASP B 1 27 ? 0.517 -46.281 -41.094 1 87.56 27 ASP B O 1
ATOM 3215 N N . ARG B 1 28 ? 2.568 -47.094 -40.812 1 88.81 28 ARG B N 1
ATOM 3216 C CA . ARG B 1 28 ? 2.354 -48.281 -41.656 1 88.81 28 ARG B CA 1
ATOM 3217 C C . ARG B 1 28 ? 2.639 -49.562 -40.906 1 88.81 28 ARG B C 1
ATOM 3219 O O . ARG B 1 28 ? 3.178 -49.531 -39.781 1 88.81 28 ARG B O 1
ATOM 3226 N N . GLU B 1 29 ? 2.141 -50.625 -41.531 1 91.5 29 GLU B N 1
ATOM 3227 C CA . GLU B 1 29 ? 2.453 -51.938 -40.938 1 91.5 29 GLU B CA 1
ATOM 3228 C C . GLU B 1 29 ? 3.961 -52.125 -40.812 1 91.5 29 GLU B C 1
ATOM 3230 O O . GLU B 1 29 ? 4.719 -51.781 -41.719 1 91.5 29 GLU B O 1
ATOM 3235 N N . PHE B 1 30 ? 4.383 -52.719 -39.719 1 93.94 30 PHE B N 1
ATOM 3236 C CA . PHE B 1 30 ? 5.801 -52.875 -39.438 1 93.94 30 PHE B CA 1
ATOM 3237 C C . PHE B 1 30 ? 6.504 -53.594 -40.562 1 93.94 30 PHE B C 1
ATOM 3239 O O . PHE B 1 30 ? 5.996 -54.594 -41.094 1 93.94 30 PHE B O 1
ATOM 3246 N N . THR B 1 31 ? 7.586 -53.031 -41.031 1 92.19 31 THR B N 1
ATOM 3247 C CA . THR B 1 31 ? 8.484 -53.656 -41.969 1 92.19 31 THR B CA 1
ATOM 3248 C C . THR B 1 31 ? 9.836 -53.969 -41.312 1 92.19 31 THR B C 1
ATOM 3250 O O . THR B 1 31 ? 10.5 -53.031 -40.844 1 92.19 31 THR B O 1
ATOM 3253 N N . GLN B 1 32 ? 10.297 -55.25 -41.344 1 94 32 GLN B N 1
ATOM 3254 C CA . GLN B 1 32 ? 11.523 -55.656 -40.656 1 94 32 GLN B CA 1
ATOM 3255 C C . GLN B 1 32 ? 11.57 -55.125 -39.25 1 94 32 GLN B C 1
ATOM 3257 O O . GLN B 1 32 ? 12.453 -54.344 -38.875 1 94 32 GLN B O 1
ATOM 3262 N N . PRO B 1 33 ? 10.57 -55.562 -38.469 1 95.69 33 PRO B N 1
ATOM 3263 C CA . PRO B 1 33 ? 10.383 -54.969 -37.156 1 95.69 33 PRO B CA 1
ATOM 3264 C C . PRO B 1 33 ? 11.586 -55.188 -36.219 1 95.69 33 PRO B C 1
ATOM 3266 O O . PRO B 1 33 ? 12.188 -56.281 -36.25 1 95.69 33 PRO B O 1
ATOM 3269 N N . ILE B 1 34 ? 11.961 -54.156 -35.469 1 95.25 34 ILE B N 1
ATOM 3270 C CA . ILE B 1 34 ? 13.047 -54.156 -34.5 1 95.25 34 ILE B CA 1
ATOM 3271 C C . ILE B 1 34 ? 12.492 -53.844 -33.125 1 95.25 34 ILE B C 1
ATOM 3273 O O . ILE B 1 34 ? 11.648 -52.969 -32.969 1 95.25 34 ILE B O 1
ATOM 3277 N N . ARG B 1 35 ? 12.891 -54.656 -32.156 1 94.56 35 ARG B N 1
ATOM 3278 C CA . ARG B 1 35 ? 12.531 -54.375 -30.781 1 94.56 35 ARG B CA 1
ATOM 3279 C C . ARG B 1 35 ? 13.695 -53.781 -30.016 1 94.56 35 ARG B C 1
ATOM 3281 O O . ARG B 1 35 ? 14.797 -54.344 -29.984 1 94.56 35 ARG B O 1
ATOM 3288 N N . LEU B 1 36 ? 13.414 -52.719 -29.422 1 92.75 36 LEU B N 1
ATOM 3289 C CA . LEU B 1 36 ? 14.453 -52.031 -28.672 1 92.75 36 LEU B CA 1
ATOM 3290 C C . LEU B 1 36 ? 14.547 -52.594 -27.25 1 92.75 36 LEU B C 1
ATOM 3292 O O . LEU B 1 36 ? 13.719 -53.406 -26.844 1 92.75 36 LEU B O 1
ATOM 3296 N N . SER B 1 37 ? 15.703 -52.094 -26.5 1 89.19 37 SER B N 1
ATOM 3297 C CA . SER B 1 37 ? 15.898 -52.531 -25.109 1 89.19 37 SER B CA 1
ATOM 3298 C C . SER B 1 37 ? 14.75 -52.094 -24.219 1 89.19 37 SER B C 1
ATOM 3300 O O . SER B 1 37 ? 14.43 -52.75 -23.234 1 89.19 37 SER B O 1
ATOM 3302 N N . CYS B 1 38 ? 14.07 -50.969 -24.609 1 89.44 38 CYS B N 1
ATOM 3303 C CA . CYS B 1 38 ? 12.93 -50.469 -23.859 1 89.44 38 CYS B CA 1
ATOM 3304 C C . CYS B 1 38 ? 11.664 -51.219 -24.203 1 89.44 38 CYS B C 1
ATOM 3306 O O . CYS B 1 38 ? 10.586 -50.906 -23.688 1 89.44 38 CYS B O 1
ATOM 3308 N N . GLN B 1 39 ? 11.766 -52.188 -25.141 1 90.69 39 GLN B N 1
ATOM 3309 C CA . GLN B 1 39 ? 10.727 -53.125 -25.516 1 90.69 39 GLN B CA 1
ATOM 3310 C C . GLN B 1 39 ? 9.805 -52.531 -26.578 1 90.69 39 GLN B C 1
ATOM 3312 O O . GLN B 1 39 ? 8.922 -53.25 -27.094 1 90.69 39 GLN B O 1
ATOM 3317 N N . HIS B 1 40 ? 10.047 -51.281 -26.953 1 91.44 40 HIS B N 1
ATOM 3318 C CA . HIS B 1 40 ? 9.25 -50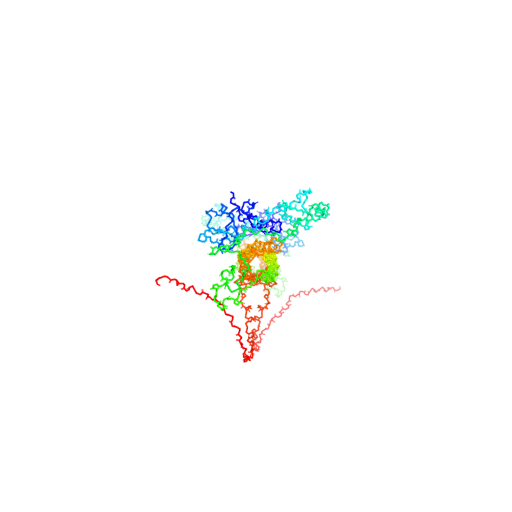.719 -28.016 1 91.44 40 HIS B CA 1
ATOM 3319 C C . HIS B 1 40 ? 9.742 -51.188 -29.391 1 91.44 40 HIS B C 1
ATOM 3321 O O . HIS B 1 40 ? 10.938 -51.438 -29.578 1 91.44 40 HIS B O 1
ATOM 3327 N N . SER B 1 41 ? 8.766 -51.344 -30.281 1 93.81 41 SER B N 1
ATOM 3328 C CA . SER B 1 41 ? 9.102 -51.875 -31.594 1 93.81 41 SER B CA 1
ATOM 3329 C C . SER B 1 41 ? 8.859 -50.844 -32.688 1 93.81 41 SER B C 1
ATOM 3331 O O . SER B 1 41 ? 7.938 -50.031 -32.594 1 93.81 41 SER B O 1
ATOM 3333 N N . TYR B 1 42 ? 9.812 -50.906 -33.688 1 94.38 42 TYR B N 1
ATOM 3334 C CA . TYR B 1 42 ? 9.758 -50.031 -34.844 1 94.38 42 TYR B CA 1
ATOM 3335 C C . TYR B 1 42 ? 10.211 -50.75 -36.125 1 94.38 42 TYR B C 1
ATOM 3337 O O . TYR B 1 42 ? 10.773 -51.844 -36.031 1 94.38 42 TYR B O 1
ATOM 3345 N N . CYS B 1 43 ? 9.773 -50.094 -37.25 1 95 43 CYS B N 1
ATOM 3346 C CA . CYS B 1 43 ? 10.43 -50.531 -38.469 1 95 43 CYS B CA 1
ATOM 3347 C C . CYS B 1 43 ? 11.93 -50.312 -38.406 1 95 43 CYS B C 1
ATOM 3349 O O . CYS B 1 43 ? 12.398 -49.375 -37.781 1 95 43 CYS B O 1
ATOM 3351 N N . HIS B 1 44 ? 12.602 -51.188 -39.062 1 95.06 44 HIS B N 1
ATOM 3352 C CA . HIS B 1 44 ? 14.055 -51.031 -39.125 1 95.06 44 HIS B CA 1
ATOM 3353 C C . HIS B 1 44 ? 14.445 -49.656 -39.688 1 95.06 44 HIS B C 1
ATOM 3355 O O . HIS B 1 44 ? 15.258 -48.938 -39.094 1 95.06 44 HIS B O 1
ATOM 3361 N N . ASP B 1 45 ? 13.828 -49.188 -40.719 1 93.88 45 ASP B N 1
ATOM 3362 C CA . ASP B 1 45 ? 14.18 -47.938 -41.375 1 93.88 45 ASP B CA 1
ATOM 3363 C C . ASP B 1 45 ? 13.773 -46.719 -40.531 1 93.88 45 ASP B C 1
ATOM 3365 O O . ASP B 1 45 ? 14.422 -45.688 -40.594 1 93.88 45 ASP B O 1
ATOM 3369 N N . CYS B 1 46 ? 12.727 -46.844 -39.781 1 93.19 46 CYS B N 1
ATOM 3370 C CA . CYS B 1 46 ? 12.195 -45.75 -39 1 93.19 46 CYS B CA 1
ATOM 3371 C C . CYS B 1 46 ? 13.094 -45.469 -37.812 1 93.19 46 CYS B C 1
ATOM 3373 O O . CYS B 1 46 ? 13.18 -44.312 -37.344 1 93.19 46 CYS B O 1
ATOM 3375 N N . ILE B 1 47 ? 13.789 -46.469 -37.281 1 93 47 ILE B N 1
ATOM 3376 C CA . ILE B 1 47 ? 14.555 -46.281 -36.062 1 93 47 ILE B CA 1
ATOM 3377 C C . ILE B 1 47 ? 16.047 -46.156 -36.406 1 93 47 ILE B C 1
ATOM 3379 O O . ILE B 1 47 ? 16.844 -45.75 -35.562 1 93 47 ILE B O 1
ATOM 3383 N N . ASP B 1 48 ? 16.281 -46.469 -37.656 1 90.75 48 ASP B N 1
ATOM 3384 C CA . ASP B 1 48 ? 17.672 -46.438 -38.062 1 90.75 48 ASP B CA 1
ATOM 3385 C C . ASP B 1 48 ? 18.266 -45.031 -37.906 1 90.75 48 ASP B C 1
ATOM 3387 O O . ASP B 1 48 ? 17.672 -44.062 -38.344 1 90.75 48 ASP B O 1
ATOM 3391 N N . GLY B 1 49 ? 19.406 -45 -37.156 1 88.12 49 GLY B N 1
ATOM 3392 C CA . GLY B 1 49 ? 20.109 -43.719 -37 1 88.12 49 GLY B CA 1
ATOM 3393 C C . GLY B 1 49 ? 19.656 -42.969 -35.781 1 88.12 49 GLY B C 1
ATOM 3394 O O . GLY B 1 49 ? 20.219 -41.906 -35.438 1 88.12 49 GLY B O 1
ATOM 3395 N N . ARG B 1 50 ? 18.625 -43.406 -35.125 1 89.5 50 ARG B N 1
ATOM 3396 C CA . ARG B 1 50 ? 18.141 -42.719 -33.938 1 89.5 50 ARG B CA 1
ATOM 3397 C C . ARG B 1 50 ? 18.875 -43.188 -32.719 1 89.5 50 ARG B C 1
ATOM 3399 O O . ARG B 1 50 ? 19.25 -44.344 -32.594 1 89.5 50 ARG B O 1
ATOM 3406 N N . SER B 1 51 ? 19.141 -42.219 -31.781 1 91.81 51 SER B N 1
ATOM 3407 C CA . SER B 1 51 ? 19.891 -42.531 -30.562 1 91.81 51 SER B CA 1
ATOM 3408 C C . SER B 1 51 ? 18.953 -42.75 -29.391 1 91.81 51 SER B C 1
ATOM 3410 O O . SER B 1 51 ? 19.328 -43.312 -28.375 1 91.81 51 SER B O 1
ATOM 3412 N N . MET B 1 52 ? 17.719 -42.25 -29.562 1 91.62 52 MET B N 1
ATOM 3413 C CA . MET B 1 52 ? 16.75 -42.375 -28.469 1 91.62 52 MET B CA 1
ATOM 3414 C C . MET B 1 52 ? 15.414 -42.906 -28.984 1 91.62 52 MET B C 1
ATOM 3416 O O . MET B 1 52 ? 15.023 -42.594 -30.125 1 91.62 52 MET B O 1
ATOM 3420 N N . CYS B 1 53 ? 14.75 -43.656 -28.125 1 92.38 53 CYS B N 1
ATOM 3421 C CA . CYS B 1 53 ? 13.43 -44.156 -28.469 1 92.38 53 CYS B CA 1
ATOM 3422 C C . CYS B 1 53 ? 12.422 -43.031 -28.594 1 92.38 53 CYS B C 1
ATOM 3424 O O . CYS B 1 53 ? 12.258 -42.219 -27.656 1 92.38 53 CYS B O 1
ATOM 3426 N N . PRO B 1 54 ? 11.789 -42.875 -29.641 1 89.19 54 PRO B N 1
ATOM 3427 C CA . PRO B 1 54 ? 10.852 -41.75 -29.859 1 89.19 54 PRO B CA 1
ATOM 3428 C C . PRO B 1 54 ? 9.695 -41.75 -28.859 1 89.19 54 PRO B C 1
ATOM 3430 O O . PRO B 1 54 ? 9.109 -40.688 -28.578 1 89.19 54 PRO B O 1
ATOM 3433 N N . ILE B 1 55 ? 9.344 -42.938 -28.281 1 87.56 55 ILE B N 1
ATOM 3434 C CA . ILE B 1 55 ? 8.18 -43.062 -27.406 1 87.56 55 ILE B CA 1
ATOM 3435 C C . ILE B 1 55 ? 8.578 -42.75 -25.969 1 87.56 55 ILE B C 1
ATOM 3437 O O . ILE B 1 55 ? 7.973 -41.875 -25.344 1 87.56 55 ILE B O 1
ATOM 3441 N N . CYS B 1 56 ? 9.609 -43.406 -25.438 1 86.75 56 CYS B N 1
ATOM 3442 C CA . CYS B 1 56 ? 9.906 -43.281 -24.016 1 86.75 56 CYS B CA 1
ATOM 3443 C C . CYS B 1 56 ? 11.133 -42.406 -23.781 1 86.75 56 CYS B C 1
ATOM 3445 O O . CYS B 1 56 ? 11.367 -41.969 -22.656 1 86.75 56 CYS B O 1
ATOM 3447 N N . GLY B 1 57 ? 11.922 -42.156 -24.828 1 87.31 57 GLY B N 1
ATOM 3448 C CA . GLY B 1 57 ? 13.078 -41.281 -24.703 1 87.31 57 GLY B CA 1
ATOM 3449 C C . GLY B 1 57 ? 14.312 -42 -24.172 1 87.31 57 GLY B C 1
ATOM 3450 O O . GLY B 1 57 ? 15.352 -41.375 -23.969 1 87.31 57 GLY B O 1
ATOM 3451 N N . ASN B 1 58 ? 14.211 -43.25 -24 1 88.56 58 ASN B N 1
ATOM 3452 C CA . ASN B 1 58 ? 15.359 -44 -23.516 1 88.56 58 ASN B CA 1
ATOM 3453 C C . ASN B 1 58 ? 16.438 -44.156 -24.578 1 88.56 58 ASN B C 1
ATOM 3455 O O . ASN B 1 58 ? 16.125 -44.156 -25.781 1 88.56 58 ASN B O 1
ATOM 3459 N N . LEU B 1 59 ? 17.641 -44.312 -24.203 1 92.06 59 LEU B N 1
ATOM 3460 C CA . LEU B 1 59 ? 18.766 -44.5 -25.109 1 92.06 59 LEU B CA 1
ATOM 3461 C C . LEU B 1 59 ? 18.719 -45.844 -25.812 1 92.06 59 LEU B C 1
ATOM 3463 O O . LEU B 1 59 ? 18.406 -46.844 -25.188 1 92.06 59 LEU B O 1
ATOM 3467 N N . ILE B 1 60 ? 18.844 -45.781 -27.109 1 89.94 60 ILE B N 1
ATOM 3468 C CA . ILE B 1 60 ? 18.906 -47 -27.891 1 89.94 60 ILE B CA 1
ATOM 3469 C C . ILE B 1 60 ? 20.344 -47.531 -27.891 1 89.94 60 ILE B C 1
ATOM 3471 O O . ILE B 1 60 ? 21.234 -46.938 -28.484 1 89.94 60 ILE B O 1
ATOM 3475 N N . ASP B 1 61 ? 20.516 -48.469 -26.938 1 81.38 61 ASP B N 1
ATOM 3476 C CA . ASP B 1 61 ? 21.859 -49.031 -26.812 1 81.38 61 ASP B CA 1
ATOM 3477 C C . ASP B 1 61 ? 21.922 -50.406 -27.484 1 81.38 61 ASP B C 1
ATOM 3479 O O . ASP B 1 61 ? 20.969 -51.188 -27.438 1 81.38 61 ASP B O 1
ATOM 3483 N N . GLY B 1 62 ? 23.078 -50.688 -28.125 1 77.75 62 GLY B N 1
ATOM 3484 C CA . GLY B 1 62 ? 23.359 -52 -28.641 1 77.75 62 GLY B CA 1
ATOM 3485 C C . GLY B 1 62 ? 22.859 -52.219 -30.062 1 77.75 62 GLY B C 1
ATOM 3486 O O . GLY B 1 62 ? 22.438 -51.25 -30.719 1 77.75 62 GLY B O 1
ATOM 3487 N N . ASP B 1 63 ? 22.891 -53.469 -30.531 1 80.94 63 ASP B N 1
ATOM 3488 C CA . ASP B 1 63 ? 22.484 -53.844 -31.891 1 80.94 63 ASP B CA 1
ATOM 3489 C C . ASP B 1 63 ? 20.969 -53.938 -32 1 80.94 63 ASP B C 1
ATOM 3491 O O . ASP B 1 63 ? 20.297 -54.312 -31.016 1 80.94 63 ASP B O 1
ATOM 3495 N N . LEU B 1 64 ? 20.516 -53.469 -33.094 1 84.69 64 LEU B N 1
ATOM 3496 C CA . LEU B 1 64 ? 19.094 -53.625 -33.406 1 84.69 64 LEU B CA 1
ATOM 3497 C C . LEU B 1 64 ? 18.766 -55.062 -33.75 1 84.69 64 LEU B C 1
ATOM 3499 O O . LEU B 1 64 ? 19.266 -55.594 -34.75 1 84.69 64 LEU B O 1
ATOM 3503 N N . LEU B 1 65 ? 18 -55.688 -32.812 1 87.44 65 LEU B N 1
ATOM 3504 C CA . LEU B 1 65 ? 17.656 -57.094 -33.031 1 87.44 65 LEU B CA 1
ATOM 3505 C C . LEU B 1 65 ? 16.25 -57.219 -33.625 1 87.44 65 LEU B C 1
ATOM 3507 O O . LEU B 1 65 ? 15.336 -56.5 -33.188 1 87.44 65 LEU B O 1
ATOM 3511 N N . PRO B 1 66 ? 16.094 -58.125 -34.688 1 92.69 66 PRO B N 1
ATOM 3512 C CA . PRO B 1 66 ? 14.758 -58.312 -35.25 1 92.69 66 PRO B CA 1
ATOM 3513 C C . PRO B 1 66 ? 13.75 -58.844 -34.25 1 92.69 66 PRO B C 1
ATOM 3515 O O . PRO B 1 66 ? 14.117 -59.625 -33.344 1 92.69 66 PRO B O 1
ATOM 3518 N N . ASP B 1 67 ? 12.578 -58.375 -34.375 1 93.81 67 ASP B N 1
ATOM 3519 C CA . ASP B 1 67 ? 11.477 -58.875 -33.531 1 93.81 67 ASP B CA 1
ATOM 3520 C C . ASP B 1 67 ? 10.742 -60 -34.219 1 93.81 67 ASP B C 1
ATOM 3522 O O . ASP B 1 67 ? 9.82 -59.781 -35 1 93.81 67 ASP B O 1
ATOM 3526 N N . SER B 1 68 ? 11.094 -61.188 -33.906 1 90.25 68 SER B N 1
ATOM 3527 C CA . SER B 1 68 ? 10.547 -62.375 -34.531 1 90.25 68 SER B CA 1
ATOM 3528 C C . SER B 1 68 ? 9.062 -62.531 -34.219 1 90.25 68 SER B C 1
ATOM 3530 O O . SER B 1 68 ? 8.289 -62.969 -35.094 1 90.25 68 SER B O 1
ATOM 3532 N N . LEU B 1 69 ? 8.742 -62.25 -33.062 1 91.19 69 LEU B N 1
ATOM 3533 C CA . LEU B 1 69 ? 7.344 -62.344 -32.688 1 91.19 69 LEU B CA 1
ATOM 3534 C C . LEU B 1 69 ? 6.473 -61.438 -33.531 1 91.19 69 LEU B C 1
ATOM 3536 O O . LEU B 1 69 ? 5.441 -61.844 -34.062 1 91.19 69 LEU B O 1
ATOM 3540 N N . LEU B 1 70 ? 6.918 -60.188 -33.594 1 93.19 70 LEU B N 1
ATOM 3541 C CA . LEU B 1 70 ? 6.152 -59.219 -34.375 1 93.19 70 LEU B CA 1
ATOM 3542 C C . LEU B 1 70 ? 6.086 -59.656 -35.844 1 93.19 70 LEU B C 1
ATOM 3544 O O . LEU B 1 70 ? 5.043 -59.5 -36.469 1 93.19 70 LEU B O 1
ATOM 3548 N N . SER B 1 71 ? 7.156 -60.125 -36.344 1 91.38 71 SER B N 1
ATOM 3549 C CA . SER B 1 71 ? 7.156 -60.625 -37.719 1 91.38 71 SER B CA 1
ATOM 3550 C C . SER B 1 71 ? 6.141 -61.75 -37.875 1 91.38 71 SER B C 1
ATOM 3552 O O . SER B 1 71 ? 5.398 -61.781 -38.875 1 91.38 71 SER B O 1
ATOM 3554 N N . PHE B 1 72 ? 6.113 -62.656 -36.969 1 88.25 72 PHE B N 1
ATOM 3555 C CA . PHE B 1 72 ? 5.164 -63.75 -37 1 88.25 72 PHE B CA 1
ATOM 3556 C C . PHE B 1 72 ? 3.73 -63.25 -37 1 88.25 72 PHE B C 1
ATOM 3558 O O . PHE B 1 72 ? 2.898 -63.719 -37.781 1 88.25 72 PHE B O 1
ATOM 3565 N N . LEU B 1 73 ? 3.484 -62.25 -36.156 1 88.12 73 LEU B N 1
ATOM 3566 C CA . LEU B 1 73 ? 2.141 -61.688 -36.031 1 88.12 73 LEU B CA 1
ATOM 3567 C C . LEU B 1 73 ? 1.703 -61.031 -37.344 1 88.12 73 LEU B C 1
ATOM 3569 O O . LEU B 1 73 ? 0.561 -61.219 -37.781 1 88.12 73 LEU B O 1
ATOM 3573 N N . ILE B 1 74 ? 2.6 -60.312 -37.906 1 87.31 74 ILE B N 1
ATOM 3574 C CA . ILE B 1 74 ? 2.305 -59.656 -39.188 1 87.31 74 ILE B CA 1
ATOM 3575 C C . ILE B 1 74 ? 2.004 -60.688 -40.25 1 87.31 74 ILE B C 1
ATOM 3577 O O . ILE B 1 74 ? 1.017 -60.594 -40.969 1 87.31 74 ILE B O 1
ATOM 3581 N N . ASP B 1 75 ? 2.791 -61.656 -40.281 1 83.81 75 ASP B N 1
ATOM 3582 C CA . ASP B 1 75 ? 2.615 -62.75 -41.25 1 83.81 75 ASP B CA 1
ATOM 3583 C C . ASP B 1 75 ? 1.279 -63.438 -41.062 1 83.81 75 ASP B C 1
ATOM 3585 O O . ASP B 1 75 ? 0.581 -63.75 -42.031 1 83.81 75 ASP B O 1
ATOM 3589 N N . THR B 1 76 ? 0.965 -63.719 -39.906 1 79.81 76 THR B N 1
ATOM 3590 C CA . THR B 1 76 ? -0.27 -64.438 -39.562 1 79.81 76 THR B CA 1
ATOM 3591 C C . THR B 1 76 ? -1.486 -63.531 -39.875 1 79.81 76 THR B C 1
ATOM 3593 O O . THR B 1 76 ? -2.525 -64.062 -40.312 1 79.81 76 THR B O 1
ATOM 3596 N N . SER B 1 77 ? -1.289 -62.281 -39.625 1 75.62 77 SER B N 1
ATOM 3597 C CA . SER B 1 77 ? -2.396 -61.375 -39.875 1 75.62 77 SER B CA 1
ATOM 3598 C C . SER B 1 77 ? -2.701 -61.281 -41.375 1 75.62 77 SER B C 1
ATOM 3600 O O . SER B 1 77 ? -3.814 -60.906 -41.781 1 75.62 77 SER B O 1
ATOM 3602 N N . HIS B 1 78 ? -1.635 -61.375 -42.188 1 71.62 78 HIS B N 1
ATOM 3603 C CA . HIS B 1 78 ? -1.816 -61.312 -43.625 1 71.62 78 HIS B CA 1
ATOM 3604 C C . HIS B 1 78 ? -2.389 -62.625 -44.125 1 71.62 78 HIS B C 1
ATOM 3606 O O . HIS B 1 78 ? -2.793 -62.719 -45.312 1 71.62 78 HIS B O 1
ATOM 3612 N N . GLU B 1 79 ? -2.084 -63.562 -43.344 1 62.28 79 GLU B N 1
ATOM 3613 C CA . GLU B 1 79 ? -2.623 -64.812 -43.812 1 62.28 79 GLU B CA 1
ATOM 3614 C C . GLU B 1 79 ? -4.117 -64.75 -44.094 1 62.28 79 GLU B C 1
ATOM 3616 O O . GLU B 1 79 ? -4.883 -64.25 -43.281 1 62.28 79 GLU B O 1
ATOM 3621 N N . THR B 1 80 ? -4.305 -64.125 -45.25 1 50.94 80 THR B N 1
ATOM 3622 C CA . THR B 1 80 ? -5.598 -64 -45.906 1 50.94 80 THR B CA 1
ATOM 3623 C C . THR B 1 80 ? -6.602 -65 -45.312 1 50.94 80 THR B C 1
ATOM 3625 O O . THR B 1 80 ? -6.27 -66.125 -45.094 1 50.94 80 THR B O 1
ATOM 3628 N N . THR B 1 81 ? -7.531 -64.438 -44.531 1 51.12 81 THR B N 1
ATOM 3629 C CA . THR B 1 81 ? -8.766 -65.188 -44.438 1 51.12 81 THR B CA 1
ATOM 3630 C C . THR B 1 81 ? -9.031 -66 -45.719 1 51.12 81 THR B C 1
ATOM 3632 O O . THR B 1 81 ? -9.039 -65.375 -46.812 1 51.12 81 THR B O 1
ATOM 3635 N N . GLU B 1 82 ? -8.523 -67.125 -45.688 1 55.38 82 GLU B N 1
ATOM 3636 C CA . GLU B 1 82 ? -8.844 -67.938 -46.875 1 55.38 82 GLU B CA 1
ATOM 3637 C C . GLU B 1 82 ? -10.281 -67.688 -47.312 1 55.38 82 GLU B C 1
ATOM 3639 O O . GLU B 1 82 ? -11.195 -67.625 -46.5 1 55.38 82 GLU B O 1
ATOM 3644 N N . ILE B 1 83 ? -10.383 -67 -48.312 1 62.09 83 ILE B N 1
ATOM 3645 C CA . ILE B 1 83 ? -11.664 -66.875 -49.031 1 62.09 83 ILE B CA 1
ATOM 3646 C C . ILE B 1 83 ? -12.148 -68.25 -49.438 1 62.09 83 ILE B C 1
ATOM 3648 O O . ILE B 1 83 ? -11.344 -69.125 -49.844 1 62.09 83 ILE B O 1
ATOM 3652 N N . CYS B 1 84 ? -13.367 -68.375 -49.094 1 63.44 84 CYS B N 1
ATOM 3653 C CA . CYS B 1 84 ? -13.914 -69.625 -49.625 1 63.44 84 CYS B CA 1
ATOM 3654 C C . CYS B 1 84 ? -13.641 -69.75 -51.094 1 63.44 84 CYS B C 1
ATOM 3656 O O . CYS B 1 84 ? -13.945 -68.875 -51.875 1 63.44 84 CYS B O 1
ATOM 3658 N N . ALA B 1 85 ? -12.859 -70.688 -51.438 1 66.38 85 ALA B N 1
ATOM 3659 C CA . ALA B 1 85 ? -12.477 -71 -52.844 1 66.38 85 ALA B CA 1
ATOM 3660 C C . ALA B 1 85 ? -13.703 -71.125 -53.719 1 66.38 85 ALA B C 1
ATOM 3662 O O . ALA B 1 85 ? -13.602 -71 -54.969 1 66.38 85 ALA B O 1
ATOM 3663 N N . ASN B 1 86 ? -14.797 -71.375 -53.094 1 69.56 86 ASN B N 1
ATOM 3664 C CA . ASN B 1 86 ? -16.016 -71.562 -53.844 1 69.56 86 ASN B CA 1
ATOM 3665 C C . ASN B 1 86 ? -16.828 -70.312 -53.969 1 69.56 86 ASN B C 1
ATOM 3667 O O . ASN B 1 86 ? -17.281 -69.938 -55.062 1 69.56 86 ASN B O 1
ATOM 3671 N N . CYS B 1 87 ? -17.062 -69.562 -52.875 1 68 87 CYS B N 1
ATOM 3672 C CA . CYS B 1 87 ? -17.984 -68.438 -52.938 1 68 87 CYS B CA 1
ATOM 3673 C C . CYS B 1 87 ? -17.25 -67.062 -52.812 1 68 87 CYS B C 1
ATOM 3675 O O . CYS B 1 87 ? -17.859 -66 -52.875 1 68 87 CYS B O 1
ATOM 3677 N N . ASP B 1 88 ? -16.047 -67.125 -52.688 1 70.5 88 ASP B N 1
ATOM 3678 C CA . ASP B 1 88 ? -15.164 -66 -52.594 1 70.5 88 ASP B CA 1
ATOM 3679 C C . ASP B 1 88 ? -15.531 -65.125 -51.438 1 70.5 88 ASP B C 1
ATOM 3681 O O . ASP B 1 88 ? -15.234 -63.906 -51.406 1 70.5 88 ASP B O 1
ATOM 3685 N N . GLN B 1 89 ? -16.375 -65.75 -50.562 1 67.25 89 GLN B N 1
ATOM 3686 C CA . GLN B 1 89 ? -16.719 -65 -49.375 1 67.25 89 GLN B CA 1
ATOM 3687 C C . GLN B 1 89 ? -15.773 -65.375 -48.219 1 67.25 89 GLN B C 1
ATOM 3689 O O . GLN B 1 89 ? -15.188 -66.438 -48.188 1 67.25 89 GLN B O 1
ATOM 3694 N N . ILE B 1 90 ? -15.547 -64.438 -47.344 1 64.19 90 ILE B N 1
ATOM 3695 C CA . ILE B 1 90 ? -14.797 -64.625 -46.125 1 64.19 90 ILE B CA 1
ATOM 3696 C C . ILE B 1 90 ? -15.766 -64.812 -44.938 1 64.19 90 ILE B C 1
ATOM 3698 O O . ILE B 1 90 ? -16.531 -63.906 -44.594 1 64.19 90 ILE B O 1
ATOM 3702 N N . SER B 1 91 ? -16.078 -66.125 -44.625 1 64.75 91 SER B N 1
ATOM 3703 C CA . SER B 1 91 ? -16.953 -66.5 -43.5 1 64.75 91 SER B CA 1
ATOM 3704 C C . SER B 1 91 ? -16.266 -67.438 -42.531 1 64.75 91 SER B C 1
ATOM 3706 O O . SER B 1 91 ? -15.422 -68.25 -42.938 1 64.75 91 SER B O 1
ATOM 3708 N N . GLN B 1 92 ? -16.297 -67.188 -41.156 1 59.81 92 GLN B N 1
ATOM 3709 C CA . GLN B 1 92 ? -15.898 -68.188 -40.125 1 59.81 92 GLN B CA 1
ATOM 3710 C C . GLN B 1 92 ? -17.094 -68.938 -39.594 1 59.81 92 GLN B C 1
ATOM 3712 O O . GLN B 1 92 ? -18.219 -68.438 -39.594 1 59.81 92 GLN B O 1
ATOM 3717 N N . PRO B 1 93 ? -16.859 -70.312 -39.406 1 62.81 93 PRO B N 1
ATOM 3718 C CA . PRO B 1 93 ? -15.562 -71 -39.5 1 62.81 93 PRO B CA 1
ATOM 3719 C C . PRO B 1 93 ? -15.203 -71.375 -40.938 1 62.81 93 PRO B C 1
ATOM 3721 O O . PRO B 1 93 ? -16.094 -71.625 -41.75 1 62.81 93 PRO B O 1
ATOM 3724 N N . MET B 1 94 ? -14.016 -71.375 -41.312 1 65.94 94 MET B N 1
ATOM 3725 C CA . MET B 1 94 ? -13.523 -71.812 -42.625 1 65.94 94 MET B CA 1
ATOM 3726 C C . MET B 1 94 ? -12.906 -73.25 -42.469 1 65.94 94 MET B C 1
ATOM 3728 O O . MET B 1 94 ? -12.422 -73.625 -41.406 1 65.94 94 MET B O 1
ATOM 3732 N N . HIS B 1 95 ? -13.164 -74.125 -43.562 1 68.19 95 HIS B N 1
ATOM 3733 C CA . HIS B 1 95 ? -12.633 -75.438 -43.656 1 68.19 95 HIS B CA 1
ATOM 3734 C C . HIS B 1 95 ? -11.641 -75.562 -44.812 1 68.19 95 HIS B C 1
ATOM 3736 O O . HIS B 1 95 ? -11.68 -74.812 -45.75 1 68.19 95 HIS B O 1
ATOM 3742 N N . PHE B 1 96 ? -10.641 -76.375 -44.719 1 65.94 96 PHE B N 1
ATOM 3743 C CA . PHE B 1 96 ? -9.648 -76.625 -45.719 1 65.94 96 PHE B CA 1
ATOM 3744 C C . PHE B 1 96 ? -9.781 -78.062 -46.25 1 65.94 96 PHE B C 1
ATOM 3746 O O . PHE B 1 96 ? -9.789 -79 -45.438 1 65.94 96 PHE B O 1
ATOM 3753 N N . CYS B 1 97 ? -10.031 -78.188 -47.562 1 66.69 97 CYS B N 1
ATOM 3754 C CA . CYS B 1 97 ? -10.047 -79.5 -48.188 1 66.69 97 CYS B CA 1
ATOM 3755 C C . CYS B 1 97 ? -8.641 -80 -48.562 1 66.69 97 CYS B C 1
ATOM 3757 O O . CYS B 1 97 ? -7.996 -79.312 -49.406 1 66.69 97 CYS B O 1
ATOM 3759 N N . GLU B 1 98 ? -8.047 -80.938 -47.969 1 68.31 98 GLU B N 1
ATOM 3760 C CA . GLU B 1 98 ? -6.695 -81.438 -48.219 1 68.31 98 GLU B CA 1
ATOM 3761 C C . GLU B 1 98 ? -6.543 -82 -49.656 1 68.31 98 GLU B C 1
ATOM 3763 O O . GLU B 1 98 ? -5.453 -81.938 -50.219 1 68.31 98 GLU B O 1
ATOM 3768 N N . THR B 1 99 ? -7.574 -82.438 -50.156 1 65.62 99 THR B N 1
ATOM 3769 C CA . THR B 1 99 ? -7.551 -83 -51.469 1 65.62 99 THR B CA 1
ATOM 3770 C C . THR B 1 99 ? -7.477 -81.938 -52.562 1 65.62 99 THR B C 1
ATOM 3772 O O . THR B 1 99 ? -6.676 -82 -53.469 1 65.62 99 THR B O 1
ATOM 3775 N N . CYS B 1 100 ? -8.273 -80.938 -52.375 1 65.69 100 CYS B N 1
ATOM 3776 C CA . CYS B 1 100 ? -8.312 -79.875 -53.375 1 65.69 100 CYS B CA 1
ATOM 3777 C C . CYS B 1 100 ? -7.297 -78.75 -53.062 1 65.69 100 CYS B C 1
ATOM 3779 O O . CYS B 1 100 ? -7 -77.938 -53.875 1 65.69 100 CYS B O 1
ATOM 3781 N N . GLN B 1 101 ? -6.715 -78.812 -51.812 1 64.88 101 GLN B N 1
ATOM 3782 C CA . GLN B 1 101 ? -5.777 -77.875 -51.281 1 64.88 101 GLN B CA 1
ATOM 3783 C C . GLN B 1 101 ? -6.355 -76.438 -51.344 1 64.88 101 GLN B C 1
ATOM 3785 O O . GLN B 1 101 ? -5.664 -75.5 -51.75 1 64.88 101 GLN B O 1
ATOM 3790 N N . GLN B 1 102 ? -7.719 -76.375 -51.062 1 66.19 102 GLN B N 1
ATOM 3791 C CA . GLN B 1 102 ? -8.406 -75.125 -51.094 1 66.19 102 GLN B CA 1
ATOM 3792 C C . GLN B 1 102 ? -9.195 -74.875 -49.812 1 66.19 102 GLN B C 1
ATOM 3794 O O . GLN B 1 102 ? -9.633 -75.812 -49.156 1 66.19 102 GLN B O 1
ATOM 3799 N N . ALA B 1 103 ? -9.461 -73.5 -49.531 1 68.31 103 ALA B N 1
ATOM 3800 C CA . ALA B 1 103 ? -10.258 -73.062 -48.375 1 68.31 103 ALA B CA 1
ATOM 3801 C C . ALA B 1 103 ? -11.727 -72.938 -48.75 1 68.31 103 ALA B C 1
ATOM 3803 O O . ALA B 1 103 ? -12.031 -72.438 -49.844 1 68.31 103 ALA B O 1
ATOM 3804 N N . LEU B 1 104 ? -12.648 -73.562 -47.906 1 71.06 104 LEU B N 1
ATOM 3805 C CA . LEU B 1 104 ? -14.094 -73.438 -48.094 1 71.06 104 LEU B CA 1
ATOM 3806 C C . LEU B 1 104 ? -14.781 -72.875 -46.875 1 71.06 104 LEU B C 1
ATOM 3808 O O . LEU B 1 104 ? -14.375 -73.188 -45.75 1 71.06 104 LEU B O 1
ATOM 3812 N N . CYS B 1 105 ? -15.805 -72.125 -47.094 1 69 105 CYS B N 1
ATOM 3813 C CA . CYS B 1 105 ? -16.625 -71.625 -45.969 1 69 105 CYS B CA 1
ATOM 3814 C C . CYS B 1 105 ? -17.594 -72.75 -45.5 1 69 105 CYS B C 1
ATOM 3816 O O . CYS B 1 105 ? -17.75 -73.75 -46.188 1 69 105 CYS B O 1
ATOM 3818 N N . ASN B 1 106 ? -18.094 -72.562 -44.219 1 73.06 106 ASN B N 1
ATOM 3819 C CA . ASN B 1 106 ? -19 -73.562 -43.688 1 73.06 106 ASN B CA 1
ATOM 3820 C C . ASN B 1 106 ? -20.203 -73.75 -44.594 1 73.06 106 ASN B C 1
ATOM 3822 O O . ASN B 1 106 ? -20.656 -74.875 -44.781 1 73.06 106 ASN B O 1
ATOM 3826 N N . ARG B 1 107 ? -20.672 -72.75 -45.281 1 75.38 107 ARG B N 1
ATOM 3827 C CA . ARG B 1 107 ? -21.797 -72.875 -46.188 1 75.38 107 ARG B CA 1
ATOM 3828 C C . ARG B 1 107 ? -21.406 -73.625 -47.438 1 75.38 107 ARG B C 1
ATOM 3830 O O . ARG B 1 107 ? -22.156 -74.5 -47.875 1 75.38 107 ARG B O 1
ATOM 3837 N N . CYS B 1 108 ? -20.281 -73.375 -48 1 73.12 108 CYS B N 1
ATOM 3838 C CA . CYS B 1 108 ? -19.859 -74 -49.219 1 73.12 108 CYS B CA 1
ATOM 3839 C C . CYS B 1 108 ? -19.406 -75.438 -48.938 1 73.12 108 CYS B C 1
ATOM 3841 O O . CYS B 1 108 ? -19.531 -76.312 -49.781 1 73.12 108 CYS B O 1
ATOM 3843 N N . ARG B 1 109 ? -18.875 -75.75 -47.719 1 73.5 109 ARG B N 1
ATOM 3844 C CA . ARG B 1 109 ? -18.609 -77.125 -47.281 1 73.5 109 ARG B CA 1
ATOM 3845 C C . ARG B 1 109 ? -19.875 -77.938 -47.312 1 73.5 109 ARG B C 1
ATOM 3847 O O . ARG B 1 109 ? -19.891 -79.125 -47.812 1 73.5 109 ARG B O 1
ATOM 3854 N N . GLN B 1 110 ? -20.891 -77.312 -46.812 1 75.31 110 GLN B N 1
ATOM 3855 C CA . GLN B 1 110 ? -22.156 -78.062 -46.656 1 75.31 110 GLN B CA 1
ATOM 3856 C C . GLN B 1 110 ? -22.891 -78.125 -48 1 75.31 110 GLN B C 1
ATOM 3858 O O . GLN B 1 110 ? -23.562 -79.125 -48.25 1 75.31 110 GLN B O 1
ATOM 3863 N N . ASN B 1 111 ? -22.719 -77.125 -48.812 1 73.88 111 ASN B N 1
ATOM 3864 C CA . ASN B 1 111 ? -23.531 -77.062 -50.031 1 73.88 111 ASN B CA 1
ATOM 3865 C C . ASN B 1 111 ? -22.781 -77.625 -51.219 1 73.88 111 ASN B C 1
ATOM 3867 O O . ASN B 1 111 ? -23.391 -78.25 -52.094 1 73.88 111 ASN B O 1
ATOM 3871 N N . THR B 1 112 ? -21.5 -77.375 -51.281 1 67.56 112 THR B N 1
ATOM 3872 C CA . THR B 1 112 ? -20.781 -77.75 -52.5 1 67.56 112 THR B CA 1
ATOM 3873 C C . THR B 1 112 ? -19.922 -79 -52.25 1 67.56 112 THR B C 1
ATOM 3875 O O . THR B 1 112 ? -19.891 -79.875 -53.062 1 67.56 112 THR B O 1
ATOM 3878 N N . HIS B 1 113 ? -19.234 -79.125 -51.156 1 65.19 113 HIS B N 1
ATOM 3879 C CA . HIS B 1 113 ? -18.219 -80.125 -50.938 1 65.19 113 HIS B CA 1
ATOM 3880 C C . HIS B 1 113 ? -18.812 -81.312 -50.188 1 65.19 113 HIS B C 1
ATOM 3882 O O . HIS B 1 113 ? -18.094 -82.25 -49.781 1 65.19 113 HIS B O 1
ATOM 3888 N N . GLN B 1 114 ? -20.141 -81.312 -50.031 1 60.94 114 GLN B N 1
ATOM 3889 C CA . GLN B 1 114 ? -20.828 -82.438 -49.469 1 60.94 114 GLN B CA 1
ATOM 3890 C C . GLN B 1 114 ? -21.266 -83.438 -50.531 1 60.94 114 GLN B C 1
ATOM 3892 O O . GLN B 1 114 ? -21.672 -84.562 -50.219 1 60.94 114 GLN B O 1
ATOM 3897 N N . ALA B 1 115 ? -21.047 -83 -51.75 1 61.66 115 ALA B N 1
ATOM 3898 C CA . ALA B 1 115 ? -21.453 -83.938 -52.812 1 61.66 115 ALA B CA 1
ATOM 3899 C C . ALA B 1 115 ? -20.641 -85.25 -52.75 1 61.66 115 ALA B C 1
ATOM 3901 O O . ALA B 1 115 ? -19.484 -85.25 -52.344 1 61.66 115 ALA B O 1
ATOM 3902 N N . LYS B 1 116 ? -21.312 -86.438 -53.188 1 64.56 116 LYS B N 1
ATOM 3903 C CA . LYS B 1 116 ? -20.75 -87.812 -53.156 1 64.56 116 LYS B CA 1
ATOM 3904 C C . LYS B 1 116 ? -19.391 -87.812 -53.875 1 64.56 116 LYS B C 1
ATOM 3906 O O . LYS B 1 116 ? -18.469 -88.5 -53.438 1 64.56 116 LYS B O 1
ATOM 3911 N N . MET B 1 117 ? -19.188 -87 -54.812 1 61.97 117 MET B N 1
ATOM 3912 C CA . MET B 1 117 ? -17.938 -87 -55.562 1 61.97 117 MET B CA 1
ATOM 3913 C C . MET B 1 117 ? -16.781 -86.5 -54.75 1 61.97 117 MET B C 1
ATOM 3915 O O . MET B 1 117 ? -15.625 -86.875 -54.938 1 61.97 117 MET B O 1
ATOM 3919 N N . PHE B 1 118 ? -17.094 -85.688 -53.688 1 63.84 118 PHE B N 1
ATOM 3920 C CA . PHE B 1 118 ? -16.031 -85.125 -52.875 1 63.84 118 PHE B CA 1
ATOM 3921 C C . PHE B 1 118 ? -15.953 -85.875 -51.531 1 63.84 118 PHE B C 1
ATOM 3923 O O . PHE B 1 118 ? -15.258 -85.438 -50.625 1 63.84 118 PHE B O 1
ATOM 3930 N N . ALA B 1 119 ? -16.703 -86.938 -51.438 1 68.56 119 ALA B N 1
ATOM 3931 C CA . ALA B 1 119 ? -16.781 -87.75 -50.219 1 68.56 119 ALA B CA 1
ATOM 3932 C C . ALA B 1 119 ? -15.391 -88.188 -49.75 1 68.56 119 ALA B C 1
ATOM 3934 O O . ALA B 1 119 ? -15.148 -88.375 -48.562 1 68.56 119 ALA B O 1
ATOM 3935 N N . ALA B 1 120 ? -14.477 -88.375 -50.719 1 66 120 ALA B N 1
ATOM 3936 C CA . ALA B 1 120 ? -13.133 -88.875 -50.375 1 66 120 ALA B CA 1
ATOM 3937 C C . ALA B 1 120 ? -12.227 -87.688 -49.969 1 66 120 ALA B C 1
ATOM 3939 O O . ALA B 1 120 ? -11.102 -87.938 -49.531 1 66 120 ALA B O 1
ATOM 3940 N N . HIS B 1 121 ? -12.75 -86.5 -50.062 1 68.31 121 HIS B N 1
ATOM 3941 C CA . HIS B 1 121 ? -11.891 -85.375 -49.688 1 68.31 121 HIS B CA 1
ATOM 3942 C C . HIS B 1 121 ? -11.82 -85.188 -48.188 1 68.31 121 HIS B C 1
ATOM 3944 O O . HIS B 1 121 ? -12.797 -85.438 -47.469 1 68.31 121 HIS B O 1
ATOM 3950 N N . ARG B 1 122 ? -10.711 -85.062 -47.656 1 68 122 ARG B N 1
ATOM 3951 C CA . ARG B 1 122 ? -10.484 -84.875 -46.219 1 68 122 ARG B CA 1
ATOM 3952 C C . ARG B 1 122 ? -10.531 -83.375 -45.875 1 68 122 ARG B C 1
ATOM 3954 O O . ARG B 1 122 ? -9.664 -82.625 -46.312 1 68 122 ARG B O 1
ATOM 3961 N N . LEU B 1 123 ? -11.75 -83.062 -45.406 1 65.69 123 LEU B N 1
ATOM 3962 C CA . LEU B 1 123 ? -11.914 -81.688 -44.969 1 65.69 123 LEU B CA 1
ATOM 3963 C C . LEU B 1 123 ? -11.523 -81.5 -43.5 1 65.69 123 LEU B C 1
ATOM 3965 O O . LEU B 1 123 ? -11.891 -82.312 -42.656 1 65.69 123 LEU B O 1
ATOM 3969 N N . VAL B 1 124 ? -10.594 -80.688 -43.188 1 62.88 124 VAL B N 1
ATOM 3970 C CA . VAL B 1 124 ? -10.188 -80.375 -41.812 1 62.88 124 VAL B CA 1
ATOM 3971 C C . VAL B 1 124 ? -10.539 -78.938 -41.469 1 62.88 124 VAL B C 1
ATOM 3973 O O . VAL B 1 124 ? -10.633 -78.062 -42.344 1 62.88 124 VAL B O 1
ATOM 3976 N N . PRO B 1 125 ? -11.078 -78.688 -40.25 1 59.28 125 PRO B N 1
ATOM 3977 C CA . PRO B 1 125 ? -11.328 -77.312 -39.875 1 59.28 125 PRO B CA 1
ATOM 3978 C C . PRO B 1 125 ? -10.141 -76.375 -40.156 1 59.28 125 PRO B C 1
ATOM 3980 O O . PRO B 1 125 ? -8.992 -76.812 -39.938 1 59.28 125 PRO B O 1
ATOM 3983 N N . LEU B 1 126 ? -10.562 -75.375 -40.938 1 55.47 126 LEU B N 1
ATOM 3984 C CA . LEU B 1 126 ? -9.484 -74.5 -41.344 1 55.47 126 LEU B CA 1
ATOM 3985 C C . LEU B 1 126 ? -8.664 -74.062 -40.125 1 55.47 126 LEU B C 1
ATOM 3987 O O . LEU B 1 126 ? -7.461 -73.812 -40.25 1 55.47 126 LEU B O 1
ATOM 3991 N N . GLU B 1 127 ? -9.398 -74.062 -39.062 1 53.16 127 GLU B N 1
ATOM 3992 C CA . GLU B 1 127 ? -8.734 -73.75 -37.812 1 53.16 127 GLU B CA 1
ATOM 3993 C C . GLU B 1 127 ? -7.609 -74.75 -37.531 1 53.16 127 GLU B C 1
ATOM 3995 O O . GLU B 1 127 ? -6.598 -74.438 -36.906 1 53.16 127 GLU B O 1
ATOM 4000 N N . GLU B 1 128 ? -7.867 -76.062 -37.75 1 50.31 128 GLU B N 1
ATOM 4001 C CA . GLU B 1 128 ? -6.883 -77.062 -37.531 1 50.31 128 GLU B CA 1
ATOM 4002 C C . GLU B 1 128 ? -5.668 -76.938 -38.438 1 50.31 128 GLU B C 1
ATOM 4004 O O . GLU B 1 128 ? -4.605 -77.5 -38.156 1 50.31 128 GLU B O 1
ATOM 4009 N N . ARG B 1 129 ? -5.785 -76.25 -39.594 1 49.56 129 ARG B N 1
ATOM 4010 C CA . ARG B 1 129 ? -4.676 -76.062 -40.531 1 49.56 129 ARG B CA 1
ATOM 4011 C C . ARG B 1 129 ? -3.865 -74.812 -40.156 1 49.56 129 ARG B C 1
ATOM 4013 O O . ARG B 1 129 ? -3.09 -74.312 -40.969 1 49.56 129 ARG B O 1
ATOM 4020 N N . ALA B 1 130 ? -3.975 -74.25 -39 1 54.03 130 ALA B N 1
ATOM 4021 C CA . ALA B 1 130 ? -3.021 -73.188 -38.75 1 54.03 130 ALA B CA 1
ATOM 4022 C C . ALA B 1 130 ? -1.654 -73.5 -39.344 1 54.03 130 ALA B C 1
ATOM 4024 O O . ALA B 1 130 ? -1.092 -74.562 -39.062 1 54.03 130 ALA B O 1
ATOM 4025 N N . ARG B 1 131 ? -1.495 -72.938 -40.688 1 62.12 131 ARG B N 1
ATOM 4026 C CA . ARG B 1 131 ? -0.229 -73.188 -41.375 1 62.12 131 ARG B CA 1
ATOM 4027 C C . ARG B 1 131 ? 0.954 -72.875 -40.438 1 62.12 131 ARG B C 1
ATOM 4029 O O . ARG B 1 131 ? 0.993 -71.812 -39.812 1 62.12 131 ARG B O 1
ATOM 4036 N N . VAL B 1 132 ? 1.614 -74 -40.125 1 69.44 132 VAL B N 1
ATOM 4037 C CA . VAL B 1 132 ? 2.82 -73.812 -39.312 1 69.44 132 VAL B CA 1
ATOM 4038 C C . VAL B 1 132 ? 3.803 -72.875 -40.062 1 69.44 132 VAL B C 1
ATOM 4040 O O . VAL B 1 132 ? 4.16 -73.125 -41.188 1 69.44 132 VAL B O 1
ATOM 4043 N N . LYS B 1 133 ? 3.986 -71.812 -39.594 1 71.31 133 LYS B N 1
ATOM 4044 C CA . LYS B 1 133 ? 4.914 -70.875 -40.188 1 71.31 133 LYS B CA 1
ATOM 4045 C C . LYS B 1 133 ? 6.34 -71.125 -39.719 1 71.31 133 LYS B C 1
ATOM 4047 O O . LYS B 1 133 ? 7.301 -70.812 -40.406 1 71.31 133 LYS B O 1
ATOM 4052 N N . GLY B 1 134 ? 6.43 -71.75 -38.656 1 73.06 134 GLY B N 1
ATOM 4053 C CA . GLY B 1 134 ? 7.746 -72.062 -38.094 1 73.06 134 GLY B CA 1
ATOM 4054 C C . GLY B 1 134 ? 8.305 -73.375 -38.594 1 73.06 134 GLY B C 1
ATOM 4055 O O . GLY B 1 134 ? 7.859 -73.938 -39.625 1 73.06 134 GLY B O 1
ATOM 4056 N N . ARG B 1 135 ? 9.328 -73.812 -37.906 1 79.5 135 ARG B N 1
ATOM 4057 C CA . ARG B 1 135 ? 10 -75.062 -38.281 1 79.5 135 ARG B CA 1
ATOM 4058 C C . ARG B 1 135 ? 9.164 -76.25 -37.875 1 79.5 135 ARG B C 1
ATOM 4060 O O . ARG B 1 135 ? 8.711 -76.375 -36.719 1 79.5 135 ARG B O 1
ATOM 4067 N N . LEU B 1 136 ? 8.953 -77.125 -38.812 1 84.12 136 LEU B N 1
ATOM 4068 C CA . LEU B 1 136 ? 8.18 -78.312 -38.531 1 84.12 136 LEU B CA 1
ATOM 4069 C C . LEU B 1 136 ? 9.102 -79.5 -38.125 1 84.12 136 LEU B C 1
ATOM 4071 O O . LEU B 1 136 ? 8.688 -80.375 -37.406 1 84.12 136 LEU B O 1
ATOM 4075 N N . LEU B 1 137 ? 10.258 -79.25 -38.656 1 90.81 137 LEU B N 1
ATOM 4076 C CA . LEU B 1 137 ? 11.203 -80.375 -38.469 1 90.81 137 LEU B CA 1
ATOM 4077 C C . LEU B 1 137 ? 12.32 -79.938 -37.531 1 90.81 137 LEU B C 1
ATOM 4079 O O . LEU B 1 137 ? 12.766 -78.812 -37.531 1 90.81 137 LEU B O 1
ATOM 4083 N N . CYS B 1 138 ? 12.711 -80.875 -36.688 1 91.06 138 CYS B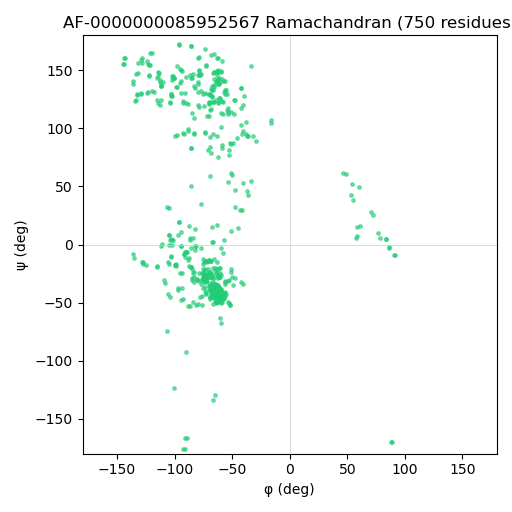 N 1
ATOM 4084 C CA . CYS B 1 138 ? 13.875 -80.688 -35.812 1 91.06 138 CYS B CA 1
ATOM 4085 C C . CYS B 1 138 ? 15.133 -80.5 -36.625 1 91.06 138 CYS B C 1
ATOM 4087 O O . CYS B 1 138 ? 15.508 -81.312 -37.469 1 91.06 138 CYS B O 1
ATOM 4089 N N . PRO B 1 139 ? 15.766 -79.438 -36.438 1 89.81 139 PRO B N 1
ATOM 4090 C CA . PRO B 1 139 ? 16.953 -79.125 -37.25 1 89.81 139 PRO B CA 1
ATOM 4091 C C . PRO B 1 139 ? 18.078 -80.125 -37 1 89.81 139 PRO B C 1
ATOM 4093 O O . PRO B 1 139 ? 18.922 -80.375 -37.875 1 89.81 139 PRO B O 1
ATOM 4096 N N . GLN B 1 140 ? 18.172 -80.812 -35.969 1 91.38 140 GLN B N 1
ATOM 4097 C CA . GLN B 1 140 ? 19.219 -81.75 -35.594 1 91.38 140 GLN B CA 1
ATOM 4098 C C . GLN B 1 140 ? 18.984 -83.125 -36.219 1 91.38 140 GLN B C 1
ATOM 4100 O O . GLN B 1 140 ? 19.938 -83.812 -36.625 1 91.38 140 GLN B O 1
ATOM 4105 N N . HIS B 1 141 ? 17.656 -83.5 -36.406 1 92.94 141 HIS B N 1
ATOM 4106 C CA . HIS B 1 141 ? 17.391 -84.875 -36.75 1 92.94 141 HIS B CA 1
ATOM 4107 C C . HIS B 1 141 ? 16.531 -85 -38 1 92.94 141 HIS B C 1
ATOM 4109 O O . HIS B 1 141 ? 16.359 -86.062 -38.562 1 92.94 141 HIS B O 1
ATOM 4115 N N . GLY B 1 142 ? 15.922 -83.938 -38.406 1 91.5 142 GLY B N 1
ATOM 4116 C CA . GLY B 1 142 ? 15.102 -83.938 -39.625 1 91.5 142 GLY B CA 1
ATOM 4117 C C . GLY B 1 142 ? 13.75 -84.562 -39.406 1 91.5 142 GLY B C 1
ATOM 4118 O O . GLY B 1 142 ? 13.109 -85 -40.375 1 91.5 142 GLY B O 1
ATOM 4119 N N . GLU B 1 143 ? 13.383 -84.938 -38.188 1 91.81 143 GLU B N 1
ATOM 4120 C CA . GLU B 1 143 ? 12.102 -85.5 -37.844 1 91.81 143 GLU B CA 1
ATOM 4121 C C . GLU B 1 143 ? 11.094 -84.5 -37.375 1 91.81 143 GLU B C 1
ATOM 4123 O O . GLU B 1 143 ? 11.477 -83.438 -36.875 1 91.81 143 GLU B O 1
ATOM 4128 N N . PRO B 1 144 ? 9.844 -84.75 -37.625 1 90.56 144 PRO B N 1
ATOM 4129 C CA . PRO B 1 144 ? 8.82 -83.812 -37.219 1 90.56 144 PRO B CA 1
ATOM 4130 C C . PRO B 1 144 ? 8.758 -83.625 -35.688 1 90.56 144 PRO B C 1
ATOM 4132 O O . PRO B 1 144 ? 9 -84.562 -34.938 1 90.56 144 PRO B O 1
ATOM 4135 N N . PHE B 1 145 ? 8.508 -82.375 -35.344 1 92.06 145 PHE B N 1
ATOM 4136 C CA . PHE B 1 145 ? 8.289 -82.062 -33.938 1 92.06 145 PHE B CA 1
ATOM 4137 C C . PHE B 1 145 ? 6.984 -82.688 -33.438 1 92.06 145 PHE B C 1
ATOM 4139 O O . PHE B 1 145 ? 5.926 -82.438 -34 1 92.06 145 PHE B O 1
ATOM 4146 N N . ILE B 1 146 ? 7.027 -83.438 -32.344 1 93 146 ILE B N 1
ATOM 4147 C CA . ILE B 1 146 ? 5.801 -84.062 -31.828 1 93 146 ILE B CA 1
ATOM 4148 C C . ILE B 1 146 ? 5.746 -83.875 -30.312 1 93 146 ILE B C 1
ATOM 4150 O O . ILE B 1 146 ? 4.734 -84.25 -29.688 1 93 146 ILE B O 1
ATOM 4154 N N . LEU B 1 147 ? 6.852 -83.438 -29.75 1 95 147 LEU B N 1
ATOM 4155 C CA . LEU B 1 147 ? 6.949 -83.312 -28.297 1 95 147 LEU B CA 1
ATOM 4156 C C . LEU B 1 147 ? 7.438 -81.938 -27.938 1 95 147 LEU B C 1
ATOM 4158 O O . LEU B 1 147 ? 7.945 -81.188 -28.781 1 95 147 LEU B O 1
ATOM 4162 N N . TYR B 1 148 ? 7.195 -81.5 -26.719 1 94.69 148 TYR B N 1
ATOM 4163 C CA . TYR B 1 148 ? 7.625 -80.25 -26.141 1 94.69 148 TYR B CA 1
ATOM 4164 C C . TYR B 1 148 ? 8.195 -80.438 -24.75 1 94.69 148 TYR B C 1
ATOM 4166 O O . TYR B 1 148 ? 7.582 -81.062 -23.906 1 94.69 148 TYR B O 1
ATOM 4174 N N . SER B 1 149 ? 9.406 -80 -24.531 1 93.94 149 SER B N 1
ATOM 4175 C CA . SER B 1 149 ? 10.016 -80.062 -23.203 1 93.94 149 SER B CA 1
ATOM 4176 C C . SER B 1 149 ? 9.531 -78.938 -22.328 1 93.94 149 SER B C 1
ATOM 4178 O O . SER B 1 149 ? 9.82 -77.75 -22.625 1 93.94 149 SER B O 1
ATOM 4180 N N . ILE B 1 150 ? 8.938 -79.188 -21.281 1 89.81 150 ILE B N 1
ATOM 4181 C CA . ILE B 1 150 ? 8.422 -78.188 -20.375 1 89.81 150 ILE B CA 1
ATOM 4182 C C . ILE B 1 150 ? 9.578 -77.5 -19.625 1 89.81 150 ILE B C 1
ATOM 4184 O O . ILE B 1 150 ? 9.531 -76.312 -19.328 1 89.81 150 ILE B O 1
ATOM 4188 N N . GLU B 1 151 ? 10.656 -78.25 -19.453 1 88.25 151 GLU B N 1
ATOM 4189 C CA . GLU B 1 151 ? 11.812 -77.75 -18.719 1 88.25 151 GLU B CA 1
ATOM 4190 C C . GLU B 1 151 ? 12.648 -76.75 -19.562 1 88.25 151 GLU B C 1
ATOM 4192 O O . GLU B 1 151 ? 12.914 -75.625 -19.156 1 88.25 151 GLU B O 1
ATOM 4197 N N . SER B 1 152 ? 12.992 -77.25 -20.797 1 88.62 152 SER B N 1
ATOM 4198 C CA . SER B 1 152 ? 13.859 -76.438 -21.656 1 88.62 152 SER B CA 1
ATOM 4199 C C . SER B 1 152 ? 13.047 -75.5 -22.547 1 88.62 152 SER B C 1
ATOM 4201 O O . SER B 1 152 ? 13.609 -74.625 -23.219 1 88.62 152 SER B O 1
ATOM 4203 N N . ARG B 1 153 ? 11.742 -75.625 -22.531 1 91.12 153 ARG B N 1
ATOM 4204 C CA . ARG B 1 153 ? 10.82 -74.812 -23.328 1 91.12 153 ARG B CA 1
ATOM 4205 C C . ARG B 1 153 ? 11.195 -74.875 -24.797 1 91.12 153 ARG B C 1
ATOM 4207 O O . ARG B 1 153 ? 11.281 -73.812 -25.453 1 91.12 153 ARG B O 1
ATOM 4214 N N . SER B 1 154 ? 11.336 -76 -25.297 1 90.69 154 SER B N 1
ATOM 4215 C CA . SER B 1 154 ? 11.727 -76.188 -26.688 1 90.69 154 SER B CA 1
ATOM 4216 C C . SER B 1 154 ? 11.031 -77.438 -27.297 1 90.69 154 SER B C 1
ATOM 4218 O O . SER B 1 154 ? 10.609 -78.312 -26.578 1 90.69 154 SER B O 1
ATOM 4220 N N . LEU B 1 155 ? 10.922 -77.375 -28.609 1 92.88 155 LEU B N 1
ATOM 4221 C CA . LEU B 1 155 ? 10.32 -78.5 -29.344 1 92.88 155 LEU B CA 1
ATOM 4222 C C . LEU B 1 155 ? 11.297 -79.688 -29.484 1 92.88 155 LEU B C 1
ATOM 4224 O O . LEU B 1 155 ? 12.516 -79.438 -29.469 1 92.88 155 LEU B O 1
ATOM 4228 N N . ALA B 1 156 ? 10.68 -80.875 -29.469 1 93.62 156 ALA B N 1
ATOM 4229 C CA . ALA B 1 156 ? 11.5 -82.062 -29.594 1 93.62 156 ALA B CA 1
ATOM 4230 C C . ALA B 1 156 ? 10.859 -83.062 -30.562 1 93.62 156 ALA B C 1
ATOM 4232 O O . ALA B 1 156 ? 9.633 -83.188 -30.641 1 93.62 156 ALA B O 1
ATOM 4233 N N . CYS B 1 157 ? 11.664 -83.688 -31.359 1 92 157 CYS B N 1
ATOM 4234 C CA . CYS B 1 157 ? 11.195 -84.75 -32.219 1 92 157 CYS B CA 1
ATOM 4235 C C . CYS B 1 157 ? 11.344 -86.125 -31.562 1 92 157 CYS B C 1
ATOM 4237 O O . CYS B 1 157 ? 11.773 -86.188 -30.406 1 92 157 CYS B O 1
ATOM 4239 N N . ILE B 1 158 ? 11.016 -87.188 -32.312 1 92.5 158 ILE B N 1
ATOM 4240 C CA . ILE B 1 158 ? 11.008 -88.5 -31.719 1 92.5 158 ILE B CA 1
ATOM 4241 C C . ILE B 1 158 ? 12.438 -89 -31.438 1 92.5 158 ILE B C 1
ATOM 4243 O O . ILE B 1 158 ? 12.688 -89.688 -30.469 1 92.5 158 ILE B O 1
ATOM 4247 N N . VAL B 1 159 ? 13.383 -88.5 -32.281 1 94.19 159 VAL B N 1
ATOM 4248 C CA . VAL B 1 159 ? 14.781 -88.875 -32.094 1 94.19 159 VAL B CA 1
ATOM 4249 C C . VAL B 1 159 ? 15.367 -88.125 -30.891 1 94.19 159 VAL B C 1
ATOM 4251 O O . VAL B 1 159 ? 16.141 -88.688 -30.125 1 94.19 159 VAL B O 1
ATOM 4254 N N . CYS B 1 160 ? 14.969 -86.875 -30.734 1 92.75 160 CYS B N 1
ATOM 4255 C CA . CYS B 1 160 ? 15.344 -86.125 -29.547 1 92.75 160 CYS B CA 1
ATOM 4256 C C . CYS B 1 160 ? 14.914 -86.875 -28.281 1 92.75 160 CYS B C 1
ATOM 4258 O O . CYS B 1 160 ? 15.672 -86.938 -27.312 1 92.75 160 CYS B O 1
ATOM 4260 N N . PHE B 1 161 ? 13.742 -87.438 -28.25 1 92.75 161 PHE B N 1
ATOM 4261 C CA . PHE B 1 161 ? 13.18 -88.188 -27.109 1 92.75 161 PHE B CA 1
ATOM 4262 C C . PHE B 1 161 ? 14 -89.438 -26.812 1 92.75 161 PHE B C 1
ATOM 4264 O O . PHE B 1 161 ? 14.352 -89.688 -25.656 1 92.75 161 PHE B O 1
ATOM 4271 N N . ASN B 1 162 ? 14.312 -90.062 -27.859 1 94.06 162 ASN B N 1
ATOM 4272 C CA . ASN B 1 162 ? 15.039 -91.312 -27.688 1 94.06 162 ASN B CA 1
ATOM 4273 C C . ASN B 1 162 ? 16.453 -91.125 -27.172 1 94.06 162 ASN B C 1
ATOM 4275 O O . ASN B 1 162 ? 17 -91.938 -26.453 1 94.06 162 ASN B O 1
ATOM 4279 N N . ASN B 1 163 ? 17 -89.938 -27.5 1 92.75 163 ASN B N 1
ATOM 4280 C CA . ASN B 1 163 ? 18.359 -89.625 -27.094 1 92.75 163 ASN B CA 1
ATOM 4281 C C . ASN B 1 163 ? 18.406 -88.938 -25.734 1 92.75 163 ASN B C 1
ATOM 4283 O O . ASN B 1 163 ? 19.484 -88.75 -25.172 1 92.75 163 ASN B O 1
ATOM 4287 N N . ALA B 1 164 ? 17.297 -88.625 -25.234 1 89.31 164 ALA B N 1
ATOM 4288 C CA . ALA B 1 164 ? 17.25 -87.875 -23.984 1 89.31 164 ALA B CA 1
ATOM 4289 C C . ALA B 1 164 ? 17.484 -88.75 -22.781 1 89.31 164 ALA B C 1
ATOM 4291 O O . ALA B 1 164 ? 17.219 -89.938 -22.844 1 89.31 164 ALA B O 1
ATOM 4292 N N . THR B 1 165 ? 18.047 -88.125 -21.797 1 89.69 165 THR B N 1
ATOM 4293 C CA . THR B 1 165 ? 18.188 -88.875 -20.547 1 89.69 165 THR B CA 1
ATOM 4294 C C . THR B 1 165 ? 16.828 -89.125 -19.922 1 89.69 165 THR B C 1
ATOM 4296 O O . THR B 1 165 ? 15.828 -88.562 -20.281 1 89.69 165 THR B O 1
ATOM 4299 N N . LEU B 1 166 ? 16.844 -90.125 -18.953 1 88.19 166 LEU B N 1
ATOM 4300 C CA . LEU B 1 166 ? 15.594 -90.5 -18.312 1 88.19 166 LEU B CA 1
ATOM 4301 C C . LEU B 1 166 ? 14.953 -89.312 -17.594 1 88.19 166 LEU B C 1
ATOM 4303 O O . LEU B 1 166 ? 13.734 -89.188 -17.625 1 88.19 166 LEU B O 1
ATOM 4307 N N . ASP B 1 167 ? 15.789 -88.562 -17.016 1 88 167 ASP B N 1
ATOM 4308 C CA . ASP B 1 167 ? 15.289 -87.438 -16.281 1 88 167 ASP B CA 1
ATOM 4309 C C . ASP B 1 167 ? 14.656 -86.375 -17.219 1 88 167 ASP B C 1
ATOM 4311 O O . ASP B 1 167 ? 13.625 -85.812 -16.906 1 88 167 ASP B O 1
ATOM 4315 N N . SER B 1 168 ? 15.195 -86.188 -18.391 1 87.25 168 SER B N 1
ATOM 4316 C CA . SER B 1 168 ? 14.711 -85.25 -19.359 1 87.25 168 SER B CA 1
ATOM 4317 C C . SER B 1 168 ? 13.438 -85.75 -20.047 1 87.25 168 SER B C 1
ATOM 4319 O O . SER B 1 168 ? 12.594 -84.938 -20.453 1 87.25 168 SER B O 1
ATOM 4321 N N . ARG B 1 169 ? 13.25 -87 -20.141 1 90.62 169 ARG B N 1
ATOM 4322 C CA . ARG B 1 169 ? 12.094 -87.625 -20.812 1 90.62 169 ARG B CA 1
ATOM 4323 C C . ARG B 1 169 ? 10.805 -87.312 -20.062 1 90.62 169 ARG B C 1
ATOM 4325 O O . ARG B 1 169 ? 9.742 -87.188 -20.656 1 90.62 169 ARG B O 1
ATOM 4332 N N . HIS B 1 170 ? 11.094 -87.125 -18.703 1 89.44 170 HIS B N 1
ATOM 4333 C CA . HIS B 1 170 ? 9.922 -86.938 -17.859 1 89.44 170 HIS B CA 1
ATOM 4334 C C . HIS B 1 170 ? 9.336 -85.562 -18.109 1 89.44 170 HIS B C 1
ATOM 4336 O O . HIS B 1 170 ? 8.172 -85.312 -17.797 1 89.44 170 HIS B O 1
ATOM 4342 N N . HIS B 1 171 ? 10.133 -84.75 -18.766 1 91.25 171 HIS B N 1
ATOM 4343 C CA . HIS B 1 171 ? 9.688 -83.375 -18.984 1 91.25 171 HIS B CA 1
ATOM 4344 C C . HIS B 1 171 ? 9.188 -83.188 -20.406 1 91.25 171 HIS B C 1
ATOM 4346 O O . HIS B 1 171 ? 8.789 -82.062 -20.781 1 91.25 171 HIS B O 1
ATOM 4352 N N . LEU B 1 172 ? 9.234 -84.188 -21.172 1 94.38 172 LEU B N 1
ATOM 4353 C CA . LEU B 1 172 ? 8.75 -84.125 -22.547 1 94.38 172 LEU B CA 1
ATOM 4354 C C . LEU B 1 172 ? 7.281 -84.562 -22.625 1 94.38 172 LEU B C 1
ATOM 4356 O O . LEU B 1 172 ? 6.91 -85.625 -22.141 1 94.38 172 LEU B O 1
ATOM 4360 N N . VAL B 1 173 ? 6.473 -83.625 -23.141 1 94.19 173 VAL B N 1
ATOM 4361 C CA . VAL B 1 173 ? 5.043 -83.938 -23.281 1 94.19 173 VAL B CA 1
ATOM 4362 C C . VAL B 1 173 ? 4.629 -83.75 -24.75 1 94.19 173 VAL B C 1
ATOM 4364 O O . VAL B 1 173 ? 5.309 -83.125 -25.531 1 94.19 173 VAL B O 1
ATOM 4367 N N . HIS B 1 174 ? 3.514 -84.438 -25.062 1 94.62 174 HIS B N 1
ATOM 4368 C CA . HIS B 1 174 ? 2.977 -84.375 -26.406 1 94.62 174 HIS B CA 1
ATOM 4369 C C . HIS B 1 174 ? 2.568 -82.938 -26.719 1 94.62 174 HIS B C 1
ATOM 4371 O O . HIS B 1 174 ? 2.102 -82.188 -25.844 1 94.62 174 HIS B O 1
ATOM 4377 N N . ILE B 1 175 ? 2.658 -82.5 -27.984 1 92.31 175 ILE B N 1
ATOM 4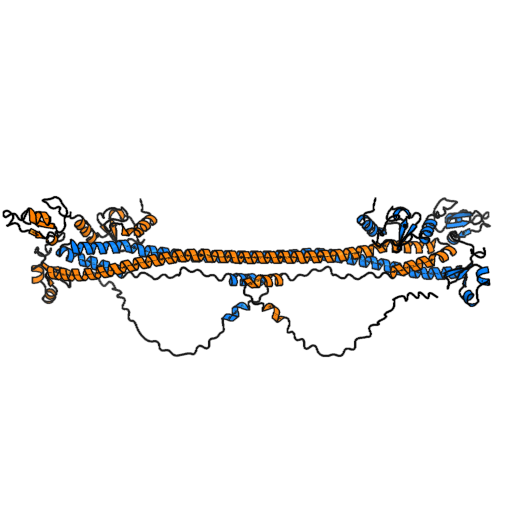378 C CA . ILE B 1 175 ? 2.436 -81.125 -28.453 1 92.31 175 ILE B CA 1
ATOM 4379 C C . ILE B 1 175 ? 1.032 -80.688 -28.062 1 92.31 175 ILE B C 1
ATOM 4381 O O . ILE B 1 175 ? 0.834 -79.5 -27.672 1 92.31 175 ILE B O 1
ATOM 4385 N N . ASP B 1 176 ? 0.02 -81.562 -28.203 1 91.75 176 ASP B N 1
ATOM 4386 C CA . ASP B 1 176 ? -1.355 -81.188 -27.859 1 91.75 176 ASP B CA 1
ATOM 4387 C C . ASP B 1 176 ? -1.485 -80.812 -26.391 1 91.75 176 ASP B C 1
ATOM 4389 O O . ASP B 1 176 ? -2.121 -79.812 -26.047 1 91.75 176 ASP B O 1
ATOM 4393 N N . ALA B 1 177 ? -0.9 -81.688 -25.562 1 94.31 177 ALA B N 1
ATOM 4394 C CA . ALA B 1 177 ? -0.943 -81.375 -24.125 1 94.31 177 ALA B CA 1
ATOM 4395 C C . ALA B 1 177 ? -0.168 -80.125 -23.781 1 94.31 177 ALA B C 1
ATOM 4397 O O . ALA B 1 177 ? -0.619 -79.312 -22.969 1 94.31 177 ALA B O 1
ATOM 4398 N N . ALA B 1 178 ? 0.984 -80 -24.375 1 94.69 178 ALA B N 1
ATOM 4399 C CA . ALA B 1 178 ? 1.8 -78.75 -24.156 1 94.69 178 ALA B CA 1
ATOM 4400 C C . ALA B 1 178 ? 1.05 -77.5 -24.578 1 94.69 178 ALA B C 1
ATOM 4402 O O . ALA B 1 178 ? 1.11 -76.5 -23.891 1 94.69 178 ALA B O 1
ATOM 4403 N N . HIS B 1 179 ? 0.378 -77.562 -25.703 1 93.94 179 HIS B N 1
ATOM 4404 C CA . HIS B 1 179 ? -0.409 -76.438 -26.203 1 93.94 179 HIS B CA 1
ATOM 4405 C C . HIS B 1 179 ? -1.513 -76.062 -25.219 1 93.94 179 HIS B C 1
ATOM 4407 O O . HIS B 1 179 ? -1.719 -74.875 -24.953 1 93.94 179 HIS B O 1
ATOM 4413 N N . LYS B 1 180 ? -2.221 -77.062 -24.703 1 94 180 LYS B N 1
ATOM 4414 C CA . LYS B 1 180 ? -3.295 -76.812 -23.75 1 94 180 LYS B CA 1
ATOM 4415 C C . LYS B 1 180 ? -2.762 -76.125 -22.5 1 94 180 LYS B C 1
ATOM 4417 O O . LYS B 1 180 ? -3.336 -75.125 -22.047 1 94 180 LYS B O 1
ATOM 4422 N N . ILE B 1 181 ? -1.673 -76.625 -21.984 1 94.44 181 ILE B N 1
ATOM 4423 C CA . ILE B 1 181 ? -1.051 -76.062 -20.797 1 94.44 181 ILE B CA 1
ATOM 4424 C C . ILE B 1 181 ? -0.599 -74.625 -21.094 1 94.44 181 ILE B C 1
ATOM 4426 O O . ILE B 1 181 ? -0.817 -73.75 -20.297 1 94.44 181 ILE B O 1
ATOM 4430 N N . GLY B 1 182 ? 0.055 -74.438 -22.25 1 94.19 182 GLY B N 1
ATOM 4431 C CA . GLY B 1 182 ? 0.51 -73.125 -22.672 1 94.19 182 GLY B CA 1
ATOM 4432 C C . GLY B 1 182 ? -0.621 -72.125 -22.828 1 94.19 182 GLY B C 1
ATOM 4433 O O . GLY B 1 182 ? -0.49 -71 -22.438 1 94.19 182 GLY B O 1
ATOM 4434 N N . CYS B 1 183 ? -1.73 -72.625 -23.359 1 91.75 183 CYS B N 1
ATOM 4435 C CA . CYS B 1 183 ? -2.893 -71.75 -23.547 1 91.75 183 CYS B CA 1
ATOM 4436 C C . CYS B 1 183 ? -3.453 -71.25 -22.203 1 91.75 183 CYS B C 1
ATOM 4438 O O . CYS B 1 183 ? -3.82 -70.125 -22.062 1 91.75 183 CYS B O 1
ATOM 4440 N N . GLU B 1 184 ? -3.516 -72.188 -21.281 1 95.44 184 GLU B N 1
ATOM 4441 C CA . GLU B 1 184 ? -4.012 -71.812 -19.969 1 95.44 184 GLU B CA 1
ATOM 4442 C C . GLU B 1 184 ? -3.127 -70.75 -19.312 1 95.44 184 GLU B C 1
ATOM 4444 O O . GLU B 1 184 ? -3.627 -69.812 -18.734 1 95.44 184 GLU B O 1
ATOM 4449 N N . LYS B 1 185 ? -1.824 -70.938 -19.422 1 95.94 185 LYS B N 1
ATOM 4450 C CA . LYS B 1 185 ? -0.874 -70 -18.844 1 95.94 185 LYS B CA 1
ATOM 4451 C C . LYS B 1 185 ? -0.984 -68.625 -19.531 1 95.94 185 LYS B C 1
ATOM 4453 O O . LYS B 1 185 ? -0.982 -67.625 -18.859 1 95.94 185 LYS B O 1
ATOM 4458 N N . LEU B 1 186 ? -1.1 -68.625 -20.828 1 95.38 186 LEU B N 1
ATOM 4459 C CA . LEU B 1 186 ? -1.196 -67.375 -21.594 1 95.38 186 LEU B CA 1
ATOM 4460 C C . LEU B 1 186 ? -2.506 -66.688 -21.297 1 95.38 186 LEU B C 1
ATOM 4462 O O . LEU B 1 186 ? -2.543 -65.438 -21.234 1 95.38 186 LEU B O 1
ATOM 4466 N N . GLU B 1 187 ? -3.547 -67.438 -21.109 1 94.56 187 GLU B N 1
ATOM 4467 C CA . GLU B 1 187 ? -4.836 -66.812 -20.766 1 94.56 187 GLU B CA 1
ATOM 4468 C C . GLU B 1 187 ? -4.77 -66.125 -19.438 1 94.56 187 GLU B C 1
ATOM 4470 O O . GLU B 1 187 ? -5.289 -65 -19.312 1 94.56 187 GLU B O 1
ATOM 4475 N N . LYS B 1 188 ? -4.168 -66.75 -18.5 1 96.81 188 LYS B N 1
ATOM 4476 C CA . LYS B 1 188 ? -3.996 -66.062 -17.203 1 96.81 188 LYS B CA 1
ATOM 4477 C C . LYS B 1 188 ? -3.145 -64.812 -17.312 1 96.81 188 LYS B C 1
ATOM 4479 O O . LYS B 1 188 ? -3.479 -63.781 -16.75 1 96.81 188 LYS B O 1
ATOM 4484 N N . ALA B 1 189 ? -2.082 -64.875 -18.078 1 96.75 189 ALA B N 1
ATOM 4485 C CA . ALA B 1 189 ? -1.211 -63.75 -18.297 1 96.75 189 ALA B CA 1
ATOM 4486 C C . ALA B 1 189 ? -1.957 -62.625 -19 1 96.75 189 ALA B C 1
ATOM 4488 O O . ALA B 1 189 ? -1.808 -61.438 -18.641 1 96.75 189 ALA B O 1
ATOM 4489 N N . ALA B 1 190 ? -2.787 -62.969 -19.984 1 94.5 190 ALA B N 1
ATOM 4490 C CA . ALA B 1 190 ? -3.572 -61.969 -20.719 1 94.5 190 ALA B CA 1
ATOM 4491 C C . ALA B 1 190 ? -4.586 -61.281 -19.812 1 94.5 190 ALA B C 1
ATOM 4493 O O . ALA B 1 190 ? -4.809 -60.062 -19.906 1 94.5 190 ALA B O 1
ATOM 4494 N N . ALA B 1 191 ? -5.156 -62.062 -18.906 1 95.62 191 ALA B N 1
ATOM 4495 C CA . ALA B 1 191 ? -6.105 -61.5 -17.953 1 95.62 191 ALA B CA 1
ATOM 4496 C C . ALA B 1 191 ? -5.414 -60.5 -17.016 1 95.62 191 ALA B C 1
ATOM 4498 O O . ALA B 1 191 ? -5.934 -59.406 -16.766 1 95.62 191 ALA B O 1
ATOM 4499 N N . LYS B 1 192 ? -4.266 -60.906 -16.531 1 96.81 192 LYS B N 1
ATOM 4500 C CA . LYS B 1 192 ? -3.488 -60 -15.672 1 96.81 192 LYS B CA 1
ATOM 4501 C C . LYS B 1 192 ? -3.078 -58.75 -16.438 1 96.81 192 LYS B C 1
ATOM 4503 O O . LYS B 1 192 ? -3.068 -57.656 -15.867 1 96.81 192 LYS B O 1
ATOM 4508 N N . LEU B 1 193 ? -2.762 -58.875 -17.703 1 95.94 193 LEU B N 1
ATOM 4509 C CA . LEU B 1 193 ? -2.363 -57.75 -18.547 1 95.94 193 LEU B CA 1
ATOM 4510 C C . LEU B 1 193 ? -3.529 -56.812 -18.766 1 95.94 193 LEU B C 1
ATOM 4512 O O . LEU B 1 193 ? -3.342 -55.594 -18.781 1 95.94 193 LEU B O 1
ATOM 4516 N N . ARG B 1 194 ? -4.742 -57.344 -18.906 1 94.75 194 ARG B N 1
ATOM 4517 C CA . ARG B 1 194 ? -5.93 -56.5 -19.016 1 94.75 194 ARG B CA 1
ATOM 4518 C C . ARG B 1 194 ? -6.152 -55.656 -17.75 1 94.75 194 ARG B C 1
ATOM 4520 O O . ARG B 1 194 ? -6.465 -54.469 -17.828 1 94.75 194 ARG B O 1
ATOM 4527 N N . ASN B 1 195 ? -5.926 -56.312 -16.625 1 95.31 195 ASN B N 1
ATOM 4528 C CA . ASN B 1 195 ? -6.023 -55.594 -15.359 1 95.31 195 ASN B CA 1
ATOM 4529 C C . ASN B 1 195 ? -4.961 -54.5 -15.25 1 95.31 195 ASN B C 1
ATOM 4531 O O . ASN B 1 195 ? -5.242 -53.406 -14.773 1 95.31 195 ASN B O 1
ATOM 4535 N N . PHE B 1 196 ? -3.807 -54.812 -15.695 1 95.81 196 PHE B N 1
ATOM 4536 C CA . PHE B 1 196 ? -2.709 -53.875 -15.711 1 95.81 196 PHE B CA 1
ATOM 4537 C C . PHE B 1 196 ? -3.039 -52.688 -16.609 1 95.81 196 PHE B C 1
ATOM 4539 O O . PHE B 1 196 ? -2.785 -51.531 -16.25 1 95.81 196 PHE B O 1
ATOM 4546 N N . GLN B 1 197 ? -3.633 -52.969 -17.797 1 93.19 197 GLN B N 1
ATOM 4547 C CA . GLN B 1 197 ? -4.062 -51.906 -18.703 1 93.19 197 GLN B CA 1
ATOM 4548 C C . GLN B 1 197 ? -5.047 -50.969 -18.031 1 93.19 197 GLN B C 1
ATOM 4550 O O . GLN B 1 197 ? -4.922 -49.75 -18.156 1 93.19 197 GLN B O 1
ATOM 4555 N N . ASP B 1 198 ? -5.984 -51.5 -17.297 1 93.38 198 ASP B N 1
ATOM 4556 C CA . ASP B 1 198 ? -6.973 -50.688 -16.594 1 93.38 198 ASP B CA 1
ATOM 4557 C C . ASP B 1 198 ? -6.316 -49.844 -15.523 1 93.38 198 ASP B C 1
ATOM 4559 O O . ASP B 1 198 ? -6.68 -48.656 -15.344 1 93.38 198 ASP B O 1
ATOM 4563 N N . ASN B 1 199 ? -5.379 -50.406 -14.836 1 94.31 199 ASN B N 1
ATOM 4564 C CA . ASN B 1 199 ? -4.652 -49.688 -13.812 1 94.31 199 ASN B CA 1
ATOM 4565 C C . ASN B 1 199 ? -3.873 -48.5 -14.414 1 94.31 199 ASN B C 1
ATOM 4567 O O . ASN B 1 199 ? -3.891 -47.406 -13.875 1 94.31 199 ASN B O 1
ATOM 4571 N N . VAL B 1 200 ? -3.213 -48.781 -15.539 1 94 200 VAL B N 1
ATOM 4572 C CA . VAL B 1 200 ? -2.441 -47.75 -16.219 1 94 200 VAL B CA 1
ATOM 4573 C C . VAL B 1 200 ? -3.367 -46.594 -16.656 1 94 200 VAL B C 1
ATOM 4575 O O . VAL B 1 200 ? -3.039 -45.438 -16.484 1 94 200 VAL B O 1
ATOM 4578 N N . ARG B 1 201 ? -4.531 -46.969 -17.219 1 91.81 201 ARG B N 1
ATOM 4579 C CA . ARG B 1 201 ? -5.512 -45.969 -17.625 1 91.81 201 ARG B CA 1
ATOM 4580 C C . ARG B 1 201 ? -5.973 -45.125 -16.438 1 91.81 201 ARG B C 1
ATOM 4582 O O . ARG B 1 201 ? -6.078 -43.906 -16.531 1 91.81 201 ARG B O 1
ATOM 4589 N N . GLU B 1 202 ? -6.211 -45.781 -15.305 1 94.25 202 GLU B N 1
ATOM 4590 C CA . GLU B 1 202 ? -6.656 -45.094 -14.094 1 94.25 202 GLU B CA 1
ATOM 4591 C C . GLU B 1 202 ? -5.582 -44.156 -13.57 1 94.25 202 GLU B C 1
ATOM 4593 O O . GLU B 1 202 ? -5.883 -43.031 -13.164 1 94.25 202 GLU B O 1
ATOM 4598 N N . GLN B 1 203 ? -4.352 -44.625 -13.586 1 95.06 203 GLN B N 1
ATOM 4599 C CA . GLN B 1 203 ? -3.236 -43.812 -13.109 1 95.06 203 GLN B CA 1
ATOM 4600 C C . GLN B 1 203 ? -3.014 -42.594 -14.016 1 95.06 203 GLN B C 1
ATOM 4602 O O . GLN B 1 203 ? -2.713 -41.5 -13.539 1 95.06 203 GLN B O 1
ATOM 4607 N N . PHE B 1 204 ? -3.203 -42.781 -15.281 1 93.94 204 PHE B N 1
ATOM 4608 C CA . PHE B 1 204 ? -3.092 -41.688 -16.234 1 93.94 204 PHE B CA 1
ATOM 4609 C C . PHE B 1 204 ? -4.148 -40.625 -15.961 1 93.94 204 PHE B C 1
ATOM 4611 O O . PHE B 1 204 ? -3.836 -39.438 -15.898 1 93.94 204 PHE B O 1
ATOM 4618 N N . GLN B 1 205 ? -5.422 -41.094 -15.773 1 94.81 205 GLN B N 1
ATOM 4619 C CA . GLN B 1 205 ? -6.516 -40.156 -15.492 1 94.81 205 GLN B CA 1
ATOM 4620 C C . GLN B 1 205 ? -6.281 -39.406 -14.18 1 94.81 205 GLN B C 1
ATOM 4622 O O . GLN B 1 205 ? -6.617 -38.219 -14.062 1 94.81 205 GLN B O 1
ATOM 4627 N N . LEU B 1 206 ? -5.746 -40.125 -13.172 1 96.25 206 LEU B N 1
ATOM 4628 C CA . LEU B 1 206 ? -5.449 -39.5 -11.891 1 96.25 206 LEU B CA 1
ATOM 4629 C C . LEU B 1 206 ? -4.453 -38.344 -12.062 1 96.25 206 LEU B C 1
ATOM 4631 O O . LEU B 1 206 ? -4.648 -37.25 -11.516 1 96.25 206 LEU B O 1
ATOM 4635 N N . ARG B 1 207 ? -3.402 -38.594 -12.898 1 96.75 207 ARG B N 1
ATOM 4636 C CA . ARG B 1 207 ? -2.408 -37.531 -13.125 1 96.75 207 ARG B CA 1
ATOM 4637 C C . ARG B 1 207 ? -3.021 -36.344 -13.859 1 96.75 207 ARG B C 1
ATOM 4639 O O . ARG B 1 207 ? -2.688 -35.188 -13.578 1 96.75 207 ARG B O 1
ATOM 4646 N N . LYS B 1 208 ? -3.943 -36.656 -14.797 1 95.25 208 LYS B N 1
ATOM 4647 C CA . LYS B 1 208 ? -4.641 -35.594 -15.516 1 95.25 208 LYS B CA 1
ATOM 4648 C C . LYS B 1 208 ? -5.48 -34.75 -14.562 1 95.25 208 LYS B C 1
ATOM 4650 O O . LYS B 1 208 ? -5.465 -33.5 -14.641 1 95.25 208 LYS B O 1
ATOM 4655 N N . ARG B 1 209 ? -6.129 -35.375 -13.641 1 97.12 209 ARG B N 1
ATOM 4656 C CA . ARG B 1 209 ? -6.957 -34.656 -12.656 1 97.12 209 ARG B CA 1
ATOM 4657 C C . ARG B 1 209 ? -6.102 -33.812 -11.719 1 97.12 209 ARG B C 1
ATOM 4659 O O . ARG B 1 209 ? -6.441 -32.688 -11.414 1 97.12 209 ARG B O 1
ATOM 4666 N N . LEU B 1 210 ? -4.98 -34.406 -11.281 1 97.38 210 LEU B N 1
ATOM 4667 C CA . LEU B 1 210 ? -4.078 -33.688 -10.391 1 97.38 210 LEU B CA 1
ATOM 4668 C C . LEU B 1 210 ? -3.516 -32.438 -11.062 1 97.38 210 LEU B C 1
ATOM 4670 O O . LEU B 1 210 ? -3.406 -31.391 -10.438 1 97.38 210 LEU B O 1
ATOM 4674 N N . ALA B 1 211 ? -3.197 -32.562 -12.367 1 97.06 211 ALA B N 1
ATOM 4675 C CA . ALA B 1 211 ? -2.689 -31.422 -13.125 1 97.06 211 ALA B CA 1
ATOM 4676 C C . ALA B 1 211 ? -3.742 -30.328 -13.234 1 97.06 211 ALA B C 1
ATOM 4678 O O . ALA B 1 211 ? -3.43 -29.141 -13.094 1 97.06 211 ALA B O 1
ATOM 4679 N N . SER B 1 212 ? -4.996 -30.703 -13.461 1 97.38 212 SER B N 1
ATOM 4680 C CA . SER B 1 212 ? -6.094 -29.75 -13.531 1 97.38 212 SER B CA 1
ATOM 4681 C C . SER B 1 212 ? -6.328 -29.062 -12.18 1 97.38 212 SER B C 1
ATOM 4683 O O . SER B 1 212 ? -6.516 -27.859 -12.117 1 97.38 212 SER B O 1
ATOM 4685 N N . GLU B 1 213 ? -6.297 -29.859 -11.117 1 97.56 213 GLU B N 1
ATOM 4686 C CA . GLU B 1 213 ? -6.445 -29.328 -9.766 1 97.56 213 GLU B CA 1
ATOM 4687 C C . GLU B 1 213 ? -5.328 -28.344 -9.43 1 97.56 213 GLU B C 1
ATOM 4689 O O . GLU B 1 213 ? -5.562 -27.328 -8.773 1 97.56 213 GLU B O 1
ATOM 4694 N N . LEU B 1 214 ? -4.18 -28.656 -9.883 1 97.69 214 LEU B N 1
ATOM 4695 C CA . LEU B 1 214 ? -3.023 -27.797 -9.656 1 97.69 214 LEU B CA 1
ATOM 4696 C C . LEU B 1 214 ? -3.219 -26.438 -10.328 1 97.69 214 LEU B C 1
ATOM 4698 O O . LEU B 1 214 ? -2.992 -25.391 -9.703 1 97.69 214 LEU B O 1
ATOM 4702 N N . SER B 1 215 ? -3.664 -26.422 -11.562 1 97.38 215 SER B N 1
ATOM 4703 C CA . SER B 1 215 ? -3.912 -25.188 -12.297 1 97.38 215 SER B CA 1
ATOM 4704 C C . SER B 1 215 ? -4.984 -24.344 -11.617 1 97.38 215 SER B C 1
ATOM 4706 O O . SER B 1 215 ? -4.832 -23.125 -11.484 1 97.38 215 SER B O 1
ATOM 4708 N N . HIS B 1 216 ? -6.027 -25 -11.172 1 97.38 216 HIS B N 1
ATOM 4709 C CA . HIS B 1 216 ? -7.113 -24.312 -10.477 1 97.38 216 HIS B CA 1
ATOM 4710 C C . HIS B 1 216 ? -6.641 -23.75 -9.141 1 97.38 216 HIS B C 1
ATOM 4712 O O . HIS B 1 216 ? -6.93 -22.594 -8.82 1 97.38 216 HIS B O 1
ATOM 4718 N N . SER B 1 217 ? -5.875 -24.516 -8.438 1 97.44 217 SER B N 1
ATOM 4719 C CA . SER B 1 217 ? -5.355 -24.094 -7.141 1 97.44 217 SER B CA 1
ATOM 4720 C C . SER B 1 217 ? -4.418 -22.891 -7.285 1 97.44 217 SER B C 1
ATOM 4722 O O . SER B 1 217 ? -4.469 -21.953 -6.484 1 97.44 217 SER B O 1
ATOM 4724 N N . TYR B 1 218 ? -3.633 -22.875 -8.297 1 97.94 218 TYR B N 1
ATOM 4725 C CA . TYR B 1 218 ? -2.719 -21.766 -8.57 1 97.94 218 TYR B CA 1
ATOM 4726 C C . TYR B 1 218 ? -3.484 -20.469 -8.82 1 97.94 218 TYR B C 1
ATOM 4728 O O . TYR B 1 218 ? -3.174 -19.438 -8.234 1 97.94 218 TYR B O 1
ATOM 4736 N N . ARG B 1 219 ? -4.465 -20.562 -9.688 1 97.56 219 ARG B N 1
ATOM 4737 C CA . ARG B 1 219 ? -5.254 -19.391 -10.031 1 97.56 219 ARG B CA 1
ATOM 4738 C C . ARG B 1 219 ? -5.941 -18.812 -8.797 1 97.56 219 ARG B C 1
ATOM 4740 O O . ARG B 1 219 ? -5.867 -17.609 -8.539 1 97.56 219 ARG B O 1
ATOM 4747 N N . ASN B 1 220 ? -6.531 -19.672 -8.047 1 97.56 220 ASN B N 1
ATOM 4748 C CA . ASN B 1 220 ? -7.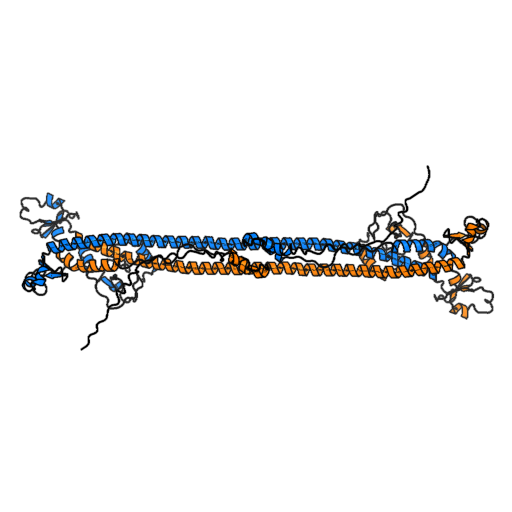262 -19.25 -6.859 1 97.56 220 ASN B CA 1
ATOM 4749 C C . ASN B 1 220 ? -6.332 -18.625 -5.82 1 97.56 220 ASN B C 1
ATOM 4751 O O . ASN B 1 220 ? -6.621 -17.562 -5.281 1 97.56 220 ASN B O 1
ATOM 4755 N N . THR B 1 221 ? -5.25 -19.312 -5.527 1 97.38 221 THR B N 1
ATOM 4756 C CA . THR B 1 221 ? -4.309 -18.844 -4.516 1 97.38 221 THR B CA 1
ATOM 4757 C C . THR B 1 221 ? -3.643 -17.547 -4.953 1 97.38 221 THR B C 1
ATOM 4759 O O . THR B 1 221 ? -3.492 -16.625 -4.156 1 97.38 221 THR B O 1
ATOM 4762 N N . SER B 1 222 ? -3.264 -17.469 -6.23 1 97.69 222 SER B N 1
ATOM 4763 C CA . SER B 1 222 ? -2.656 -16.266 -6.77 1 97.69 222 SER B CA 1
ATOM 4764 C C . SER B 1 222 ? -3.613 -15.078 -6.676 1 97.69 222 SER B C 1
ATOM 4766 O O . SER B 1 222 ? -3.217 -13.984 -6.266 1 97.69 222 SER B O 1
ATOM 4768 N N . GLU B 1 223 ? -4.832 -15.266 -7.004 1 97.38 223 GLU B N 1
ATOM 4769 C CA . GLU B 1 223 ? -5.844 -14.211 -6.934 1 97.38 223 GLU B CA 1
ATOM 4770 C C . GLU B 1 223 ? -6.086 -13.773 -5.492 1 97.38 223 GLU B C 1
ATOM 4772 O O . GLU B 1 223 ? -6.254 -12.586 -5.215 1 97.38 223 GLU B O 1
ATOM 4777 N N . HIS B 1 224 ? -6.102 -14.758 -4.652 1 96.56 224 HIS B N 1
ATOM 4778 C CA . HIS B 1 224 ? -6.309 -14.453 -3.242 1 96.56 224 HIS B CA 1
ATOM 4779 C C . HIS B 1 224 ? -5.172 -13.594 -2.695 1 96.56 224 HIS B C 1
ATOM 4781 O O . HIS B 1 224 ? -5.414 -12.641 -1.944 1 96.56 224 HIS B O 1
ATOM 4787 N N . ILE B 1 225 ? -3.982 -13.883 -3.029 1 97.12 225 ILE B N 1
ATOM 4788 C CA . ILE B 1 225 ? -2.816 -13.117 -2.6 1 97.12 225 ILE B CA 1
ATOM 4789 C C . ILE B 1 225 ? -2.916 -11.688 -3.121 1 97.12 225 ILE B C 1
ATOM 4791 O O . ILE B 1 225 ? -2.73 -10.727 -2.365 1 97.12 225 ILE B O 1
ATOM 4795 N N . ARG B 1 226 ? -3.227 -11.523 -4.395 1 97.94 226 ARG B N 1
ATOM 4796 C CA . ARG B 1 226 ? -3.336 -10.203 -5.02 1 97.94 226 ARG B CA 1
ATOM 4797 C C . ARG B 1 226 ? -4.469 -9.398 -4.398 1 97.94 226 ARG B C 1
ATOM 4799 O O . ARG B 1 226 ? -4.32 -8.195 -4.16 1 97.94 226 ARG B O 1
ATOM 4806 N N . GLN B 1 227 ? -5.566 -10.07 -4.137 1 97.56 227 GLN B N 1
ATOM 4807 C CA . GLN B 1 227 ? -6.723 -9.398 -3.551 1 97.56 227 GLN B CA 1
ATOM 4808 C C . GLN B 1 227 ? -6.43 -8.938 -2.127 1 97.56 227 GLN B C 1
ATOM 4810 O O . GLN B 1 227 ? -6.758 -7.809 -1.755 1 97.56 227 GLN B O 1
ATOM 4815 N N . THR B 1 228 ? -5.82 -9.789 -1.348 1 96.56 228 THR B N 1
ATOM 4816 C CA . THR B 1 228 ? -5.469 -9.43 0.022 1 96.56 228 THR B CA 1
ATOM 4817 C C . THR B 1 228 ? -4.496 -8.25 0.04 1 96.56 228 THR B C 1
ATOM 4819 O O . THR B 1 228 ? -4.676 -7.305 0.806 1 96.56 228 THR B O 1
ATOM 4822 N N . CYS B 1 229 ? -3.518 -8.32 -0.819 1 97.56 229 CYS B N 1
ATOM 4823 C CA . CYS B 1 229 ? -2.551 -7.23 -0.924 1 97.56 229 CYS B CA 1
ATOM 4824 C C . CYS B 1 229 ? -3.244 -5.918 -1.274 1 97.56 229 CYS B C 1
ATOM 4826 O O . CYS B 1 229 ? -2.99 -4.891 -0.643 1 97.56 229 CYS B O 1
ATOM 4828 N N . GLN B 1 230 ? -4.141 -5.988 -2.248 1 98.12 230 GLN B N 1
ATOM 4829 C CA . GLN B 1 230 ? -4.832 -4.785 -2.697 1 98.12 230 GLN B CA 1
ATOM 4830 C C . GLN B 1 230 ? -5.719 -4.219 -1.595 1 98.12 230 GLN B C 1
ATOM 4832 O O . GLN B 1 230 ? -5.801 -3 -1.422 1 98.12 230 GLN B O 1
ATOM 4837 N N . GLU B 1 231 ? -6.348 -5.062 -0.902 1 97.56 231 GLU B N 1
ATOM 4838 C CA . GLU B 1 231 ? -7.191 -4.613 0.201 1 97.56 231 GLU B CA 1
ATOM 4839 C C . GLU B 1 231 ? -6.363 -3.928 1.285 1 97.56 231 GLU B C 1
ATOM 4841 O O . GLU B 1 231 ? -6.789 -2.92 1.854 1 97.56 231 GLU B O 1
ATOM 4846 N N . MET B 1 232 ? -5.227 -4.484 1.598 1 97.25 232 MET B N 1
ATOM 4847 C CA . MET B 1 232 ? -4.332 -3.883 2.58 1 97.25 232 MET B CA 1
ATOM 4848 C C . MET B 1 232 ? -3.838 -2.521 2.102 1 97.25 232 MET B C 1
ATOM 4850 O O . MET B 1 232 ? -3.811 -1.56 2.871 1 97.25 232 MET B O 1
ATOM 4854 N N . ILE B 1 233 ? -3.506 -2.42 0.821 1 98.5 233 ILE B N 1
ATOM 4855 C CA . ILE B 1 233 ? -3.025 -1.173 0.238 1 98.5 233 ILE B CA 1
ATOM 4856 C C . ILE B 1 233 ? -4.129 -0.118 0.293 1 98.5 233 ILE B C 1
ATOM 4858 O O . ILE B 1 233 ? -3.887 1.02 0.703 1 98.5 233 ILE B O 1
ATOM 4862 N N . ASP B 1 234 ? -5.32 -0.533 -0.077 1 98.5 234 ASP B N 1
ATOM 4863 C CA . ASP B 1 234 ? -6.453 0.387 -0.038 1 98.5 234 ASP B CA 1
ATOM 4864 C C . ASP B 1 234 ? -6.707 0.888 1.382 1 98.5 234 ASP B C 1
ATOM 4866 O O . ASP B 1 234 ? -7.031 2.059 1.584 1 98.5 234 ASP B O 1
ATOM 4870 N N . THR B 1 235 ? -6.578 0.026 2.309 1 98.06 235 THR B N 1
ATOM 4871 C CA . THR B 1 235 ? -6.758 0.393 3.709 1 98.06 235 THR B CA 1
ATOM 4872 C C . THR B 1 235 ? -5.695 1.397 4.148 1 98.06 235 THR B C 1
ATOM 4874 O O . THR B 1 235 ? -6.012 2.4 4.793 1 98.06 235 THR B O 1
ATOM 4877 N N . LEU B 1 236 ? -4.457 1.176 3.779 1 98.06 236 LEU B N 1
ATOM 4878 C CA . LEU B 1 236 ? -3.363 2.084 4.102 1 98.06 236 LEU B CA 1
ATOM 4879 C C . LEU B 1 236 ? -3.605 3.465 3.5 1 98.06 236 LEU B C 1
ATOM 4881 O O . LEU B 1 236 ? -3.414 4.48 4.172 1 98.06 236 LEU B O 1
ATOM 4885 N N . LEU B 1 237 ? -4.078 3.482 2.305 1 98.56 237 LEU B N 1
ATOM 4886 C CA . LEU B 1 237 ? -4.328 4.742 1.615 1 98.56 237 LEU B CA 1
ATOM 4887 C C . LEU B 1 237 ? -5.477 5.5 2.27 1 98.56 237 LEU B C 1
ATOM 4889 O O . LEU B 1 237 ? -5.414 6.723 2.418 1 98.56 237 LEU B O 1
ATOM 4893 N N . THR B 1 238 ? -6.48 4.754 2.664 1 98.5 238 THR B N 1
ATOM 4894 C CA . THR B 1 238 ? -7.617 5.371 3.338 1 98.5 238 THR B CA 1
ATOM 4895 C C . THR B 1 238 ? -7.188 5.996 4.664 1 98.5 238 THR B C 1
ATOM 4897 O O . THR B 1 238 ? -7.57 7.125 4.977 1 98.5 238 THR B O 1
ATOM 4900 N N . VAL B 1 239 ? -6.383 5.301 5.434 1 97.94 239 VAL B N 1
ATOM 4901 C CA . VAL B 1 239 ? -5.879 5.797 6.707 1 97.94 239 VAL B CA 1
ATOM 4902 C C . VAL B 1 239 ? -4.992 7.02 6.473 1 97.94 239 VAL B C 1
ATOM 4904 O O . VAL B 1 239 ? -5.117 8.031 7.164 1 97.94 239 VAL B O 1
ATOM 4907 N N . ARG B 1 240 ? -4.078 6.898 5.465 1 98.44 240 ARG B N 1
ATOM 4908 C CA . ARG B 1 240 ? -3.203 8.016 5.121 1 98.44 240 ARG B CA 1
ATOM 4909 C C . ARG B 1 240 ? -4.012 9.273 4.844 1 98.44 240 ARG B C 1
ATOM 4911 O O . ARG B 1 240 ? -3.734 10.336 5.41 1 98.44 240 ARG B O 1
ATOM 4918 N N . ASP B 1 241 ? -5.016 9.148 4.012 1 98.31 241 ASP B N 1
ATOM 4919 C CA . ASP B 1 241 ? -5.828 10.297 3.625 1 98.31 241 ASP B CA 1
ATOM 4920 C C . ASP B 1 241 ? -6.605 10.844 4.82 1 98.31 241 ASP B C 1
ATOM 4922 O O . ASP B 1 241 ? -6.766 12.062 4.957 1 98.31 241 ASP B O 1
ATOM 4926 N N . GLY B 1 242 ? -7.07 9.898 5.656 1 98.19 242 GLY B N 1
ATOM 4927 C CA . GLY B 1 242 ? -7.754 10.328 6.867 1 98.19 242 GLY B CA 1
ATOM 4928 C C . GLY B 1 242 ? -6.859 11.109 7.816 1 98.19 242 GLY B C 1
ATOM 4929 O O . GLY B 1 242 ? -7.262 12.133 8.359 1 98.19 242 GLY B O 1
ATOM 4930 N N . LEU B 1 243 ? -5.621 10.672 8.031 1 97.94 243 LEU B N 1
ATOM 4931 C CA . LEU B 1 243 ? -4.656 11.328 8.906 1 97.94 243 LEU B CA 1
ATOM 4932 C C . LEU B 1 243 ? -4.27 12.695 8.359 1 97.94 243 LEU B C 1
ATOM 4934 O O . LEU B 1 243 ? -4.172 13.664 9.117 1 97.94 243 LEU B O 1
ATOM 4938 N N . ILE B 1 244 ? -4.094 12.805 7.008 1 98 244 ILE B N 1
ATOM 4939 C CA . ILE B 1 244 ? -3.715 14.07 6.379 1 98 244 ILE B CA 1
ATOM 4940 C C . ILE B 1 244 ? -4.859 15.07 6.504 1 98 244 ILE B C 1
ATOM 4942 O O . ILE B 1 244 ? -4.625 16.25 6.758 1 98 244 ILE B O 1
ATOM 4946 N N . LYS B 1 245 ? -6.066 14.586 6.402 1 98.06 245 LYS B N 1
ATOM 4947 C CA . LYS B 1 245 ? -7.223 15.461 6.559 1 98.06 245 LYS B CA 1
ATOM 4948 C C . LYS B 1 245 ? -7.32 15.992 7.984 1 98.06 245 LYS B C 1
ATOM 4950 O O . LYS B 1 245 ? -7.559 17.188 8.195 1 98.06 245 LYS B O 1
ATOM 4955 N N . LYS B 1 246 ? -7.145 15.109 8.961 1 97.31 246 LYS B N 1
ATOM 4956 C CA . LYS B 1 246 ? -7.168 15.523 10.359 1 97.31 246 LYS B CA 1
ATOM 4957 C C . LYS B 1 246 ? -6.07 16.547 10.648 1 97.31 246 LYS B C 1
ATOM 4959 O O . LYS B 1 246 ? -6.305 17.531 11.352 1 97.31 246 LYS B O 1
ATOM 4964 N N . LEU B 1 247 ? -4.871 16.312 10.102 1 97 247 LEU B N 1
ATOM 4965 C CA . LEU B 1 247 ? -3.744 17.219 10.258 1 97 247 LEU B CA 1
ATOM 4966 C C . LEU B 1 247 ? -4.059 18.578 9.641 1 97 247 LEU B C 1
ATOM 4968 O O . LEU B 1 247 ? -3.75 19.609 10.234 1 97 247 LEU B O 1
ATOM 4972 N N . ASP B 1 248 ? -4.691 18.562 8.469 1 97.5 248 ASP B N 1
ATOM 4973 C CA . ASP B 1 248 ? -5.07 19.781 7.773 1 97.5 248 ASP B CA 1
ATOM 4974 C C . ASP B 1 248 ? -6.094 20.578 8.578 1 97.5 248 ASP B C 1
ATOM 4976 O O . ASP B 1 248 ? -5.988 21.812 8.695 1 97.5 248 ASP B O 1
ATOM 4980 N N . ASP B 1 249 ? -7.09 19.906 9.156 1 97.75 249 ASP B N 1
ATOM 4981 C CA . ASP B 1 249 ? -8.109 20.562 9.977 1 97.75 249 ASP B CA 1
ATOM 4982 C C . ASP B 1 249 ? -7.492 21.203 11.211 1 97.75 249 ASP B C 1
ATOM 4984 O O . ASP B 1 249 ? -7.82 22.344 11.547 1 97.75 249 ASP B O 1
ATOM 4988 N N . GLU B 1 250 ? -6.566 20.469 11.844 1 97.44 250 GLU B N 1
ATOM 4989 C CA . GLU B 1 250 ? -5.895 21 13.023 1 97.44 250 GLU B CA 1
ATOM 4990 C C . GLU B 1 250 ? -5.023 22.203 12.672 1 97.44 250 GLU B C 1
ATOM 4992 O O . GLU B 1 250 ? -5 23.188 13.406 1 97.44 250 GLU B O 1
ATOM 4997 N N . ARG B 1 251 ? -4.332 22.125 11.562 1 97.62 251 ARG B N 1
ATOM 4998 C CA . ARG B 1 251 ? -3.504 23.234 11.094 1 97.62 251 ARG B CA 1
ATOM 4999 C C . ARG B 1 251 ? -4.348 24.484 10.844 1 97.62 251 ARG B C 1
ATOM 5001 O O . ARG B 1 251 ? -3.996 25.578 11.297 1 97.62 251 ARG B O 1
ATOM 5008 N N . THR B 1 252 ? -5.484 24.297 10.172 1 97.69 252 THR B N 1
ATOM 5009 C CA . THR B 1 252 ? -6.355 25.422 9.836 1 97.69 252 THR B CA 1
ATOM 5010 C C . THR B 1 252 ? -6.906 26.062 11.102 1 97.69 252 THR B C 1
ATOM 5012 O O . THR B 1 252 ? -6.949 27.297 11.203 1 97.69 252 THR B O 1
ATOM 5015 N N . LEU B 1 253 ? -7.266 25.266 12.094 1 97.69 253 LEU B N 1
ATOM 5016 C CA . LEU B 1 253 ? -7.797 25.75 13.367 1 97.69 253 LEU B CA 1
ATOM 5017 C C . LEU B 1 253 ? -6.758 26.578 14.109 1 97.69 253 LEU B C 1
ATOM 5019 O O . LEU B 1 253 ? -7.051 27.703 14.539 1 97.69 253 LEU B O 1
ATOM 5023 N N . ARG B 1 254 ? -5.566 26.141 14.258 1 97.62 254 ARG B N 1
ATOM 5024 C CA . ARG B 1 254 ? -4.5 26.828 14.984 1 97.62 254 ARG B CA 1
ATOM 5025 C C . ARG B 1 254 ? -4.051 28.078 14.242 1 97.62 254 ARG B C 1
ATOM 5027 O O . ARG B 1 254 ? -3.766 29.109 14.859 1 97.62 254 ARG B O 1
ATOM 5034 N N . GLU B 1 255 ? -3.99 27.953 12.859 1 97 255 GLU B N 1
ATOM 5035 C CA . GLU B 1 255 ? -3.615 29.094 12.039 1 97 255 GLU B CA 1
ATOM 5036 C C . GLU B 1 255 ? -4.609 30.25 12.211 1 97 255 GLU B C 1
ATOM 5038 O O . GLU B 1 255 ? -4.215 31.406 12.328 1 97 255 GLU B O 1
ATOM 5043 N N . LYS B 1 256 ? -5.895 29.875 12.234 1 97 256 LYS B N 1
ATOM 5044 C CA . LYS B 1 256 ? -6.934 30.875 12.445 1 97 256 LYS B CA 1
ATOM 5045 C C . LYS B 1 256 ? -6.797 31.531 13.82 1 97 256 LYS B C 1
ATOM 5047 O O . LYS B 1 256 ? -6.918 32.75 13.945 1 97 256 LYS B O 1
ATOM 5052 N N . HIS B 1 257 ? -6.469 30.734 14.812 1 96.5 257 HIS B N 1
ATOM 5053 C CA . HIS B 1 257 ? -6.273 31.234 16.172 1 96.5 257 HIS B CA 1
ATOM 5054 C C . HIS B 1 257 ? -5.113 32.219 16.234 1 96.5 257 HIS B C 1
ATOM 5056 O O . HIS B 1 257 ? -5.262 33.344 16.766 1 96.5 257 HIS B O 1
ATOM 5062 N N . PHE B 1 258 ? -3.977 31.938 15.625 1 96.25 258 PHE B N 1
ATOM 5063 C CA . PHE B 1 258 ? -2.799 32.812 15.641 1 96.25 258 PHE B CA 1
ATOM 5064 C C . PHE B 1 258 ? -3.064 34.094 14.891 1 96.25 258 PHE B C 1
ATOM 5066 O O . PHE B 1 258 ? -2.682 35.188 15.352 1 96.25 258 PHE B O 1
ATOM 5073 N N . HIS B 1 259 ? -3.76 34 13.773 1 93.06 259 HIS B N 1
ATOM 5074 C CA . HIS B 1 259 ? -4.051 35.188 12.969 1 93.06 259 HIS B CA 1
ATOM 5075 C C . HIS B 1 259 ? -4.98 36.125 13.711 1 93.06 259 HIS B C 1
ATOM 5077 O O . HIS B 1 259 ? -4.789 37.344 13.656 1 93.06 259 HIS B O 1
ATOM 5083 N N . GLU B 1 260 ? -5.941 35.531 14.398 1 93 260 GLU B N 1
ATOM 5084 C CA . GLU B 1 260 ? -6.852 36.375 15.18 1 93 260 GLU B CA 1
ATOM 5085 C C . GLU B 1 260 ? -6.109 37.062 16.312 1 93 260 GLU B C 1
ATOM 5087 O O . GLU B 1 260 ? -6.34 38.25 16.547 1 93 260 GLU B O 1
ATOM 5092 N N . GLN B 1 261 ? -5.215 36.406 16.938 1 93.81 261 GLN B N 1
ATOM 5093 C CA . GLN B 1 261 ? -4.418 37 18 1 93.81 261 GLN B CA 1
ATOM 5094 C C . GLN B 1 261 ? -3.508 38.094 17.453 1 93.81 261 GLN B C 1
ATOM 5096 O O . GLN B 1 261 ? -3.365 39.156 18.078 1 93.81 261 GLN B O 1
ATOM 5101 N N . MET B 1 262 ? -2.91 37.812 16.328 1 92.31 262 MET B N 1
ATOM 5102 C CA . MET B 1 262 ? -2.035 38.812 15.711 1 92.31 262 MET B CA 1
ATOM 5103 C C . MET B 1 262 ? -2.812 40.062 15.344 1 92.31 262 MET B C 1
ATOM 5105 O O . MET B 1 262 ? -2.33 41.188 15.547 1 92.31 262 MET B O 1
ATOM 5109 N N . ARG B 1 263 ? -4.012 39.875 14.852 1 90 263 ARG B N 1
ATOM 5110 C CA . ARG B 1 263 ? -4.863 41 14.508 1 90 263 ARG B CA 1
ATOM 5111 C C . ARG B 1 263 ? -5.191 41.844 15.734 1 90 263 ARG B C 1
ATOM 5113 O O . ARG B 1 263 ? -5.141 43.094 15.688 1 90 263 ARG B O 1
ATOM 5120 N N . GLN B 1 264 ? -5.469 41.188 16.812 1 91.19 264 GLN B N 1
ATOM 5121 C CA . GLN B 1 264 ? -5.797 41.875 18.062 1 91.19 264 GLN B CA 1
ATOM 5122 C C . GLN B 1 264 ? -4.609 42.688 18.578 1 91.19 264 GLN B C 1
ATOM 5124 O O . GLN B 1 264 ? -4.762 43.844 18.984 1 91.19 264 GLN B O 1
ATOM 5129 N N . LEU B 1 265 ? -3.441 42.062 18.516 1 92.31 265 LEU B N 1
ATOM 5130 C CA . LEU B 1 265 ? -2.238 42.719 19.031 1 92.31 265 LEU B CA 1
ATOM 5131 C C . LEU B 1 265 ? -1.866 43.938 18.172 1 92.31 265 LEU B C 1
ATOM 5133 O O . LEU B 1 265 ? -1.546 45 18.688 1 92.31 265 LEU B O 1
ATOM 5137 N N . ILE B 1 266 ? -1.963 43.75 16.844 1 90.75 266 ILE B N 1
ATOM 5138 C CA . ILE B 1 266 ? -1.577 44.812 15.93 1 90.75 266 ILE B CA 1
ATOM 5139 C C . ILE B 1 266 ? -2.555 46 16.062 1 90.75 266 ILE B C 1
ATOM 5141 O O . ILE B 1 266 ? -2.18 47.156 15.844 1 90.75 266 ILE B O 1
ATOM 5145 N N . SER B 1 267 ? -3.848 45.688 16.453 1 90.94 267 SER B N 1
ATOM 5146 C CA . SER B 1 267 ? -4.879 46.719 16.547 1 90.94 267 SER B CA 1
ATOM 5147 C C . SER B 1 267 ? -4.609 47.656 17.719 1 90.94 267 SER B C 1
ATOM 5149 O O . SER B 1 267 ? -5.191 48.75 17.797 1 90.94 267 SER B O 1
ATOM 5151 N N . LEU B 1 268 ? -3.691 47.312 18.656 1 91.94 268 LEU B N 1
ATOM 5152 C CA . LEU B 1 268 ? -3.379 48.125 19.812 1 91.94 268 LEU B CA 1
ATOM 5153 C C . LEU B 1 268 ? -2.318 49.188 19.469 1 91.94 268 LEU B C 1
ATOM 5155 O O . LEU B 1 268 ? -2.174 50.188 20.188 1 91.94 268 LEU B O 1
ATOM 5159 N N . GLN B 1 269 ? -1.596 48.938 18.359 1 89.56 269 GLN B N 1
ATOM 5160 C CA . GLN B 1 269 ? -0.408 49.719 18.047 1 89.56 269 GLN B CA 1
ATOM 5161 C C . GLN B 1 269 ? -0.769 51.188 17.766 1 89.56 269 GLN B C 1
ATOM 5163 O O . GLN B 1 269 ? -0.125 52.094 18.281 1 89.56 269 GLN B O 1
ATOM 5168 N N . PRO B 1 270 ? -1.88 51.5 17 1 88.81 270 PRO B N 1
ATOM 5169 C CA . PRO B 1 270 ? -2.225 52.875 16.75 1 88.81 270 PRO B CA 1
ATOM 5170 C C . PRO B 1 270 ? -2.576 53.656 18.031 1 88.81 270 PRO B C 1
ATOM 5172 O O . PRO B 1 270 ? -2.238 54.812 18.172 1 88.81 270 PRO B O 1
ATOM 5175 N N . LEU B 1 271 ? -3.203 52.969 18.984 1 93.12 271 LEU B N 1
ATOM 5176 C CA . LEU B 1 271 ? -3.564 53.594 20.25 1 93.12 271 LEU B CA 1
ATOM 5177 C C . LEU B 1 271 ? -2.32 53.906 21.078 1 93.12 271 LEU B C 1
ATOM 5179 O O . LEU B 1 271 ? -2.186 55.031 21.609 1 93.12 271 LEU B O 1
ATOM 5183 N N . ILE B 1 272 ? -1.44 52.938 21.125 1 93.44 272 ILE B N 1
ATOM 5184 C CA . ILE B 1 272 ? -0.217 53.094 21.906 1 93.44 272 ILE B CA 1
ATOM 5185 C C . ILE B 1 272 ? 0.591 54.281 21.375 1 93.44 272 ILE B C 1
ATOM 5187 O O . ILE B 1 272 ? 1.008 55.156 22.141 1 93.44 272 ILE B O 1
ATOM 5191 N N . ARG B 1 273 ? 0.775 54.312 20.078 1 90.25 273 ARG B N 1
ATOM 5192 C CA . ARG B 1 273 ? 1.561 55.375 19.438 1 90.25 273 ARG B CA 1
ATOM 5193 C C . ARG B 1 273 ? 0.903 56.75 19.641 1 90.25 273 ARG B C 1
ATOM 5195 O O . ARG B 1 273 ? 1.586 57.719 19.906 1 90.25 273 ARG B O 1
ATOM 5202 N N . LEU B 1 274 ? -0.385 56.781 19.516 1 91.94 274 LEU B N 1
ATOM 5203 C CA . LEU B 1 274 ? -1.116 58.031 19.703 1 91.94 274 LEU B CA 1
ATOM 5204 C C . LEU B 1 274 ? -0.961 58.562 21.125 1 91.94 274 LEU B C 1
ATOM 5206 O O . LEU B 1 274 ? -0.699 59.75 21.328 1 91.94 274 LEU B O 1
ATOM 5210 N N . TYR B 1 275 ? -1.089 57.75 22.109 1 95.56 275 TYR B N 1
ATOM 5211 C CA . TYR B 1 275 ? -1.027 58.156 23.516 1 95.56 275 TYR B CA 1
ATOM 5212 C C . TYR B 1 275 ? 0.388 58.562 23.891 1 95.56 275 TYR B C 1
ATOM 5214 O O . TYR B 1 275 ? 0.578 59.531 24.656 1 95.56 275 TYR B O 1
ATOM 5222 N N . LEU B 1 276 ? 1.362 57.875 23.328 1 91.5 276 LEU B N 1
ATOM 5223 C CA . LEU B 1 276 ? 2.744 58.25 23.578 1 91.5 276 LEU B CA 1
ATOM 5224 C C . LEU B 1 276 ? 3.043 59.625 22.953 1 91.5 276 LEU B C 1
ATOM 5226 O O . LEU B 1 276 ? 3.709 60.469 23.562 1 91.5 276 LEU B O 1
ATOM 5230 N N . LEU B 1 277 ? 2.584 59.812 21.766 1 88.94 277 LEU B N 1
ATOM 5231 C CA . LEU B 1 277 ? 2.746 61.094 21.125 1 88.94 277 LEU B CA 1
ATOM 5232 C C . LEU B 1 277 ? 2.041 62.188 21.922 1 88.94 277 LEU B C 1
ATOM 5234 O O . LEU B 1 277 ? 2.58 63.281 22.094 1 88.94 277 LEU B O 1
ATOM 5238 N N . SER B 1 278 ? 0.861 61.906 22.422 1 92.56 278 SER B N 1
ATOM 5239 C CA . SER B 1 278 ? 0.114 62.875 23.25 1 92.56 278 SER B CA 1
ATOM 5240 C C . SER B 1 278 ? 0.912 63.281 24.469 1 92.56 278 SER B C 1
ATOM 5242 O O . SER B 1 278 ? 1.015 64.5 24.781 1 92.56 278 SER B O 1
ATOM 5244 N N . ALA B 1 279 ? 1.444 62.312 25.078 1 90.94 279 ALA B N 1
ATOM 5245 C CA . ALA B 1 279 ? 2.266 62.594 26.25 1 90.94 279 ALA B CA 1
ATOM 5246 C C . ALA B 1 279 ? 3.434 63.5 25.891 1 90.94 279 ALA B C 1
ATOM 5248 O O . ALA B 1 279 ? 3.711 64.5 26.594 1 90.94 279 ALA B O 1
ATOM 5249 N N . SER B 1 280 ? 4.047 63.219 24.812 1 86.88 280 SER B N 1
ATOM 5250 C CA . SER B 1 280 ? 5.172 64.062 24.359 1 86.88 280 SER B CA 1
ATOM 5251 C C . SER B 1 280 ? 4.746 65.5 24.094 1 86.88 280 SER B C 1
ATOM 5253 O O . SER B 1 280 ? 5.438 66.438 24.484 1 86.88 280 SER B O 1
ATOM 5255 N N . ILE B 1 281 ? 3.627 65.625 23.484 1 84.38 281 ILE B N 1
ATOM 5256 C CA . ILE B 1 281 ? 3.113 67 23.172 1 84.38 281 ILE B CA 1
ATOM 5257 C C . ILE B 1 281 ? 2.76 67.688 24.469 1 84.38 281 ILE B C 1
ATOM 5259 O O . ILE B 1 281 ? 3.025 68.938 24.609 1 84.38 281 ILE B O 1
ATOM 5263 N N . PHE B 1 282 ? 2.191 67 25.422 1 88.12 282 PHE B N 1
ATOM 5264 C CA . PHE B 1 282 ? 1.833 67.625 26.703 1 88.12 282 PHE B CA 1
ATOM 5265 C C . PHE B 1 282 ? 3.074 68.062 27.438 1 88.12 282 PHE B C 1
ATOM 5267 O O . PHE B 1 282 ? 3.059 69.125 28.047 1 88.12 282 PHE B O 1
ATOM 5274 N N . PHE B 1 283 ? 4.164 67.312 27.297 1 80.62 283 PHE B N 1
ATOM 5275 C CA . PHE B 1 283 ? 5.398 67.688 28 1 80.62 283 PHE B CA 1
ATOM 5276 C C . PHE B 1 283 ? 6.082 68.875 27.328 1 80.62 283 PHE B C 1
ATOM 5278 O O . PHE B 1 283 ? 6.656 69.688 28.016 1 80.62 283 PHE B O 1
ATOM 5285 N N . SER B 1 284 ? 5.938 69 26.062 1 75.5 284 SER B N 1
ATOM 5286 C CA . SER B 1 284 ? 6.809 69.938 25.359 1 75.5 284 SER B CA 1
ATOM 5287 C C . SER B 1 284 ? 6.047 71.125 24.906 1 75.5 284 SER B C 1
ATOM 5289 O O . SER B 1 284 ? 6.605 72.25 24.875 1 75.5 284 SER B O 1
ATOM 5291 N N . SER B 1 285 ? 4.75 71 24.594 1 75 285 SER B N 1
ATOM 5292 C CA . SER B 1 285 ? 4.098 72.125 23.844 1 75 285 SER B CA 1
ATOM 5293 C C . SER B 1 285 ? 2.832 72.562 24.562 1 75 285 SER B C 1
ATOM 5295 O O . SER B 1 285 ? 2.363 73.688 24.328 1 75 285 SER B O 1
ATOM 5297 N N . ALA B 1 286 ? 2.316 71.812 25.422 1 82.31 286 ALA B N 1
ATOM 5298 C CA . ALA B 1 286 ? 1.038 72.125 26.031 1 82.31 286 ALA B CA 1
ATOM 5299 C C . ALA B 1 286 ? 1.235 73.125 27.188 1 82.31 286 ALA B C 1
ATOM 5301 O O . ALA B 1 286 ? 2.197 73.062 27.953 1 82.31 286 ALA B O 1
ATOM 5302 N N . SER B 1 287 ? 0.338 74.188 27.219 1 84.38 287 SER B N 1
ATOM 5303 C CA . SER B 1 287 ? 0.323 75.062 28.375 1 84.38 287 SER B CA 1
ATOM 5304 C C . SER B 1 287 ? -0.068 74.312 29.641 1 84.38 287 SER B C 1
ATOM 5306 O O . SER B 1 287 ? -0.67 73.25 29.562 1 84.38 287 SER B O 1
ATOM 5308 N N . LYS B 1 288 ? 0.294 74.938 30.781 1 88.81 288 LYS B N 1
ATOM 5309 C CA . LYS B 1 288 ? -0.033 74.312 32.062 1 88.81 288 LYS B CA 1
ATOM 5310 C C . LYS B 1 288 ? -1.539 74.062 32.188 1 88.81 288 LYS B C 1
ATOM 5312 O O . LYS B 1 288 ? -1.987 73.062 32.688 1 88.81 288 LYS B O 1
ATOM 5317 N N . LEU B 1 289 ? -2.297 75.062 31.75 1 89 289 LEU B N 1
ATOM 5318 C CA . LEU B 1 289 ? -3.75 75 31.859 1 89 289 LEU B CA 1
ATOM 5319 C C . LEU B 1 289 ? -4.305 73.875 30.938 1 89 289 LEU B C 1
ATOM 5321 O O . LEU B 1 289 ? -5.148 73.125 31.344 1 89 289 LEU B O 1
ATOM 5325 N N . ASP B 1 290 ? -3.748 73.875 29.734 1 89.12 290 ASP B N 1
ATOM 5326 C CA . ASP B 1 290 ? -4.191 72.875 28.781 1 89.12 290 ASP B CA 1
ATOM 5327 C C . ASP B 1 290 ? -3.84 71.438 29.25 1 89.12 290 ASP B C 1
ATOM 5329 O O . ASP B 1 290 ? -4.629 70.562 29.094 1 89.12 290 ASP B O 1
ATOM 5333 N N . PHE B 1 291 ? -2.662 71.375 29.719 1 91 291 PHE B N 1
ATOM 5334 C CA . PHE B 1 291 ? -2.221 70.125 30.297 1 91 291 PHE B CA 1
ATOM 5335 C C . PHE B 1 291 ? -3.215 69.625 31.344 1 91 291 PHE B C 1
ATOM 5337 O O . PHE B 1 291 ? -3.672 68.438 31.266 1 91 291 PHE B O 1
ATOM 5344 N N . LEU B 1 292 ? -3.562 70.438 32.281 1 91.5 292 LEU B N 1
ATOM 5345 C CA . LEU B 1 292 ? -4.406 70.062 33.406 1 91.5 292 LEU B CA 1
ATOM 5346 C C . LEU B 1 292 ? -5.828 69.75 32.938 1 91.5 292 LEU B C 1
ATOM 5348 O O . LEU B 1 292 ? -6.527 68.938 33.562 1 91.5 292 LEU B O 1
ATOM 5352 N N . GLN B 1 293 ? -6.258 70.312 31.844 1 87.88 293 GLN B N 1
ATOM 5353 C CA . GLN B 1 293 ? -7.602 70.125 31.312 1 87.88 293 GLN B CA 1
ATOM 5354 C C . GLN B 1 293 ? -7.703 68.75 30.578 1 87.88 293 GLN B C 1
ATOM 5356 O O . GLN B 1 293 ? -8.75 68.125 30.609 1 87.88 293 GLN B O 1
ATOM 5361 N N . SER B 1 294 ? -6.578 68.312 29.984 1 90.5 294 SER B N 1
ATOM 5362 C CA . SER B 1 294 ? -6.672 67.188 29.062 1 90.5 294 SER B CA 1
ATOM 5363 C C . SER B 1 294 ? -5.902 66 29.609 1 90.5 294 SER B C 1
ATOM 5365 O O . SER B 1 294 ? -6.102 64.875 29.141 1 90.5 294 SER B O 1
ATOM 5367 N N . SER B 1 295 ? -5.012 66.188 30.531 1 90.44 295 SER B N 1
ATOM 5368 C CA . SER B 1 295 ? -4.133 65.125 31 1 90.44 295 SER B CA 1
ATOM 5369 C C . SER B 1 295 ? -4.922 64 31.672 1 90.44 295 SER B C 1
ATOM 5371 O O . SER B 1 295 ? -4.551 62.844 31.594 1 90.44 295 SER B O 1
ATOM 5373 N N . THR B 1 296 ? -6.059 64.375 32.375 1 90.81 296 THR B N 1
ATOM 5374 C CA . THR B 1 296 ? -6.875 63.375 33.031 1 90.81 296 THR B CA 1
ATOM 5375 C C . THR B 1 296 ? -7.461 62.406 32.031 1 90.81 296 THR B C 1
ATOM 5377 O O . THR B 1 296 ? -7.453 61.188 32.25 1 90.81 296 THR B O 1
ATOM 5380 N N . ASP B 1 297 ? -7.934 62.938 30.969 1 93 297 ASP B N 1
ATOM 5381 C CA . ASP B 1 297 ? -8.492 62.062 29.922 1 93 297 ASP B CA 1
ATOM 5382 C C . ASP B 1 297 ? -7.426 61.156 29.344 1 93 297 ASP B C 1
ATOM 5384 O O . ASP B 1 297 ? -7.664 59.938 29.188 1 93 297 ASP B O 1
ATOM 5388 N N . LEU B 1 298 ? -6.285 61.688 29.031 1 95.44 298 LEU B N 1
ATOM 5389 C CA . LEU B 1 298 ? -5.188 60.875 28.5 1 95.44 298 LEU B CA 1
ATOM 5390 C C . LEU B 1 298 ? -4.805 59.781 29.453 1 95.44 298 LEU B C 1
ATOM 5392 O O . LEU B 1 298 ? -4.633 58.625 29.047 1 95.44 298 LEU B O 1
ATOM 5396 N N . MET B 1 299 ? -4.691 60.094 30.734 1 94.69 299 MET B N 1
ATOM 5397 C CA . MET B 1 299 ? -4.324 59.125 31.766 1 94.69 299 MET B CA 1
ATOM 5398 C C . MET B 1 299 ? -5.336 57.969 31.812 1 94.69 299 MET B C 1
ATOM 5400 O O . MET B 1 299 ? -4.957 56.812 31.906 1 94.69 299 MET B O 1
ATOM 5404 N N . LYS B 1 300 ? -6.609 58.344 31.734 1 94.38 300 LYS B N 1
ATOM 5405 C CA . LYS B 1 300 ? -7.664 57.312 31.734 1 94.38 300 LYS B CA 1
ATOM 5406 C C . LYS B 1 300 ? -7.559 56.406 30.516 1 94.38 300 LYS B C 1
ATOM 5408 O O . LYS B 1 300 ? -7.715 55.188 30.641 1 94.38 300 LYS B O 1
ATOM 5413 N N . ARG B 1 301 ? -7.289 56.938 29.406 1 95 301 ARG B N 1
ATOM 5414 C CA . ARG B 1 301 ? -7.145 56.156 28.172 1 95 301 ARG B CA 1
ATOM 5415 C C . ARG B 1 301 ? -5.973 55.188 28.25 1 95 301 ARG B C 1
ATOM 5417 O O . ARG B 1 301 ? -6.094 54.031 27.875 1 95 301 ARG B O 1
ATOM 5424 N N . ILE B 1 302 ? -4.84 55.688 28.75 1 96.25 302 ILE B N 1
ATOM 5425 C CA . ILE B 1 302 ? -3.648 54.875 28.891 1 96.25 302 ILE B CA 1
ATOM 5426 C C . ILE B 1 302 ? -3.941 53.719 29.844 1 96.25 302 ILE B C 1
ATOM 5428 O O . ILE B 1 302 ? -3.6 52.562 29.547 1 96.25 302 ILE B O 1
ATOM 5432 N N . GLN B 1 303 ? -4.633 54 30.953 1 94.19 303 GLN B N 1
ATOM 5433 C CA . GLN B 1 303 ? -4.965 53 31.938 1 94.19 303 GLN B CA 1
ATOM 5434 C C . GLN B 1 303 ? -5.883 51.938 31.328 1 94.19 303 GLN B C 1
ATOM 5436 O O . GLN B 1 303 ? -5.68 50.719 31.547 1 94.19 303 GLN B O 1
ATOM 5441 N N . ASN B 1 304 ? -6.895 52.344 30.578 1 93.06 304 ASN B N 1
ATOM 5442 C CA . ASN B 1 304 ? -7.82 51.406 29.938 1 93.06 304 ASN B CA 1
ATOM 5443 C C . ASN B 1 304 ? -7.105 50.5 28.938 1 93.06 304 ASN B C 1
ATOM 5445 O O . ASN B 1 304 ? -7.379 49.312 28.875 1 93.06 304 ASN B O 1
ATOM 5449 N N . LEU B 1 305 ? -6.207 51.125 28.203 1 94.44 305 LEU B N 1
ATOM 5450 C CA . LEU B 1 305 ? -5.449 50.375 27.203 1 94.44 305 LEU B CA 1
ATOM 5451 C C . LEU B 1 305 ? -4.586 49.312 27.875 1 94.44 305 LEU B C 1
ATOM 5453 O O . LEU B 1 305 ? -4.562 48.156 27.438 1 94.44 305 LEU B O 1
ATOM 5457 N N . MET B 1 306 ? -3.906 49.594 28.906 1 92.75 306 MET B N 1
ATOM 5458 C CA . MET B 1 306 ? -2.965 48.719 29.578 1 92.75 306 MET B CA 1
ATOM 5459 C C . MET B 1 306 ? -3.703 47.594 30.312 1 92.75 306 MET B C 1
ATOM 5461 O O . MET B 1 306 ? -3.115 46.562 30.641 1 92.75 306 MET B O 1
ATOM 5465 N N . SER B 1 307 ? -4.973 47.906 30.625 1 89.69 307 SER B N 1
ATOM 5466 C CA . SER B 1 307 ? -5.777 46.906 31.312 1 89.69 307 SER B CA 1
ATOM 5467 C C . SER B 1 307 ? -6.199 45.781 30.359 1 89.69 307 SER B C 1
ATOM 5469 O O . SER B 1 307 ? -6.648 44.719 30.797 1 89.69 307 SER B O 1
ATOM 5471 N N . MET B 1 308 ? -6.016 46.062 29.031 1 82.62 308 MET B N 1
ATOM 5472 C CA . MET B 1 308 ? -6.352 45.031 28.047 1 82.62 308 MET B CA 1
ATOM 5473 C C . MET B 1 308 ? -5.316 43.906 28.047 1 82.62 308 MET B C 1
ATOM 5475 O O . MET B 1 308 ? -4.113 44.156 27.984 1 82.62 308 MET B O 1
ATOM 5479 N N . GLU B 1 309 ? -5.508 42.844 28.719 1 75.5 309 GLU B N 1
ATOM 5480 C CA . GLU B 1 309 ? -4.578 41.719 28.828 1 75.5 309 GLU B CA 1
ATOM 5481 C C . GLU B 1 309 ? -4.445 40.969 27.516 1 75.5 309 GLU B C 1
ATOM 5483 O O . GLU B 1 309 ? -5.441 40.719 26.828 1 75.5 309 GLU B O 1
ATOM 5488 N N . CYS B 1 310 ? -3.121 40.906 27.047 1 77.75 310 CYS B N 1
ATOM 5489 C CA . CYS B 1 310 ? -2.828 40.062 25.891 1 77.75 310 CYS B CA 1
ATOM 5490 C C . CYS B 1 310 ? -2.973 38.594 26.234 1 77.75 310 CYS B C 1
ATOM 5492 O O . CYS B 1 310 ? -2.229 38.062 27.078 1 77.75 310 CYS B O 1
ATOM 5494 N N . ASP B 1 311 ? -3.926 37.875 25.625 1 84.81 311 ASP B N 1
ATOM 5495 C CA . ASP B 1 311 ? -4.152 36.469 25.906 1 84.81 311 ASP B CA 1
ATOM 5496 C C . ASP B 1 311 ? -2.963 35.625 25.469 1 84.81 311 ASP B C 1
ATOM 5498 O O . ASP B 1 311 ? -2.338 35.906 24.438 1 84.81 311 ASP B O 1
ATOM 5502 N N . LYS B 1 312 ? -2.637 34.719 26.328 1 90.94 312 LYS B N 1
ATOM 5503 C CA . LYS B 1 312 ? -1.629 33.719 25.938 1 90.94 312 LYS B CA 1
ATOM 5504 C C . LYS B 1 312 ? -2.143 32.812 24.828 1 90.94 312 LYS B C 1
ATOM 5506 O O . LYS B 1 312 ? -3.35 32.594 24.703 1 90.94 312 LYS B O 1
ATOM 5511 N N . PRO B 1 313 ? -1.186 32.406 24 1 93.69 313 PRO B N 1
ATOM 5512 C CA . PRO B 1 313 ? -1.639 31.484 22.969 1 93.69 313 PRO B CA 1
ATOM 5513 C C . PRO B 1 313 ? -2.178 30.172 23.547 1 93.69 313 PRO B C 1
ATOM 5515 O O . PRO B 1 313 ? -1.61 29.641 24.5 1 93.69 313 PRO B O 1
ATOM 5518 N N . LEU B 1 314 ? -3.281 29.641 22.922 1 93.94 314 LEU B N 1
ATOM 5519 C CA . LEU B 1 314 ? -3.928 28.406 23.375 1 93.94 314 LEU B CA 1
ATOM 5520 C C . LEU B 1 314 ? -3.234 27.188 22.797 1 93.94 314 LEU B C 1
ATOM 5522 O O . LEU B 1 314 ? -3.355 26.078 23.328 1 93.94 314 LEU B O 1
ATOM 5526 N N . TYR B 1 315 ? -2.545 27.391 21.625 1 95.25 315 TYR B N 1
ATOM 5527 C CA . TYR B 1 315 ? -1.963 26.281 20.891 1 95.25 315 TYR B CA 1
ATOM 5528 C C . TYR B 1 315 ? -0.459 26.453 20.719 1 95.25 315 TYR B C 1
ATOM 5530 O O . TYR B 1 315 ? 0.057 27.562 20.859 1 95.25 315 TYR B O 1
ATOM 5538 N N . THR B 1 316 ? 0.225 25.359 20.562 1 94.69 316 THR B N 1
ATOM 5539 C CA . THR B 1 316 ? 1.626 25.406 20.156 1 94.69 316 THR B CA 1
ATOM 5540 C C . THR B 1 316 ? 1.76 25.219 18.641 1 94.69 316 THR B C 1
ATOM 5542 O O . THR B 1 316 ? 0.767 24.984 17.953 1 94.69 316 THR B O 1
ATOM 5545 N N . GLY B 1 317 ? 3.053 25.406 18.078 1 95.56 317 GLY B N 1
ATOM 5546 C CA . GLY B 1 317 ? 3.307 25.266 16.656 1 95.56 317 GLY B CA 1
ATOM 5547 C C . GLY B 1 317 ? 3.611 23.828 16.25 1 95.56 317 GLY B C 1
ATOM 5548 O O . GLY B 1 317 ? 3.852 23.547 15.078 1 95.56 317 GLY B O 1
ATOM 5549 N N . GLU B 1 318 ? 3.531 22.875 17.188 1 95.69 318 GLU B N 1
ATOM 5550 C CA . GLU B 1 318 ? 3.936 21.5 16.906 1 95.69 318 GLU B CA 1
ATOM 5551 C C . GLU B 1 318 ? 2.721 20.594 16.719 1 95.69 318 GLU B C 1
ATOM 5553 O O . GLU B 1 318 ? 1.804 20.594 17.547 1 95.69 318 GLU B O 1
ATOM 5558 N N . LEU B 1 319 ? 2.76 19.984 15.508 1 95.88 319 LEU B N 1
ATOM 5559 C CA . LEU B 1 319 ? 1.743 18.969 15.219 1 95.88 319 LEU B CA 1
ATOM 5560 C C . LEU B 1 319 ? 2.318 17.562 15.344 1 95.88 319 LEU B C 1
ATOM 5562 O O . LEU B 1 319 ? 3.434 17.312 14.883 1 95.88 319 LEU B O 1
ATOM 5566 N N . THR B 1 320 ? 1.595 16.609 16.156 1 90.5 320 THR B N 1
ATOM 5567 C CA . THR B 1 320 ? 2.064 15.234 16.297 1 90.5 320 THR B CA 1
ATOM 5568 C C . THR B 1 320 ? 0.943 14.242 16 1 90.5 320 THR B C 1
ATOM 5570 O O . THR B 1 320 ? -0.209 14.469 16.375 1 90.5 320 THR B O 1
ATOM 5573 N N . VAL B 1 321 ? 1.316 13.352 15.18 1 91.75 321 VAL B N 1
ATOM 5574 C CA . VAL B 1 321 ? 0.387 12.266 14.859 1 91.75 321 VAL B CA 1
ATOM 5575 C C . VAL B 1 321 ? 1.106 10.922 14.945 1 91.75 321 VAL B C 1
ATOM 5577 O O . VAL B 1 321 ? 2.23 10.781 14.461 1 91.75 321 VAL B O 1
ATOM 5580 N N . ASP B 1 322 ? 0.542 9.992 15.656 1 90 322 ASP B N 1
ATOM 5581 C CA . ASP B 1 322 ? 1.087 8.641 15.688 1 90 322 ASP B CA 1
ATOM 5582 C C . ASP B 1 322 ? 0.55 7.809 14.523 1 90 322 ASP B C 1
ATOM 5584 O O . ASP B 1 322 ? -0.369 7.004 14.703 1 90 322 ASP B O 1
ATOM 5588 N N . SER B 1 323 ? 1.192 7.969 13.375 1 92.94 323 SER B N 1
ATOM 5589 C CA . SER B 1 323 ? 0.739 7.324 12.148 1 92.94 323 SER B CA 1
ATOM 5590 C C . SER B 1 323 ? 0.939 5.812 12.211 1 92.94 323 SER B C 1
ATOM 5592 O O . SER B 1 323 ? 0.095 5.051 11.742 1 92.94 323 SER B O 1
ATOM 5594 N N . ARG B 1 324 ? 1.985 5.289 12.844 1 90.44 324 ARG B N 1
ATOM 5595 C CA . ARG B 1 324 ? 2.289 3.863 12.922 1 90.44 324 ARG B CA 1
ATOM 5596 C C . ARG B 1 324 ? 1.194 3.111 13.672 1 90.44 324 ARG B C 1
ATOM 5598 O O . ARG B 1 324 ? 0.776 2.031 13.242 1 90.44 324 ARG B O 1
ATOM 5605 N N . GLU B 1 325 ? 0.843 3.688 14.727 1 91.81 325 GLU B N 1
ATOM 5606 C CA . GLU B 1 325 ? -0.216 3.072 15.523 1 91.81 325 GLU B CA 1
ATOM 5607 C C . GLU B 1 325 ? -1.522 2.998 14.734 1 91.81 325 GLU B C 1
ATOM 5609 O O . GLU B 1 325 ? -2.229 1.988 14.789 1 91.81 325 GLU B O 1
ATOM 5614 N N . GLU B 1 326 ? -1.885 4.051 14.016 1 94.94 326 GLU B N 1
ATOM 5615 C CA . GLU B 1 326 ? -3.117 4.086 13.234 1 94.94 326 GLU B CA 1
ATOM 5616 C C . GLU B 1 326 ? -3.066 3.086 12.086 1 94.94 326 GLU B C 1
ATOM 5618 O O . GLU B 1 326 ? -4.051 2.393 11.812 1 94.94 326 GLU B O 1
ATOM 5623 N N . PHE B 1 327 ? -1.921 3.004 11.398 1 96.25 327 PHE B N 1
ATOM 5624 C CA . PHE B 1 327 ? -1.748 2.008 10.352 1 96.25 327 PHE B CA 1
ATOM 5625 C C . PHE B 1 327 ? -1.88 0.599 10.914 1 96.25 327 PHE B C 1
ATOM 5627 O O . PHE B 1 327 ? -2.551 -0.252 10.32 1 96.25 327 PHE B O 1
ATOM 5634 N N . GLY B 1 328 ? -1.21 0.304 12.039 1 92.94 328 GLY B N 1
ATOM 5635 C CA . GLY B 1 328 ? -1.267 -1 12.68 1 92.94 328 GLY B CA 1
ATOM 5636 C C . GLY B 1 328 ? -2.676 -1.423 13.047 1 92.94 328 GLY B C 1
ATOM 5637 O O . GLY B 1 328 ? -3.072 -2.564 12.797 1 92.94 328 GLY B O 1
ATOM 5638 N N . ARG B 1 329 ? -3.412 -0.518 13.641 1 93 329 ARG B N 1
ATOM 5639 C CA . ARG B 1 329 ? -4.789 -0.801 14.031 1 93 329 ARG B CA 1
ATOM 5640 C C . ARG B 1 329 ? -5.648 -1.124 12.82 1 93 329 ARG B C 1
ATOM 5642 O O . ARG B 1 329 ? -6.48 -2.035 12.859 1 93 329 ARG B O 1
ATOM 5649 N N . ALA B 1 330 ? -5.453 -0.402 11.711 1 94.94 330 ALA B N 1
ATOM 5650 C CA . ALA B 1 330 ? -6.262 -0.581 10.5 1 94.94 330 ALA B CA 1
ATOM 5651 C C . ALA B 1 330 ? -5.934 -1.901 9.812 1 94.94 330 ALA B C 1
ATOM 5653 O O . ALA B 1 330 ? -6.785 -2.486 9.141 1 94.94 330 ALA B O 1
ATOM 5654 N N . LEU B 1 331 ? -4.727 -2.383 10.016 1 95.12 331 LEU B N 1
ATOM 5655 C CA . LEU B 1 331 ? -4.293 -3.592 9.32 1 95.12 331 LEU B CA 1
ATOM 5656 C C . LEU B 1 331 ? -4.531 -4.828 10.188 1 95.12 331 LEU B C 1
ATOM 5658 O O . LEU B 1 331 ? -4.324 -5.957 9.727 1 95.12 331 LEU B O 1
ATOM 5662 N N . GLU B 1 332 ? -5.043 -4.68 11.406 1 90.81 332 GLU B N 1
ATOM 5663 C CA . GLU B 1 332 ? -5.246 -5.777 12.344 1 90.81 332 GLU B CA 1
ATOM 5664 C C . GLU B 1 332 ? -6.152 -6.852 11.758 1 90.81 332 GLU B C 1
ATOM 5666 O O . GLU B 1 332 ? -5.879 -8.047 11.891 1 90.81 332 GLU B O 1
ATOM 5671 N N . PRO B 1 333 ? -7.246 -6.516 11.086 1 90.69 333 PRO B N 1
ATOM 5672 C CA . PRO B 1 333 ? -8.141 -7.539 10.539 1 90.69 333 PRO B CA 1
ATOM 5673 C C . PRO B 1 333 ? -7.449 -8.438 9.516 1 90.69 333 PRO B C 1
ATOM 5675 O O . PRO B 1 333 ? -7.852 -9.594 9.336 1 90.69 333 PRO B O 1
ATOM 5678 N N . PHE B 1 334 ? -6.441 -7.922 8.844 1 90.75 334 PHE B N 1
ATOM 5679 C CA . PHE B 1 334 ? -5.746 -8.688 7.82 1 90.75 334 PHE B CA 1
ATOM 5680 C C . PHE B 1 334 ? -4.656 -9.562 8.438 1 90.75 334 PHE B C 1
ATOM 5682 O O . PHE B 1 334 ? -4.305 -10.602 7.887 1 90.75 334 PHE B O 1
ATOM 5689 N N . LEU B 1 335 ? -4.086 -9.109 9.531 1 82.69 335 LEU B N 1
ATOM 5690 C CA . LEU B 1 335 ? -2.887 -9.742 10.07 1 82.69 335 LEU B CA 1
ATOM 5691 C C . LEU B 1 335 ? -3.234 -10.648 11.25 1 82.69 335 LEU B C 1
ATOM 5693 O O . LEU B 1 335 ? -2.408 -11.461 11.68 1 82.69 335 LEU B O 1
ATOM 5697 N N . GLY B 1 336 ? -4.453 -10.867 11.641 1 68.31 336 GLY B N 1
ATOM 5698 C CA . GLY B 1 336 ? -4.844 -11.695 12.773 1 68.31 336 GLY B CA 1
ATOM 5699 C C . GLY B 1 336 ? -4.234 -11.25 14.086 1 68.31 336 GLY B C 1
ATOM 5700 O O . GLY B 1 336 ? -4.078 -12.055 15.008 1 68.31 336 GLY B O 1
ATOM 5701 N N . LEU B 1 337 ? -3.504 -10.102 14.133 1 55.88 337 LEU B N 1
ATOM 5702 C CA . LEU B 1 337 ? -2.797 -9.633 15.32 1 55.88 337 LEU B CA 1
ATOM 5703 C C . LEU B 1 337 ? -3.781 -9.211 16.406 1 55.88 337 LEU B C 1
ATOM 5705 O O . LEU B 1 337 ? -4.68 -8.398 16.156 1 55.88 337 LEU B O 1
ATOM 5709 N N . SER B 1 338 ? -4.328 -10.148 17.109 1 46.03 338 SER B N 1
ATOM 5710 C CA . SER B 1 338 ? -5.035 -9.703 18.312 1 46.03 338 SER B CA 1
ATOM 5711 C C . SER B 1 338 ? -4.262 -8.602 19.031 1 46.03 338 SER B C 1
ATOM 5713 O O . SER B 1 338 ? -3.027 -8.609 19.031 1 46.03 338 SER B O 1
ATOM 5715 N N . THR B 1 339 ? -4.809 -7.418 19.203 1 42.91 339 THR B N 1
ATOM 5716 C CA . THR B 1 339 ? -4.391 -6.203 19.891 1 42.91 339 THR B CA 1
ATOM 5717 C C . THR B 1 339 ? -3.629 -6.539 21.172 1 42.91 339 THR B C 1
ATOM 5719 O O . THR B 1 339 ? -4.234 -6.789 22.219 1 42.91 339 THR B O 1
ATOM 5722 N N . ILE B 1 340 ? -2.762 -7.445 21.25 1 41.06 340 ILE B N 1
ATOM 5723 C CA . ILE B 1 340 ? -1.993 -7.465 22.484 1 41.06 340 ILE B CA 1
ATOM 5724 C C . ILE B 1 340 ? -1.291 -6.121 22.672 1 41.06 340 ILE B C 1
ATOM 5726 O O . ILE B 1 340 ? -0.531 -5.941 23.625 1 41.06 340 ILE B O 1
ATOM 5730 N N . LEU B 1 341 ? -1.358 -5.277 21.703 1 40.12 341 LEU B N 1
ATOM 5731 C CA . LEU B 1 341 ? -0.491 -4.113 21.844 1 40.12 341 LEU B CA 1
ATOM 5732 C C . LEU B 1 341 ? -0.86 -3.307 23.094 1 40.12 341 LEU B C 1
ATOM 5734 O O . LEU B 1 341 ? -0.05 -2.523 23.594 1 40.12 341 LEU B O 1
ATOM 5738 N N . PHE B 1 342 ? -2.189 -3.152 23.328 1 37.91 342 PHE B N 1
ATOM 5739 C CA . PHE B 1 342 ? -2.371 -2.027 24.234 1 37.91 342 PHE B CA 1
ATOM 5740 C C . PHE B 1 342 ? -1.997 -2.416 25.656 1 37.91 342 PHE B C 1
ATOM 5742 O O . PHE B 1 342 ? -2.18 -1.629 26.594 1 37.91 342 PHE B O 1
ATOM 5749 N N . SER B 1 343 ? -1.905 -3.768 25.938 1 35.72 343 SER B N 1
ATOM 5750 C CA . SER B 1 343 ? -1.96 -3.939 27.391 1 35.72 343 SER B CA 1
ATOM 5751 C C . SER B 1 343 ? -0.677 -3.451 28.047 1 35.72 343 SER B C 1
ATOM 5753 O O . SER B 1 343 ? -0.499 -3.607 29.266 1 35.72 343 SER B O 1
ATOM 5755 N N . THR B 1 344 ? 0.373 -3.385 27.281 1 35.69 344 THR B N 1
ATOM 5756 C CA . THR B 1 344 ? 1.505 -3.219 28.188 1 35.69 344 THR B CA 1
ATOM 5757 C C . THR B 1 344 ? 1.413 -1.888 28.922 1 35.69 344 THR B C 1
ATOM 5759 O O . THR B 1 344 ? 2.309 -1.538 29.703 1 35.69 344 THR B O 1
ATOM 5762 N N . GLY B 1 345 ? 0.641 -0.987 28.359 1 29.56 345 GLY B N 1
ATOM 5763 C CA . GLY B 1 345 ? 0.946 0.29 28.984 1 29.56 345 GLY B CA 1
ATOM 5764 C C . GLY B 1 345 ? 0.553 0.347 30.438 1 29.56 345 GLY B C 1
ATOM 5765 O O . GLY B 1 345 ? 1.069 1.173 31.203 1 29.56 345 GLY B O 1
ATOM 5766 N N . ARG B 1 346 ? -0.697 -0.026 30.703 1 32.5 346 ARG B N 1
ATOM 5767 C CA . ARG B 1 346 ? -1.247 0.765 31.797 1 32.5 346 ARG B CA 1
ATOM 5768 C C . ARG B 1 346 ? -0.733 0.266 33.156 1 32.5 346 ARG B C 1
ATOM 5770 O O . ARG B 1 346 ? -1.097 0.805 34.188 1 32.5 346 ARG B O 1
ATOM 5777 N N . ASP B 1 347 ? -0.333 -1.086 33.156 1 28.28 347 ASP B N 1
ATOM 5778 C CA . ASP B 1 347 ? -0.523 -1.431 34.562 1 28.28 347 ASP B CA 1
ATOM 5779 C C . ASP B 1 347 ? 0.462 -0.677 35.469 1 28.28 347 ASP B C 1
ATOM 5781 O O . ASP B 1 347 ? 1.282 -1.29 36.156 1 28.28 347 ASP B O 1
ATOM 5785 N N . ARG B 1 348 ? 1.312 0.198 34.906 1 26.48 348 ARG B N 1
ATOM 5786 C CA . ARG B 1 348 ? 2.186 0.759 35.938 1 26.48 348 ARG B CA 1
ATOM 5787 C C . ARG B 1 348 ? 1.377 1.272 37.125 1 26.48 348 ARG B C 1
ATOM 5789 O O . ARG B 1 348 ? 0.635 2.25 37 1 26.48 348 ARG B O 1
ATOM 5796 N N . GLY B 1 349 ? 0.576 0.351 37.812 1 25.72 349 GLY B N 1
ATOM 5797 C CA . GLY B 1 349 ? -0.038 0.667 39.094 1 25.72 349 GLY B CA 1
ATOM 5798 C C . GLY B 1 349 ? 0.886 1.428 40 1 25.72 349 GLY B C 1
ATOM 5799 O O . GLY B 1 349 ? 1.812 0.851 40.594 1 25.72 349 GLY B O 1
ATOM 5800 N N . GLY B 1 350 ? 1.449 2.568 39.438 1 23.38 350 GLY B N 1
ATOM 5801 C CA . GLY B 1 350 ? 2.232 3.387 40.375 1 23.38 350 GLY B CA 1
ATOM 5802 C C . GLY B 1 350 ? 1.545 3.619 41.688 1 23.38 350 GLY B C 1
ATOM 5803 O O . GLY B 1 350 ? 0.372 3.996 41.75 1 23.38 350 GLY B O 1
ATOM 5804 N N . ASP B 1 351 ? 1.77 2.768 42.688 1 24.72 351 ASP B N 1
ATOM 5805 C CA . ASP B 1 351 ? 1.466 2.887 44.125 1 24.72 351 ASP B CA 1
ATOM 5806 C C . ASP B 1 351 ? 1.821 4.277 44.656 1 24.72 351 ASP B C 1
ATOM 5808 O O . ASP B 1 351 ? 2.117 4.445 45.844 1 24.72 351 ASP B O 1
ATOM 5812 N N . THR B 1 352 ? 1.736 5.312 43.781 1 21.06 352 THR B N 1
ATOM 5813 C CA . THR B 1 352 ? 2.18 6.57 44.344 1 21.06 352 THR B CA 1
ATOM 5814 C C . THR B 1 352 ? 1.426 6.852 45.656 1 21.06 352 THR B C 1
ATOM 5816 O O . THR B 1 352 ? 0.222 6.602 45.75 1 21.06 352 THR B O 1
ATOM 5819 N N . ASN B 1 353 ? 2.176 6.82 46.781 1 20.88 353 ASN B N 1
ATOM 5820 C CA . ASN B 1 353 ? 2.08 7.23 48.188 1 20.88 353 ASN B CA 1
ATOM 5821 C C . ASN B 1 353 ? 1.267 8.516 48.312 1 20.88 353 ASN B C 1
ATOM 5823 O O . ASN B 1 353 ? 1.122 9.281 47.375 1 20.88 353 ASN B O 1
ATOM 5827 N N . ASP B 1 354 ? 0.604 8.75 49.531 1 21.67 354 ASP B N 1
ATOM 5828 C CA . ASP B 1 354 ? -0.475 9.438 50.219 1 21.67 354 ASP B CA 1
ATOM 5829 C C . ASP B 1 354 ? -0.204 10.938 50.312 1 21.67 354 ASP B C 1
ATOM 5831 O O . ASP B 1 354 ? -1.063 11.703 50.75 1 21.67 354 ASP B O 1
ATOM 5835 N N . THR B 1 355 ? 1.061 11.391 50.031 1 21.56 355 THR B N 1
ATOM 5836 C CA . THR B 1 355 ? 1.322 12.477 50.969 1 21.56 355 THR B CA 1
ATOM 5837 C C . THR B 1 355 ? 0.352 13.633 50.75 1 21.56 355 THR B C 1
ATOM 5839 O O . THR B 1 355 ? -0.1 13.859 49.625 1 21.56 355 THR B O 1
ATOM 5842 N N . ASN B 1 356 ? -0.06 14.344 51.844 1 20.69 356 ASN B N 1
ATOM 5843 C CA . ASN B 1 356 ? -1.028 15.227 52.469 1 20.69 356 ASN B CA 1
ATOM 5844 C C . ASN B 1 356 ? -1.019 16.625 51.844 1 20.69 356 ASN B C 1
ATOM 5846 O O . ASN B 1 356 ? -1.784 17.5 52.281 1 20.69 356 ASN B O 1
ATOM 5850 N N . CYS B 1 357 ? -0.128 16.797 50.75 1 19.09 357 CYS B N 1
ATOM 5851 C CA . CYS B 1 357 ? 0.274 18.203 50.906 1 19.09 357 CYS B CA 1
ATOM 5852 C C . CYS B 1 357 ? -0.908 19.125 50.688 1 19.09 357 CYS B C 1
ATOM 5854 O O . CYS B 1 357 ? -1.764 18.875 49.844 1 19.09 357 CYS B O 1
ATOM 5856 N N . GLY B 1 358 ? -1.11 20.156 51.531 1 20.06 358 GLY B N 1
ATOM 5857 C CA . GLY B 1 358 ? -1.967 21.188 52.062 1 20.06 358 GLY B CA 1
ATOM 5858 C C . GLY B 1 358 ? -2.299 22.281 51.062 1 20.06 358 GLY B C 1
ATOM 5859 O O . GLY B 1 358 ? -2.896 23.297 51.406 1 20.06 358 GLY B O 1
ATOM 5860 N N . THR B 1 359 ? -2.008 21.938 49.688 1 17.98 359 THR B N 1
ATOM 5861 C CA . THR B 1 359 ? -1.783 23.219 49.031 1 17.98 359 THR B CA 1
ATOM 5862 C C . THR B 1 359 ? -3.02 24.109 49.156 1 17.98 359 THR B C 1
ATOM 5864 O O . THR B 1 359 ? -4.141 23.609 49.281 1 17.98 359 THR B O 1
ATOM 5867 N N . ALA B 1 360 ? -2.775 25.484 49 1 20.22 360 ALA B N 1
ATOM 5868 C CA . ALA B 1 360 ? -3.092 26.875 49.312 1 20.22 360 ALA B CA 1
ATOM 5869 C C . ALA B 1 360 ? -4.371 27.328 48.625 1 20.22 360 ALA B C 1
ATOM 5871 O O . ALA B 1 360 ? -4.805 26.703 47.656 1 20.22 360 ALA B O 1
ATOM 5872 N N . SER B 1 361 ? -4.828 28.344 48.969 1 20.12 361 SER B N 1
ATOM 5873 C CA . SER B 1 361 ? -5.895 29.281 49.312 1 20.12 361 SER B CA 1
ATOM 5874 C C . SER B 1 361 ? -6.426 30 48.094 1 20.12 361 SER B C 1
ATOM 5876 O O . SER B 1 361 ? -5.762 30.891 47.562 1 20.12 361 SER B O 1
ATOM 5878 N N . PRO B 1 362 ? -6.781 29.266 47.031 1 17.94 362 PRO B N 1
ATOM 5879 C CA . PRO B 1 362 ? -7.004 30.219 45.938 1 17.94 362 PRO B CA 1
ATOM 5880 C C . PRO B 1 362 ? -8.062 31.266 46.281 1 17.94 362 PRO B C 1
ATOM 5882 O O . PRO B 1 362 ? -9.016 30.969 47 1 17.94 362 PRO B O 1
ATOM 5885 N N . ARG B 1 363 ? -7.617 32.5 46.188 1 20.33 363 ARG B N 1
ATOM 5886 C CA . ARG B 1 363 ? -8.242 33.812 46.406 1 20.33 363 ARG B CA 1
ATOM 5887 C C . ARG B 1 363 ? -9.445 34 45.5 1 20.33 363 ARG B C 1
ATOM 5889 O O . ARG B 1 363 ? -9.32 33.875 44.281 1 20.33 363 ARG B O 1
ATOM 5896 N N . ASN B 1 364 ? -10.719 33.562 45.812 1 17.84 364 ASN B N 1
ATOM 5897 C CA . ASN B 1 364 ? -12.047 33.656 45.188 1 17.84 364 ASN B CA 1
ATOM 5898 C C . ASN B 1 364 ? -12.336 35.062 44.688 1 17.84 364 ASN B C 1
ATOM 5900 O O . ASN B 1 364 ? -13.438 35.344 44.219 1 17.84 364 ASN B O 1
ATOM 5904 N N . HIS B 1 365 ? -11.406 35.969 44.562 1 19.61 365 HIS B N 1
ATOM 5905 C CA . HIS B 1 365 ? -12.07 37.281 44.688 1 19.61 365 HIS B CA 1
ATOM 5906 C C . HIS B 1 365 ? -13.07 37.5 43.562 1 19.61 365 HIS B C 1
ATOM 5908 O O . HIS B 1 365 ? -12.742 37.312 42.375 1 19.61 365 HIS B O 1
ATOM 5914 N N . ASN B 1 366 ? -14.336 37.156 43.781 1 19.03 366 ASN B N 1
ATOM 5915 C CA . ASN B 1 366 ? -15.594 37.344 43.094 1 19.03 366 ASN B CA 1
ATOM 5916 C C . ASN B 1 366 ? -15.781 38.812 42.656 1 19.03 366 ASN B C 1
ATOM 5918 O O . ASN B 1 366 ? -16.906 39.25 42.406 1 19.03 366 ASN B O 1
ATOM 5922 N N . SER B 1 367 ? -14.766 39.562 42.312 1 18.41 367 SER B N 1
ATOM 5923 C CA . SER B 1 367 ? -15.047 41 42.5 1 18.41 367 SER B CA 1
ATOM 5924 C C . SER B 1 367 ? -16.234 41.406 41.625 1 18.41 367 SER B C 1
ATOM 5926 O O . SER B 1 367 ? -17.094 42.156 42.094 1 18.41 367 SER B O 1
ATOM 5928 N N . TYR B 1 368 ? -16.297 41.375 40.281 1 18.56 368 TYR B N 1
ATOM 5929 C CA . TYR B 1 368 ? -16.531 42.719 39.781 1 18.56 368 TYR B CA 1
ATOM 5930 C C . TYR B 1 368 ? -18.031 43 39.625 1 18.56 368 TYR B C 1
ATOM 5932 O O . TYR B 1 368 ? -18.438 44.156 39.438 1 18.56 368 TYR B O 1
ATOM 5940 N N . VAL B 1 369 ? -19.016 41.969 39.781 1 20.55 369 VAL B N 1
ATOM 5941 C CA . VAL B 1 369 ? -20.141 42.281 38.906 1 20.55 369 VAL B CA 1
ATOM 5942 C C . VAL B 1 369 ? -20.938 43.438 39.531 1 20.55 369 VAL B C 1
ATOM 5944 O O . VAL B 1 369 ? -21.266 43.406 40.719 1 20.55 369 VAL B O 1
ATOM 5947 N N . ARG B 1 370 ? -21.156 44.688 38.938 1 18.62 370 ARG B N 1
ATOM 5948 C CA . ARG B 1 370 ? -21.766 46 39.125 1 18.62 370 ARG B CA 1
ATOM 5949 C C . ARG B 1 370 ? -23.266 45.875 39.344 1 18.62 370 ARG B C 1
ATOM 5951 O O . ARG B 1 370 ? -23.953 45.188 38.594 1 18.62 370 ARG B O 1
ATOM 5958 N N . ARG B 1 371 ? -23.781 45.969 40.594 1 19.34 371 ARG B N 1
ATOM 5959 C CA . ARG B 1 371 ? -25.125 46.156 41.125 1 19.34 371 ARG B CA 1
ATOM 5960 C C . ARG B 1 371 ? -25.797 47.375 40.469 1 19.34 371 ARG B C 1
ATOM 5962 O O . ARG B 1 371 ? -25.281 48.5 40.562 1 19.34 371 ARG B O 1
ATOM 5969 N N . SER B 1 372 ? -26.438 47.156 39.344 1 16.77 372 SER B N 1
ATOM 5970 C CA . SER B 1 372 ? -27.281 48.219 38.812 1 16.77 372 SER B CA 1
ATOM 5971 C C . SER B 1 372 ? -28.375 48.625 39.781 1 16.77 372 SER B C 1
ATOM 5973 O O . SER B 1 372 ? -29.109 47.75 40.281 1 16.77 372 SER B O 1
ATOM 5975 N N . GLY B 1 373 ? -28.234 49.469 40.781 1 16.69 373 GLY B N 1
ATOM 5976 C CA . GLY B 1 373 ? -29.078 50.188 41.75 1 16.69 373 GLY B CA 1
ATOM 5977 C C . GLY B 1 373 ? -30.266 50.875 41.094 1 16.69 373 GLY B C 1
ATOM 5978 O O . GLY B 1 373 ? -30.938 51.688 41.75 1 16.69 373 GLY B O 1
ATOM 5979 N N . SER B 1 374 ? -31.156 50.469 40.219 1 19.02 374 SER B N 1
ATOM 5980 C CA . SER B 1 374 ? -32.25 51.375 39.844 1 19.02 374 SER B CA 1
ATOM 5981 C C . SER B 1 374 ? -33.219 51.562 41 1 19.02 374 SER B C 1
ATOM 5983 O O . SER B 1 374 ? -33.781 50.562 41.5 1 19.02 374 SER B O 1
ATOM 5985 N N . GLY B 1 375 ? -33.125 52.438 42.062 1 17.12 375 GLY B N 1
ATOM 5986 C CA . GLY B 1 375 ? -34.031 53.062 43.031 1 17.12 375 GLY B CA 1
ATOM 5987 C C . GLY B 1 375 ? -35.188 53.781 42.375 1 17.12 375 GLY B C 1
ATOM 5988 O O . GLY B 1 375 ? -35 54.844 41.781 1 17.12 375 GLY B O 1
ATOM 5989 N N . TYR B 1 376 ? -36.125 53.438 41.5 1 19.42 376 TYR B N 1
ATOM 5990 C CA . TYR B 1 376 ? -37.344 54.219 41.469 1 19.42 376 TYR B CA 1
ATOM 5991 C C . TYR B 1 376 ? -38.094 54.156 42.781 1 19.42 376 TYR B C 1
ATOM 5993 O O . TYR B 1 376 ? -38.094 53.125 43.469 1 19.42 376 TYR B O 1
ATOM 6001 N N . MET B 1 377 ? -38.344 55.344 43.406 1 17.48 377 MET B N 1
ATOM 6002 C CA . MET B 1 377 ? -39.562 55.969 43.938 1 17.48 377 MET B CA 1
ATOM 6003 C C . MET B 1 377 ? -40.75 55.688 42.969 1 17.48 377 MET B C 1
ATOM 6005 O O . MET B 1 377 ? -40.562 55.656 41.75 1 17.48 377 MET B O 1
#

pLDDT: mean 79.69, std 22.66, range [16.69, 98.56]

Secondary structure (DSSP, 8-state):
----HHHHHHHHHTGGGS-TTB-TTTSSB-SSEEE-TTS-EEEHHHHTT-SB-TTT--B--S--EE-HHHHHHHHHHHS-----TTT----SSEEEETTTTEEEEHHHHHHTTTSGGGTT--EEEGGGG----S--B-TTT-PBEEEEETTTTEEEEHHHHHHS-HHHHTTEEEHHHHHHHHHHHHHHHHHHHHHHHHHHHHHHHHHHHHHHHHHHHHHHHHHHHHHHHHHHHHHHHHHHHHHHHHHHHHHHHHHHHHHHHHHHHHTTHHHHHHHHHHHHHHHHT--HHHHHHHHHHHHHHHHHHHTSPPPPPSS-S-----HHHHHHHHHHHHHT----GGGGGT-------------------------------/----HHHHHHHHHTGGGS-TTB-TTTSSB-SSEEE-TTS-EEEHHHHTT-SB-TTT--B--S--EE-HHHHHHHHHHHS-----TTT----SSEEEETTTTEEEEHHHHHHTTTSGGGTTS-EEEGGGG----S--B-TTT-PBEEEEETTTTEEEEHHHHHHS-HHHHTTEEEHHHHHHHHHHHHHHHHHHHHHHHHHHHHHHHHHHHHHHHHHHHHHHHHHHHHHHHHHHHHHHHHHHHHHHHHHHHHHHHHHHHHHHHHHHHHTTHHHHHHHHHHHHHHHHT--HHHHHHHHHHHHHHHHHHHTS--PPPSS-S-----HHHHHHHHHHHHHT----TTHHHH--------------------TT---------

Foldseek 3Di:
DACPLVNLVVCVVVVVPADPQAASQPRHGADQWWAFPVRDIHHPVRCPPPQADSHPRHGRDDDTDGDPVSVVVVVLVPPPQFQAPPPSDRDPFWKAWPVVRGIHHPVCCVVPCPDPVNVPTDIGGVVVPPPPPDDQADPVPRAGFFKAFPVVRDTDGPVRLVPDDPVRNVRIDTPVVVVVVVVVVVVVVVVVVVVVVVVVVVVVVVVVVVVVVVVVVCVVVVVVVVVLVVVLVVLLVVLVVVVVVVLVVVVVVLVVQVVVLVVVVVVLVVVVVVLVVVVVCLVPPDDPVRCVVCVVVSVVSVVVSVVPDRDDRPDDPDDDDPSVVSSCVSCCVSVVPDCPPPPVPPDPVPPPDPDPDPDDDDDDDDPDPPPDDDDDD/DACPLVNLVVCVVVVVPADPQAASQPRHGADQWWAFPVRDIHHPVRCPPPQADSHPRHGRDDDTDGDPVSVVVVVLVPPPLQQAPPPSDRDPFWKAWPVVRGIHHPVCCVVPCPDPVNVPTDIDGVVVPPPDPDDQADPVPRAGFFKAFPVVRDTDGPVRLVPDDPVRNVRIDTPVVVVVVVVVVVVVVVVVVVVVVVVVVVVVVVVVVVVVVVVVVCVVVVVVVVVLVVVLVVLLVVLVVVVVVVLVVVVVVLVVQVVVLVVVVVVLVVVVVVLVVVVVCLVPPNDPVRCVVCVVVSVVSVVVSVVPDRDDRPDDPDDDDPSVVSSCVSCCVSVVPDCPPPPVPDPCVVPPDDDDDPDDDPDPCPDDDDPPPPDDD

Radius of gyration: 64.2 Å; Cα contacts (8 Å, |Δi|>4): 864; chains: 2; bounding box: 79×190×110 Å

Sequence (754 aa):
MACSRSLLMFKLENSDSRNPLECLICDREFTQPIRLSCQHSYCHDCIDGRSMCPICGNLIDGDLLPDSLLSFLIDTSHETTEICANCDQISQPMHFCETCQQALCNRCRQNTHQAKMFAAHRLVPLEERARVKGRLLCPQHGEPFILYSIESRSLACIVCFNNATLDSRHHLVHIDAAHKIGCEKLEKAAAKLRNFQDNVREQFQLRKRLASELSHSYRNTSEHIRQTCQEMIDTLLTVRDGLIKKLDDERTLREKHFHEQMRQLISLQPLIRLYLLSASIFFSSASKLDFLQSSTDLMKRIQNLMSMECDKPLYTGELTVDSREEFGRALEPFLGLSTILFSTGRDRGGDTNDTNCGTASPRNHNSYVRRSGSGYMMACSRSLLMFKLENSDSRNPLECLICDREFTQPIRLSCQHSYCHDCIDGRSMCPICGNLIDGDLLPDSLLSFLIDTSHETTEICANCDQISQPMHFCETCQQALCNRCRQNTHQAKMFAAHRLVPLEERARVKGRLLCPQHGEPFILYSIESRSLACIVCFNNATLDSRHHLVHIDAAHKIGCEKLEKAAAKLRNFQDNVREQFQLRKRLASELSHSYRNTSEHIRQTCQEMIDTLLTVRDGLIKKLDDERTLREKHFHEQMRQLISLQPLIRLYLLSASIFFSSASKLDFLQSSTDLMKRIQNLMSMECDKPLYTGELTVDSREEFGRALEPFLGLSTILFSTGRDRGGDTNDTNCGTASPRNHNSYVRRSGSGYM

Organism: Parascaris univalens (NCBI:txid6257)